Protein 9PDQ (pdb70)

Foldseek 3Di:
DDDPCVLLVLLDQDFPQLVVLLALLLLLQLLLLQLVQLLLQQLDAFQKAADDDVVLVADPQVVVAQFAFDCPVDDTGGDHWKGFDSVVRSVCRVVPHGEPVGDDPVPTHMDTRPVAMDGDPPQFPDHVCRVPVCDDVNVVVSLVLQLLLLLLLLQLLQPLLQVCLVVFLPVQLVVLLCQLLVLLLVLLVDDDPVSNSVSSSSNSSSSNSNLLSSLLLSLLQGHPVCNLVSLQVGNQVSSLVSQLCNLVLCRVDRYSSVSSVVSSVVSVVSVVCPVRRDTRLLSCVQLLVNVRSVVVSVVSCVNRVHDDDPDSDDVVSNVVCPVSNPDADGLCVCVPDDQSVVLLVLLLLLLQLLLLLLLLLQSCQVVAPDDSSVSSNLLSVLLSVLSVLLSVCLVPHWLLVSLLVLLLQLLVLLQCLVVDDDVPSVSNSVSSSSSNSSSSNNNSSSLVVLQQQDASSSSSNSSSSSNSSNSVSVSCSVVVVVVCVVPVSVVSNVSSVSSNVSSVSSNQNDTCRPHDRHHDPVPGDGGPDD

Nearest PDB structures (foldseek):
  8wjq-assembly1_A  TM=8.878E-01  e=8.237E-29  Homo sapiens
  9b1o-assembly1_A  TM=8.458E-01  e=6.359E-29  Homo sapiens
  8sdz-assembly1_A  TM=8.631E-01  e=4.825E-28  Rattus norvegicus
  8sdy-assembly1_A  TM=8.436E-01  e=1.123E-26  Rattus norvegicus
  8bvs-assembly1_A  TM=8.341E-01  e=1.278E-26  Rattus norvegicus

Structure (mmCIF, N/CA/C/O backbone):
data_9PDQ
#
_entry.id   9PDQ
#
_cell.length_a   1.00
_cell.length_b   1.00
_cell.length_c   1.00
_cell.angle_alpha   90.00
_cell.angle_beta   90.00
_cell.angle_gamma   90.00
#
_symmetry.space_group_name_H-M   'P 1'
#
loop_
_entity.id
_entity.type
_entity.pdbx_description
1 polymer 'Organic cation/carnitine transporter 2'
2 non-polymer 'SODIUM ION'
3 non-polymer CARNITINE
4 non-polymer 2-acetamido-2-deoxy-beta-D-glucopyranose
5 water water
#
loop_
_atom_site.group_PDB
_atom_site.id
_atom_site.type_symbol
_atom_site.label_atom_id
_atom_site.label_alt_id
_atom_site.label_comp_id
_atom_site.label_asym_id
_atom_site.label_entity_id
_atom_site.label_seq_id
_atom_site.pdbx_PDB_ins_code
_atom_site.Cartn_x
_atom_site.Cartn_y
_atom_site.Cartn_z
_atom_site.occupancy
_atom_site.B_iso_or_equiv
_atom_site.auth_seq_id
_atom_site.auth_comp_id
_atom_site.auth_asym_id
_atom_site.auth_atom_id
_atom_site.pdbx_PDB_model_num
ATOM 1 N N . MET A 1 1 ? 171.88259 139.50180 132.40307 1.000 162.86927 1 MET A N 1
ATOM 2 C CA . MET A 1 1 ? 170.63503 139.66517 131.60361 1.000 162.11676 1 MET A CA 1
ATOM 3 C C . MET A 1 1 ? 169.63768 140.55564 132.33417 1.000 156.88060 1 MET A C 1
ATOM 4 O O . MET A 1 1 ? 169.04022 140.14941 133.33022 1.000 151.93706 1 MET A O 1
ATOM 20 N N . ARG A 1 2 ? 169.45888 141.77192 131.82920 1.000 152.95950 2 ARG A N 1
ATOM 21 C CA . ARG A 1 2 ? 168.51427 142.69819 132.43172 1.000 146.09798 2 ARG A CA 1
ATOM 22 C C . ARG A 1 2 ? 167.08927 142.18461 132.26838 1.000 144.30025 2 ARG A C 1
ATOM 23 O O . ARG A 1 2 ? 166.77137 141.45083 131.32915 1.000 141.67010 2 ARG A O 1
ATOM 44 N N . ASP A 1 3 ? 166.22672 142.57540 133.20138 1.000 143.15342 3 ASP A N 1
ATOM 45 C CA . ASP A 1 3 ? 164.82546 142.19608 133.11083 1.000 135.23868 3 ASP A CA 1
ATOM 46 C C . ASP A 1 3 ? 164.19956 142.79910 131.85930 1.000 127.20295 3 ASP A C 1
ATOM 47 O O . ASP A 1 3 ? 164.56151 143.89396 131.42132 1.000 130.74219 3 ASP A O 1
ATOM 56 N N . TYR A 1 4 ? 163.25209 142.06174 131.27647 1.000 117.79304 4 TYR A N 1
ATOM 57 C CA . TYR A 1 4 ? 162.61118 142.51074 130.04499 1.000 114.00858 4 TYR A CA 1
ATOM 58 C C . TYR A 1 4 ? 162.04665 143.91790 130.18920 1.000 116.41001 4 TYR A C 1
ATOM 59 O O . TYR A 1 4 ? 162.08172 144.70953 129.24046 1.000 117.50341 4 TYR A O 1
ATOM 77 N N . ASP A 1 5 ? 161.51928 144.24816 131.36871 1.000 116.16389 5 ASP A N 1
ATOM 78 C CA . ASP A 1 5 ? 160.95235 145.57611 131.57748 1.000 119.21437 5 ASP A CA 1
ATOM 79 C C . ASP A 1 5 ? 161.99680 146.66003 131.34478 1.000 119.62707 5 ASP A C 1
ATOM 80 O O . ASP A 1 5 ? 161.72135 147.67721 130.69868 1.000 116.92912 5 ASP A O 1
ATOM 89 N N . GLU A 1 6 ? 163.20474 146.46294 131.87414 1.000 124.42353 6 GLU A N 1
ATOM 90 C CA . GLU A 1 6 ? 164.25479 147.46043 131.70460 1.000 120.70164 6 GLU A CA 1
ATOM 91 C C . GLU A 1 6 ? 164.73448 147.53431 130.26191 1.000 116.73582 6 GLU A C 1
ATOM 92 O O . GLU A 1 6 ? 165.07245 148.62011 129.77803 1.000 121.02511 6 GLU A O 1
ATOM 104 N N . VAL A 1 7 ? 164.77381 146.39968 129.56229 1.000 117.99358 7 VAL A N 1
ATOM 105 C CA . VAL A 1 7 ? 165.26673 146.39386 128.18829 1.000 115.97775 7 VAL A CA 1
ATOM 106 C C . VAL A 1 7 ? 164.38593 147.26235 127.30190 1.000 116.03172 7 VAL A C 1
ATOM 107 O O . VAL A 1 7 ? 164.88288 148.04977 126.48806 1.000 117.48975 7 VAL A O 1
ATOM 120 N N . THR A 1 8 ? 163.06739 147.13225 127.44211 1.000 110.70865 8 THR A N 1
ATOM 121 C CA . THR A 1 8 ? 162.10696 147.86227 126.62775 1.000 105.77058 8 THR A CA 1
ATOM 122 C C . THR A 1 8 ? 161.54936 149.08711 127.34073 1.000 106.92616 8 THR A C 1
ATOM 123 O O . THR A 1 8 ? 160.46261 149.55755 126.99133 1.000 107.64965 8 THR A O 1
ATOM 134 N N . ALA A 1 9 ? 162.26333 149.60707 128.33921 1.000 113.11401 9 ALA A N 1
ATOM 135 C CA . ALA A 1 9 ? 161.77044 150.77142 129.06468 1.000 116.77285 9 ALA A CA 1
ATOM 136 C C . ALA A 1 9 ? 161.63092 151.98425 128.15619 1.000 111.73799 9 ALA A C 1
ATOM 137 O O . ALA A 1 9 ? 160.79299 152.85503 128.41386 1.000 106.21261 9 ALA A O 1
ATOM 144 N N . PHE A 1 10 ? 162.43467 152.05908 127.09391 1.000 109.93689 10 PHE A N 1
ATOM 145 C CA . PHE A 1 10 ? 162.42694 153.23139 126.22704 1.000 103.35133 10 PHE A CA 1
ATOM 146 C C . PHE A 1 10 ? 161.14916 153.35532 125.40861 1.000 99.30131 10 PHE A C 1
ATOM 147 O O . PHE A 1 10 ? 160.88067 154.43343 124.87103 1.000 103.87122 10 PHE A O 1
ATOM 164 N N . LEU A 1 11 ? 160.35713 152.28778 125.29791 1.000 99.12055 11 LEU A N 1
ATOM 165 C CA . LEU A 1 11 ? 159.12750 152.36645 124.51572 1.000 94.89729 11 LEU A CA 1
ATOM 166 C C . LEU A 1 11 ? 158.07143 153.22219 125.20147 1.000 97.07519 11 LEU A C 1
ATOM 167 O O . LEU A 1 11 ? 157.23559 153.83051 124.52483 1.000 97.83343 11 LEU A O 1
ATOM 183 N N . GLY A 1 12 ? 158.08697 153.28072 126.52462 1.000 98.37445 12 GLY A N 1
ATOM 184 C CA . GLY A 1 12 ? 157.07769 154.00172 127.26646 1.000 95.34773 12 GLY A CA 1
ATOM 185 C C . GLY A 1 12 ? 155.87984 153.13282 127.60665 1.000 94.48887 12 GLY A C 1
ATOM 186 O O . GLY A 1 12 ? 155.59829 152.12145 126.96819 1.000 102.69538 12 GLY A O 1
ATOM 190 N N . GLU A 1 13 ? 155.16069 153.55083 128.64891 1.000 95.25573 13 GLU A N 1
ATOM 191 C CA . GLU A 1 13 ? 154.04334 152.75264 129.14028 1.000 99.89317 13 GLU A CA 1
ATOM 192 C C . GLU A 1 13 ? 152.83838 152.85545 128.21425 1.000 94.39345 13 GLU A C 1
ATOM 193 O O . GLU A 1 13 ? 152.19130 151.84605 127.91281 1.000 94.83537 13 GLU A O 1
ATOM 205 N N . TRP A 1 14 ? 152.52978 154.06185 127.74899 1.000 90.78651 14 TRP A N 1
ATOM 206 C CA . TRP A 1 14 ? 151.37817 154.32521 126.89719 1.000 81.60426 14 TRP A CA 1
ATOM 207 C C . TRP A 1 14 ? 151.82490 154.96551 125.59367 1.000 86.10233 14 TRP A C 1
ATOM 208 O O . TRP A 1 14 ? 152.65644 155.87897 125.59218 1.000 95.63449 14 TRP A O 1
ATOM 229 N N . GLY A 1 15 ? 151.26281 154.47988 124.49301 1.000 79.71696 15 GLY A N 1
ATOM 230 C CA . GLY A 1 15 ? 151.55940 154.97631 123.17377 1.000 81.51482 15 GLY A CA 1
ATOM 231 C C . GLY A 1 15 ? 150.70788 154.24463 122.15999 1.000 87.33573 15 GLY A C 1
ATOM 232 O O . GLY A 1 15 ? 149.89209 153.38840 122.51574 1.000 91.26460 15 GLY A O 1
ATOM 236 N N . PRO A 1 16 ? 150.86530 154.57011 120.87647 1.000 82.57512 16 PRO A N 1
ATOM 237 C CA . PRO A 1 16 ? 150.03336 153.90281 119.86004 1.000 77.36589 16 PRO A CA 1
ATOM 238 C C . PRO A 1 16 ? 150.12984 152.38637 119.89747 1.000 77.12745 16 PRO A C 1
ATOM 239 O O . PRO A 1 16 ? 149.10784 151.70017 119.78310 1.000 83.93236 16 PRO A O 1
ATOM 250 N N . PHE A 1 17 ? 151.33342 151.84207 120.07160 1.000 76.19609 17 PHE A N 1
ATOM 251 C CA . PHE A 1 17 ? 151.50694 150.39302 120.07459 1.000 75.58551 17 PHE A CA 1
ATOM 252 C C . PHE A 1 17 ? 150.78878 149.75316 121.25767 1.000 76.60563 17 PHE A C 1
ATOM 253 O O . PHE A 1 17 ? 149.98539 148.82445 121.09270 1.000 80.93617 17 PHE A O 1
ATOM 270 N N . GLN A 1 18 ? 151.06980 150.24138 122.46704 1.000 81.23291 18 GLN A N 1
ATOM 271 C CA . GLN A 1 18 ? 150.43567 149.68166 123.65509 1.000 78.70112 18 GLN A CA 1
ATOM 272 C C . GLN A 1 18 ? 148.92869 149.88205 123.61672 1.000 72.51058 18 GLN A C 1
ATOM 273 O O . GLN A 1 18 ? 148.16739 148.99038 123.99592 1.000 74.61078 18 GLN A O 1
ATOM 287 N N . ARG A 1 19 ? 148.47801 151.05889 123.18467 1.000 73.24052 19 ARG A N 1
ATOM 288 C CA . ARG A 1 19 ? 147.04390 151.31335 123.10147 1.000 76.63605 19 ARG A CA 1
ATOM 289 C C . ARG A 1 19 ? 146.36628 150.34089 122.13952 1.000 75.52027 19 ARG A C 1
ATOM 290 O O . ARG A 1 19 ? 145.31033 149.76820 122.44936 1.000 77.08286 19 ARG A O 1
ATOM 311 N N . LEU A 1 20 ? 146.96378 150.13977 120.96328 1.000 72.32529 20 LEU A N 1
ATOM 312 C CA . LEU A 1 20 ? 146.38592 149.22976 119.98195 1.000 71.72438 20 LEU A CA 1
ATOM 313 C C . LEU A 1 20 ? 146.32146 147.80808 120.52367 1.000 74.85043 20 LEU A C 1
ATOM 314 O O . LEU A 1 20 ? 145.29550 147.13064 120.39561 1.000 80.59245 20 LEU A O 1
ATOM 330 N N . ILE A 1 21 ? 147.41115 147.33259 121.13220 1.000 77.71818 21 ILE A N 1
ATOM 331 C CA . ILE A 1 21 ? 147.39479 145.98411 121.69657 1.000 77.02570 21 ILE A CA 1
ATOM 332 C C . ILE A 1 21 ? 146.34456 145.88666 122.79288 1.000 75.29090 21 ILE A C 1
ATOM 333 O O . ILE A 1 21 ? 145.56727 144.92546 122.85007 1.000 76.04484 21 ILE A O 1
ATOM 349 N N . PHE A 1 22 ? 146.29634 146.88711 123.67123 1.000 73.70637 22 PHE A N 1
ATOM 350 C CA . PHE A 1 22 ? 145.34482 146.88046 124.77091 1.000 71.94267 22 PHE A CA 1
ATOM 351 C C . PHE A 1 22 ? 143.93087 146.69127 124.25049 1.000 76.23802 22 PHE A C 1
ATOM 352 O O . PHE A 1 22 ? 143.21504 145.77440 124.67127 1.000 77.65819 22 PHE A O 1
ATOM 369 N N . PHE A 1 23 ? 143.52482 147.52518 123.29494 1.000 75.78657 23 PHE A N 1
ATOM 370 C CA . PHE A 1 23 ? 142.12765 147.50527 122.88785 1.000 70.29889 23 PHE A CA 1
ATOM 371 C C . PHE A 1 23 ? 141.80627 146.37831 121.91415 1.000 72.99782 23 PHE A C 1
ATOM 372 O O . PHE A 1 23 ? 140.64569 145.96352 121.83781 1.000 78.58854 23 PHE A O 1
ATOM 389 N N . LEU A 1 24 ? 142.78301 145.86179 121.16209 1.000 76.05042 24 LEU A N 1
ATOM 390 C CA . LEU A 1 24 ? 142.48263 144.70788 120.31913 1.000 72.17764 24 LEU A CA 1
ATOM 391 C C . LEU A 1 24 ? 142.40775 143.42066 121.13208 1.000 70.51538 24 LEU A C 1
ATOM 392 O O . LEU A 1 24 ? 141.55496 142.56811 120.86232 1.000 76.60502 24 LEU A O 1
ATOM 408 N N . LEU A 1 25 ? 143.28301 143.24745 122.12706 1.000 70.90002 25 LEU A N 1
ATOM 409 C CA . LEU A 1 25 ? 143.16132 142.07447 122.98536 1.000 72.33289 25 LEU A CA 1
ATOM 410 C C . LEU A 1 25 ? 141.93081 142.16948 123.87703 1.000 74.62663 25 LEU A C 1
ATOM 411 O O . LEU A 1 25 ? 141.30712 141.14939 124.18709 1.000 75.97777 25 LEU A O 1
ATOM 427 N N . SER A 1 26 ? 141.56276 143.38005 124.30335 1.000 82.06370 26 SER A N 1
ATOM 428 C CA . SER A 1 26 ? 140.32434 143.53651 125.05846 1.000 79.27987 26 SER A CA 1
ATOM 429 C C . SER A 1 26 ? 139.11077 143.19238 124.20442 1.000 82.17567 26 SER A C 1
ATOM 430 O O . SER A 1 26 ? 138.17752 142.53458 124.67745 1.000 84.55585 26 SER A O 1
ATOM 438 N N . ALA A 1 27 ? 139.10138 143.63677 122.94648 1.000 82.06504 27 ALA A N 1
ATOM 439 C CA . ALA A 1 27 ? 137.96878 143.36476 122.06891 1.000 76.35306 27 ALA A CA 1
ATOM 440 C C . ALA A 1 27 ? 137.78463 141.87232 121.82850 1.000 77.74822 27 ALA A C 1
ATOM 441 O O . ALA A 1 27 ? 136.65958 141.41642 121.59770 1.000 82.17223 27 ALA A O 1
ATOM 448 N N . SER A 1 28 ? 138.87180 141.09842 121.86592 1.000 76.00270 28 SER A N 1
ATOM 449 C CA . SER A 1 28 ? 138.78021 139.66115 121.63965 1.000 66.54903 28 SER A CA 1
ATOM 450 C C . SER A 1 28 ? 137.92697 138.95354 122.68124 1.000 72.38101 28 SER A C 1
ATOM 451 O O . SER A 1 28 ? 137.50014 137.81984 122.44295 1.000 83.72617 28 SER A O 1
ATOM 459 N N . ILE A 1 29 ? 137.68246 139.58072 123.83200 1.000 75.75675 29 ILE A N 1
ATOM 460 C CA . ILE A 1 29 ? 137.01960 138.89864 124.93759 1.000 75.29252 29 ILE A CA 1
ATOM 461 C C . ILE A 1 29 ? 135.50073 139.02834 124.89821 1.000 77.74662 29 ILE A C 1
ATOM 462 O O . ILE A 1 29 ? 134.80558 138.27269 125.59170 1.000 81.28640 29 ILE A O 1
ATOM 478 N N . ILE A 1 30 ? 134.96485 139.95516 124.10542 1.000 74.83152 30 ILE A N 1
ATOM 479 C CA . ILE A 1 30 ? 133.51386 140.10372 124.02318 1.000 77.07324 30 ILE A CA 1
ATOM 480 C C . ILE A 1 30 ? 132.85095 138.79926 123.59415 1.000 79.29087 30 ILE A C 1
ATOM 481 O O . ILE A 1 30 ? 131.85526 138.40037 124.22094 1.000 82.10859 30 ILE A O 1
ATOM 497 N N . PRO A 1 31 ? 133.33788 138.09306 122.57240 1.000 79.18984 31 PRO A N 1
ATOM 498 C CA . PRO A 1 31 ? 132.72853 136.80219 122.22713 1.000 79.79018 31 PRO A CA 1
ATOM 499 C C . PRO A 1 31 ? 132.73201 135.81616 123.37600 1.000 79.94066 31 PRO A C 1
ATOM 500 O O . PRO A 1 31 ? 131.81828 134.98956 123.47823 1.000 86.95179 31 PRO A O 1
ATOM 511 N N . ASN A 1 32 ? 133.73631 135.87646 124.25081 1.000 78.43218 32 ASN A N 1
ATOM 512 C CA . ASN A 1 32 ? 133.74750 135.00166 125.41624 1.000 75.01683 32 ASN A CA 1
ATOM 513 C C . ASN A 1 32 ? 132.61620 135.35765 126.36768 1.000 75.29623 32 ASN A C 1
ATOM 514 O O . ASN A 1 32 ? 131.98650 134.47044 126.95520 1.000 79.27170 32 ASN A O 1
ATOM 525 N N . GLY A 1 33 ? 132.33981 136.65177 126.52708 1.000 76.17728 33 GLY A N 1
ATOM 526 C CA . GLY A 1 33 ? 131.19681 137.05413 127.32346 1.000 78.55180 33 GLY A CA 1
ATOM 527 C C . GLY A 1 33 ? 129.89312 136.56149 126.72987 1.000 82.81012 33 GLY A C 1
ATOM 528 O O . GLY A 1 33 ? 128.98977 136.13789 127.45421 1.000 82.83120 33 GLY A O 1
ATOM 532 N N . PHE A 1 34 ? 129.77839 136.60475 125.40056 1.000 85.73634 34 PHE A N 1
ATOM 533 C CA . PHE A 1 34 ? 128.60210 136.03162 124.75019 1.000 78.48504 34 PHE A CA 1
ATOM 534 C C . PHE A 1 34 ? 128.47835 134.53916 125.03944 1.000 76.86269 34 PHE A C 1
ATOM 535 O O . PHE A 1 34 ? 127.41483 134.05840 125.44460 1.000 78.69931 34 PHE A O 1
ATOM 552 N N . THR A 1 35 ? 129.56143 133.78904 124.83468 1.000 81.73658 35 THR A N 1
ATOM 553 C CA . THR A 1 35 ? 129.46382 132.33241 124.81035 1.000 82.82757 35 THR A CA 1
ATOM 554 C C . THR A 1 35 ? 129.34511 131.74050 126.21054 1.000 83.41547 35 THR A C 1
ATOM 555 O O . THR A 1 35 ? 128.61177 130.76620 126.41379 1.000 89.47980 35 THR A O 1
ATOM 566 N N . GLY A 1 36 ? 130.04925 132.31379 127.18796 1.000 89.79989 36 GLY A N 1
ATOM 567 C CA . GLY A 1 36 ? 130.28925 131.59769 128.43157 1.000 93.47860 36 GLY A CA 1
ATOM 568 C C . GLY A 1 36 ? 129.02305 131.11890 129.11676 1.000 93.80715 36 GLY A C 1
ATOM 569 O O . GLY A 1 36 ? 128.95580 129.98067 129.58638 1.000 89.18293 36 GLY A O 1
ATOM 573 N N . LEU A 1 37 ? 128.00306 131.97407 129.18406 1.000 90.21038 37 LEU A N 1
ATOM 574 C CA . LEU A 1 37 ? 126.76570 131.65731 129.88997 1.000 87.56008 37 LEU A CA 1
ATOM 575 C C . LEU A 1 37 ? 125.56146 131.60131 128.95652 1.000 85.46470 37 LEU A C 1
ATOM 576 O O . LEU A 1 37 ? 124.42337 131.76796 129.40643 1.000 88.45746 37 LEU A O 1
ATOM 592 N N . SER A 1 38 ? 125.78890 131.37101 127.66143 1.000 81.89247 38 SER A N 1
ATOM 593 C CA . SER A 1 38 ? 124.67907 131.30204 126.71873 1.000 81.93437 38 SER A CA 1
ATOM 594 C C . SER A 1 38 ? 123.72749 130.15916 127.04610 1.000 84.15903 38 SER A C 1
ATOM 595 O O . SER A 1 38 ? 122.55948 130.19354 126.64379 1.000 84.17404 38 SER A O 1
ATOM 603 N N . SER A 1 39 ? 124.20023 129.14296 127.77256 1.000 85.34247 39 SER A N 1
ATOM 604 C CA . SER A 1 39 ? 123.36868 127.97868 128.05335 1.000 83.97182 39 SER A CA 1
ATOM 605 C C . SER A 1 39 ? 122.11617 128.33829 128.83989 1.000 82.00089 39 SER A C 1
ATOM 606 O O . SER A 1 39 ? 121.16972 127.54568 128.87032 1.000 84.82183 39 SER A O 1
ATOM 614 N N . VAL A 1 40 ? 122.09209 129.50683 129.48131 1.000 84.45844 40 VAL A N 1
ATOM 615 C CA . VAL A 1 40 ? 120.92485 129.91139 130.26107 1.000 89.91202 40 VAL A CA 1
ATOM 616 C C . VAL A 1 40 ? 119.68683 129.98196 129.37460 1.000 89.87830 40 VAL A C 1
ATOM 617 O O . VAL A 1 40 ? 118.59363 129.56349 129.77221 1.000 93.26802 40 VAL A O 1
ATOM 630 N N . PHE A 1 41 ? 119.83394 130.52910 128.16811 1.000 84.97413 41 PHE A N 1
ATOM 631 C CA . PHE A 1 41 ? 118.71740 130.63751 127.23524 1.000 85.80459 41 PHE A CA 1
ATOM 632 C C . PHE A 1 41 ? 118.66850 129.50373 126.21953 1.000 81.14149 41 PHE A C 1
ATOM 633 O O . PHE A 1 41 ? 117.57879 129.11529 125.78983 1.000 85.51395 41 PHE A O 1
ATOM 650 N N . LEU A 1 42 ? 119.81610 128.96464 125.80907 1.000 76.00867 42 LEU A N 1
ATOM 651 C CA . LEU A 1 42 ? 119.78449 127.88933 124.82470 1.000 76.77522 42 LEU A CA 1
ATOM 652 C C . LEU A 1 42 ? 119.22403 126.59929 125.40868 1.000 77.69431 42 LEU A C 1
ATOM 653 O O . LEU A 1 42 ? 118.64776 125.79281 124.67165 1.000 81.01360 42 LEU A O 1
ATOM 669 N N . ILE A 1 43 ? 119.37406 126.38359 126.71362 1.000 77.23544 43 ILE A N 1
ATOM 670 C CA . ILE A 1 43 ? 118.92280 125.14477 127.33831 1.000 76.76707 43 ILE A CA 1
ATOM 671 C C . ILE A 1 43 ? 117.86517 125.43876 128.39452 1.000 79.38283 43 ILE A C 1
ATOM 672 O O . ILE A 1 43 ? 117.80380 124.76983 129.43136 1.000 87.19579 43 ILE A O 1
ATOM 688 N N . ALA A 1 44 ? 117.03385 126.44559 128.14411 1.000 78.95575 44 ALA A N 1
ATOM 689 C CA . ALA A 1 44 ? 115.91911 126.73752 129.03167 1.000 78.99579 44 ALA A CA 1
ATOM 690 C C . ALA A 1 44 ? 114.83372 125.67576 128.89241 1.000 80.51507 44 ALA A C 1
ATOM 691 O O . ALA A 1 44 ? 114.72828 124.99290 127.87026 1.000 80.84920 44 ALA A O 1
ATOM 698 N N . THR A 1 45 ? 114.02394 125.53390 129.94456 1.000 79.89538 45 THR A N 1
ATOM 699 C CA . THR A 1 45 ? 112.94164 124.55379 129.99103 1.000 78.59939 45 THR A CA 1
ATOM 700 C C . THR A 1 45 ? 111.60325 125.26844 130.12204 1.000 77.39020 45 THR A C 1
ATOM 701 O O . THR A 1 45 ? 111.19530 125.63430 131.23338 1.000 81.22103 45 THR A O 1
ATOM 712 N N . PRO A 1 46 ? 110.88483 125.50154 129.02757 1.000 73.61888 46 PRO A N 1
ATOM 713 C CA . PRO A 1 46 ? 109.55250 126.10188 129.14358 1.000 75.82981 46 PRO A CA 1
ATOM 714 C C . PRO A 1 46 ? 108.55108 125.14257 129.76646 1.000 78.58972 46 PRO A C 1
ATOM 715 O O . PRO A 1 46 ? 108.70512 123.92078 129.71244 1.000 83.55404 46 PRO A O 1
ATOM 726 N N . GLU A 1 47 ? 107.51282 125.71648 130.36834 1.000 80.65129 47 GLU A N 1
ATOM 727 C CA . GLU A 1 47 ? 106.45895 124.90871 130.96567 1.000 84.15643 47 GLU A CA 1
ATOM 728 C C . GLU A 1 47 ? 105.81356 124.02209 129.90851 1.000 81.64575 47 GLU A C 1
ATOM 729 O O . GLU A 1 47 ? 105.57950 124.45115 128.77620 1.000 83.12702 47 GLU A O 1
ATOM 741 N N . HIS A 1 48 ? 105.52562 122.77486 130.28042 1.000 81.85535 48 HIS A N 1
ATOM 742 C CA . HIS A 1 48 ? 105.07317 121.77866 129.32132 1.000 73.15277 48 HIS A CA 1
ATOM 743 C C . HIS A 1 48 ? 104.08091 120.82276 129.96740 1.000 77.14389 48 HIS A C 1
ATOM 744 O O . HIS A 1 48 ? 104.00811 120.69527 131.19149 1.000 88.28246 48 HIS A O 1
ATOM 758 N N . ARG A 1 49 ? 103.30561 120.16074 129.10975 1.000 77.36966 49 ARG A N 1
ATOM 759 C CA . ARG A 1 49 ? 102.37180 119.11704 129.50475 1.000 82.84354 49 ARG A CA 1
ATOM 760 C C . ARG A 1 49 ? 102.14623 118.20246 128.30607 1.000 84.49379 49 ARG A C 1
ATOM 761 O O . ARG A 1 49 ? 102.49619 118.54268 127.17350 1.000 89.02639 49 ARG A O 1
ATOM 782 N N . C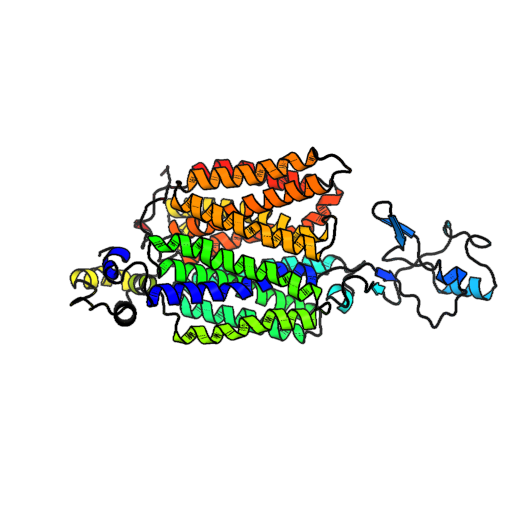YS A 1 50 ? 101.56174 117.03102 128.55935 1.000 84.27901 50 CYS A N 1
ATOM 783 C CA . CYS A 1 50 ? 101.30750 116.09190 127.47205 1.000 81.07911 50 CYS A CA 1
ATOM 784 C C . CYS A 1 50 ? 100.40559 116.71454 126.41409 1.000 82.40184 50 CYS A C 1
ATOM 785 O O . CYS A 1 50 ? 99.44105 117.41658 126.72718 1.000 85.83035 50 CYS A O 1
ATOM 792 N N . ARG A 1 51 ? 100.72144 116.43675 125.15161 1.000 91.92494 51 ARG A N 1
ATOM 793 C CA . ARG A 1 51 ? 99.87300 116.83567 124.03733 1.000 94.61140 51 ARG A CA 1
ATOM 794 C C . ARG A 1 51 ? 98.76050 115.81408 123.84602 1.000 103.59723 51 ARG A C 1
ATOM 795 O O . ARG A 1 51 ? 99.01119 114.60546 123.83844 1.000 109.55101 51 ARG A O 1
ATOM 816 N N . VAL A 1 52 ? 97.53402 116.30076 123.69626 1.000 102.46139 52 VAL A N 1
ATOM 817 C CA . VAL A 1 52 ? 96.38058 115.48147 123.34855 1.000 103.55037 52 VAL A CA 1
ATOM 818 C C . VAL A 1 52 ? 95.98978 115.83901 121.91511 1.000 116.68710 52 VAL A C 1
ATOM 819 O O . VAL A 1 52 ? 95.50128 116.95257 121.67222 1.000 123.05591 52 VAL A O 1
ATOM 832 N N . PRO A 1 53 ? 96.19130 114.95355 120.93978 1.000 120.27462 53 PRO A N 1
ATOM 833 C CA . PRO A 1 53 ? 95.95398 115.33507 119.54305 1.000 127.05907 53 PRO A CA 1
ATOM 834 C C . PRO A 1 53 ? 94.52144 115.79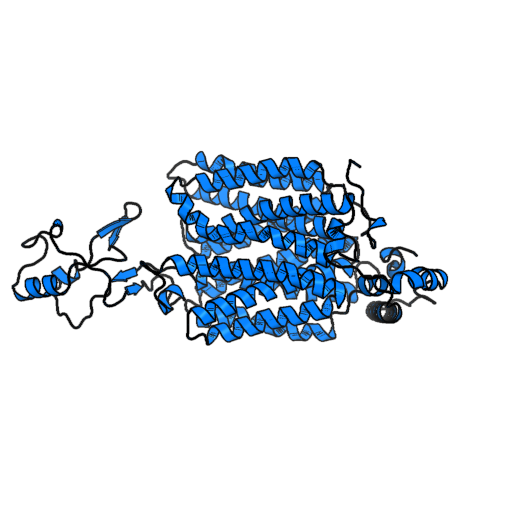372 119.31263 1.000 140.58668 53 PRO A C 1
ATOM 835 O O . PRO A 1 53 ? 93.57869 115.29832 119.93413 1.000 141.51797 53 PRO A O 1
ATOM 846 N N . ASP A 1 54 ? 94.36662 116.75957 118.40365 1.000 148.08652 54 ASP A N 1
ATOM 847 C CA . ASP A 1 54 ? 93.04248 117.27992 118.08131 1.000 151.15290 54 ASP A CA 1
ATOM 848 C C . ASP A 1 54 ? 92.14031 116.22092 117.46374 1.000 156.36594 54 ASP A C 1
ATOM 849 O O . ASP A 1 54 ? 90.91423 116.37182 117.50077 1.000 156.38626 54 ASP A O 1
ATOM 858 N N . ALA A 1 55 ? 92.71593 115.15382 116.90348 1.000 159.84703 55 ALA A N 1
ATOM 859 C CA . ALA A 1 55 ? 91.90392 114.10852 116.28948 1.000 160.59357 55 ALA A CA 1
ATOM 860 C C . ALA A 1 55 ? 90.83460 113.60749 117.24927 1.000 164.48113 55 ALA A C 1
ATOM 861 O O . ALA A 1 55 ? 89.70483 113.31603 116.83939 1.000 164.12463 55 ALA A O 1
ATOM 868 N N . ALA A 1 56 ? 91.17225 113.50358 118.53129 1.000 164.03824 56 ALA A N 1
ATOM 869 C CA . ALA A 1 56 ? 90.22751 113.07702 119.56045 1.000 160.62162 56 ALA A CA 1
ATOM 870 C C . ALA A 1 56 ? 89.30310 114.24821 119.87005 1.000 163.11877 56 ALA A C 1
ATOM 871 O O . ALA A 1 56 ? 89.61821 115.12744 120.67388 1.000 158.17438 56 ALA A O 1
ATOM 878 N N . ASN A 1 57 ? 88.14280 114.25854 119.21539 1.000 168.94407 57 ASN A N 1
ATOM 879 C CA . ASN A 1 57 ? 87.16381 115.32429 119.39989 1.000 168.76511 57 ASN A CA 1
ATOM 880 C C . ASN A 1 57 ? 86.44116 115.18241 120.73328 1.000 164.41739 57 ASN A C 1
ATOM 881 O O . ASN A 1 57 ? 85.24605 114.87523 120.78398 1.000 162.80036 57 ASN A O 1
ATOM 891 N N . LEU A 1 58 ? 87.17867 115.41764 121.81583 1.000 159.86043 58 LEU A N 1
ATOM 892 C CA . LEU A 1 58 ? 86.63443 115.37363 123.16174 1.000 157.93014 58 LEU A CA 1
ATOM 893 C C . LEU A 1 58 ? 85.70496 116.55825 123.41096 1.000 153.65493 58 LEU A C 1
ATOM 894 O O . LEU A 1 58 ? 85.79221 117.60327 122.76242 1.000 144.77841 58 LEU A O 1
ATOM 910 N N . SER A 1 59 ? 84.80246 116.37897 124.37177 1.000 153.41170 59 SER A N 1
ATOM 911 C CA . SER A 1 59 ? 83.94552 117.47308 124.80347 1.000 146.55982 59 SER A CA 1
ATOM 912 C C . SER A 1 59 ? 84.78355 118.59486 125.40381 1.000 146.85762 59 SER A C 1
ATOM 913 O O . SER A 1 59 ? 85.89396 118.37718 125.89431 1.000 150.21800 59 SER A O 1
ATOM 921 N N . SER A 1 60 ? 84.23992 119.81258 125.35507 1.000 145.82405 60 SER A N 1
ATOM 922 C CA . SER A 1 60 ? 84.94470 120.96110 125.91453 1.000 146.41117 60 SER A CA 1
ATOM 923 C C . SER A 1 60 ? 85.31665 120.71834 127.37221 1.000 150.64172 60 SER A C 1
ATOM 924 O O . SER A 1 60 ? 86.43176 121.03302 127.80351 1.000 150.77165 60 SER A O 1
ATOM 932 N N . ALA A 1 61 ? 84.38684 120.16021 128.15018 1.000 152.73676 61 ALA A N 1
ATOM 933 C CA . ALA A 1 61 ? 84.65704 119.91039 129.56271 1.000 150.70395 61 ALA A CA 1
ATOM 934 C C . ALA A 1 61 ? 85.85569 118.98478 129.73537 1.000 148.98326 61 ALA A C 1
ATOM 935 O O . ALA A 1 61 ? 86.74304 119.24428 130.55631 1.000 144.22015 61 ALA A O 1
ATOM 942 N N . TRP A 1 62 ? 85.90222 117.89628 128.96397 1.000 147.04475 62 TRP A N 1
ATOM 943 C CA . TRP A 1 62 ? 87.04017 116.98804 129.05283 1.000 139.85493 62 TRP A CA 1
ATOM 944 C C . TRP A 1 62 ? 88.33383 117.67450 128.63541 1.000 139.12268 62 TRP A C 1
ATOM 945 O O . TRP A 1 62 ? 89.37344 117.48743 129.27866 1.000 139.63310 62 TRP A O 1
ATOM 966 N N . ARG A 1 63 ? 88.29348 118.49413 127.58297 1.000 142.45220 63 ARG A N 1
ATOM 967 C CA . ARG A 1 63 ? 89.50120 119.20594 127.18689 1.000 142.50932 63 ARG A CA 1
ATOM 968 C C . ARG A 1 63 ? 89.92905 120.24295 128.21405 1.000 140.76711 63 ARG A C 1
ATOM 969 O O . ARG A 1 63 ? 91.03883 120.77590 128.10464 1.000 136.01898 63 ARG A O 1
ATOM 990 N N . ASN A 1 64 ? 89.08120 120.54798 129.19621 1.000 141.47464 64 ASN A N 1
ATOM 991 C CA . ASN A 1 64 ? 89.54490 121.25957 130.37698 1.000 141.62131 64 ASN A CA 1
ATOM 992 C C . ASN A 1 64 ? 90.30796 120.35175 131.33162 1.000 136.17132 64 ASN A C 1
ATOM 993 O O . ASN A 1 64 ? 91.08747 120.85359 132.14853 1.000 134.06294 64 ASN A O 1
ATOM 1003 N N . HIS A 1 65 ? 90.10570 119.03675 131.24790 1.000 133.96617 65 HIS A N 1
ATOM 1004 C CA . HIS A 1 65 ? 90.58562 118.10619 132.26635 1.000 129.94192 65 HIS A CA 1
ATOM 1005 C C . HIS A 1 65 ? 91.22221 116.87604 131.62797 1.000 120.35635 65 HIS A C 1
ATOM 1006 O O . HIS A 1 65 ? 90.88234 115.73617 131.94701 1.000 123.14173 65 HIS A O 1
ATOM 1020 N N . THR A 1 66 ? 92.14432 117.09632 130.69029 1.000 109.02183 66 THR A N 1
ATOM 1021 C CA . THR A 1 66 ? 92.90346 115.99101 130.12176 1.000 105.04874 66 THR A CA 1
ATOM 1022 C C . THR A 1 66 ? 94.13125 115.62488 130.94585 1.000 100.93148 66 THR A C 1
ATOM 1023 O O . THR A 1 66 ? 94.69060 114.54277 130.73954 1.000 102.95161 66 THR A O 1
ATOM 1034 N N . VAL A 1 67 ? 94.56219 116.48500 131.86564 1.000 93.75751 67 VAL A N 1
ATOM 1035 C CA . VAL A 1 67 ? 95.82420 116.27888 132.57274 1.000 91.35915 67 VAL A CA 1
ATOM 1036 C C . VAL A 1 67 ? 95.62846 116.46476 134.07559 1.000 97.30929 67 VAL A C 1
ATOM 1037 O O . VAL A 1 67 ? 94.89988 117.37523 134.49544 1.000 105.03927 67 VAL A O 1
ATOM 1050 N N . PRO A 1 68 ? 96.23628 115.62761 134.91896 1.000 91.86053 68 PRO A N 1
ATOM 1051 C CA . PRO A 1 68 ? 96.15496 115.85344 136.36803 1.000 93.51880 68 PRO A CA 1
ATOM 1052 C C . PRO A 1 68 ? 96.84343 117.14664 136.78155 1.000 107.35599 68 PRO A C 1
ATOM 1053 O O . PRO A 1 68 ? 97.85890 117.54241 136.20683 1.000 112.30445 68 PRO A O 1
ATOM 1064 N N . LEU A 1 69 ? 96.28453 117.80020 137.79700 1.000 112.59662 69 LEU A N 1
ATOM 1065 C CA . LEU A 1 69 ? 96.89356 118.97858 138.39865 1.000 115.96214 69 LEU A CA 1
ATOM 1066 C C . LEU A 1 69 ? 97.72073 118.56744 139.61223 1.000 119.82835 69 LEU A C 1
ATOM 1067 O O . LEU A 1 69 ? 97.43581 117.55701 140.25991 1.000 121.74958 69 LEU A O 1
ATOM 1083 N N . ARG A 1 70 ? 98.75727 119.35204 139.91596 1.000 123.41237 70 ARG A N 1
ATOM 1084 C CA . ARG A 1 70 ? 99.63493 119.03638 141.03553 1.000 131.83510 70 ARG A CA 1
ATOM 1085 C C . ARG A 1 70 ? 100.18551 120.30890 141.66757 1.000 142.70698 70 ARG A C 1
ATOM 1086 O O . ARG A 1 70 ? 100.18995 121.38605 141.06599 1.000 143.31576 70 ARG A O 1
ATOM 1107 N N . LEU A 1 71 ? 100.65078 120.15296 142.90924 1.000 151.98091 71 LEU A N 1
ATOM 1108 C CA . LEU A 1 71 ? 101.11931 121.25717 143.74813 1.000 159.41784 71 LEU A CA 1
ATOM 1109 C C . LEU A 1 71 ? 102.57964 121.60505 143.45234 1.000 158.40967 71 LEU A C 1
ATOM 1110 O O . LEU A 1 71 ? 103.48514 121.36197 144.24975 1.000 153.44705 71 LEU A O 1
ATOM 1126 N N . ARG A 1 72 ? 102.80318 122.17390 142.27105 1.000 161.73499 72 ARG A N 1
ATOM 1127 C CA . ARG A 1 72 ? 104.12476 122.68786 141.92950 1.000 166.31595 72 ARG A CA 1
ATOM 1128 C C . ARG A 1 72 ? 104.28039 124.07442 142.54965 1.000 172.26053 72 ARG A C 1
ATOM 1129 O O . ARG A 1 72 ? 103.72634 125.05762 142.04671 1.000 172.44071 72 ARG A O 1
ATOM 1150 N N . ASP A 1 73 ? 105.04561 124.15019 143.64146 1.000 175.37055 73 ASP A N 1
ATOM 1151 C CA . ASP A 1 73 ? 105.21326 125.37441 144.42861 1.000 179.39222 73 ASP A CA 1
ATOM 1152 C C . ASP A 1 73 ? 103.88188 125.90730 144.95093 1.000 177.71463 73 ASP A C 1
ATOM 1153 O O . ASP A 1 73 ? 103.68155 127.12088 145.04714 1.000 172.24929 73 ASP A O 1
ATOM 1162 N N . GLY A 1 74 ? 102.96200 125.00971 145.29550 1.000 176.05492 74 GLY A N 1
ATOM 1163 C CA . GLY A 1 74 ? 101.65990 125.42150 145.77585 1.000 170.35976 74 GLY A CA 1
ATOM 1164 C C . GLY A 1 74 ? 100.79201 126.09175 144.73792 1.000 171.41030 74 GLY A C 1
ATOM 1165 O O . GLY A 1 74 ? 99.70190 126.56533 145.07229 1.000 165.49165 74 GLY A O 1
ATOM 1169 N N . ARG A 1 75 ? 101.24318 126.14734 143.48847 1.000 175.96364 75 ARG A N 1
ATOM 1170 C CA . ARG A 1 75 ? 100.44442 126.65987 142.38523 1.000 172.73861 75 ARG A CA 1
ATOM 1171 C C . ARG A 1 75 ? 99.73531 125.46807 141.75345 1.000 165.06607 75 ARG A C 1
ATOM 1172 O O . ARG A 1 75 ? 100.38110 124.47376 141.40675 1.000 162.34847 75 ARG A O 1
ATOM 1193 N N . GLU A 1 76 ? 98.41595 125.55113 141.62950 1.000 160.64990 76 GLU A N 1
ATOM 1194 C CA . GLU A 1 76 ? 97.62255 124.45611 141.07392 1.000 156.85824 76 GLU A CA 1
ATOM 1195 C C . GLU A 1 76 ? 97.76736 124.46920 139.55522 1.000 152.39936 76 GLU A C 1
ATOM 1196 O O . GLU A 1 76 ? 97.06557 125.20924 138.86250 1.000 148.61964 76 GLU A O 1
ATOM 1208 N N . VAL A 1 77 ? 98.67779 123.65182 139.02686 1.000 144.96263 77 VAL A N 1
ATOM 1209 C CA . VAL A 1 77 ? 99.00001 123.68305 137.60033 1.000 137.64421 77 VAL A CA 1
ATOM 1210 C C . VAL A 1 77 ? 99.05334 122.25824 137.06110 1.000 128.08432 77 VAL A C 1
ATOM 1211 O O . VAL A 1 77 ? 99.23924 121.29272 137.81884 1.000 128.57894 77 VAL A O 1
ATOM 1224 N N . PRO A 1 78 ? 98.89059 122.09507 135.74345 1.000 118.38848 78 PRO A N 1
ATOM 1225 C CA . PRO A 1 78 ? 98.85317 120.74817 135.15340 1.000 110.16325 78 PRO A CA 1
ATOM 1226 C C . PRO A 1 78 ? 100.13737 119.95447 135.36441 1.000 106.75632 78 PRO A C 1
ATOM 1227 O O . PRO A 1 78 ? 101.23015 120.51329 135.47505 1.000 106.85147 78 PRO A O 1
ATOM 1238 N N . HIS A 1 79 ? 99.98431 118.63052 135.41052 1.000 99.15403 79 HIS A N 1
ATOM 1239 C CA . HIS A 1 79 ? 101.11493 117.71860 135.53938 1.000 94.81110 79 HIS A CA 1
ATOM 1240 C C . HIS A 1 79 ? 101.92066 117.70209 134.24111 1.000 101.09430 79 HIS A C 1
ATOM 1241 O O . HIS A 1 79 ? 101.35039 117.61096 133.14984 1.000 102.18472 79 HIS A O 1
ATOM 1255 N N . SER A 1 80 ? 103.25049 117.79053 134.35563 1.000 99.80869 80 SER A N 1
ATOM 1256 C CA . SER A 1 80 ? 104.11373 117.96080 133.18975 1.000 90.73079 80 SER A CA 1
ATOM 1257 C C . SER A 1 80 ? 104.46824 116.66102 132.47612 1.000 92.91806 80 SER A C 1
ATOM 1258 O O . SER A 1 80 ? 105.01093 116.72350 131.36904 1.000 96.06163 80 SER A O 1
ATOM 1266 N N . CYS A 1 81 ? 104.19238 115.49597 133.06501 1.000 96.48031 81 CYS A N 1
ATOM 1267 C CA . CYS A 1 81 ? 104.59150 114.22910 132.46390 1.000 90.88914 81 CYS A CA 1
ATOM 1268 C C . CYS A 1 81 ? 103.51742 113.15079 132.48139 1.000 94.63643 81 CYS A C 1
ATOM 1269 O O . CYS A 1 81 ? 103.81052 112.01882 132.08561 1.000 95.86523 81 CYS A O 1
ATOM 1276 N N . ARG A 1 82 ? 102.29599 113.45226 132.91548 1.000 94.10712 82 ARG A N 1
ATOM 1277 C CA . ARG A 1 82 ? 101.22189 112.47136 132.95912 1.000 93.06118 82 ARG A CA 1
ATOM 1278 C C . ARG A 1 82 ? 99.95339 113.05350 132.35959 1.000 84.57785 82 ARG A C 1
ATOM 1279 O O . ARG A 1 82 ? 99.75574 114.27007 132.33377 1.000 90.65141 82 ARG A O 1
ATOM 1300 N N . ARG A 1 83 ? 99.10158 112.15837 131.86823 1.000 77.27584 83 ARG A N 1
ATOM 1301 C CA . ARG A 1 83 ? 97.77961 112.50560 131.38046 1.000 80.89254 83 ARG A CA 1
ATOM 1302 C C . ARG A 1 83 ? 96.82945 111.37745 131.75050 1.000 88.87980 83 ARG A C 1
ATOM 1303 O O . ARG A 1 83 ? 97.25019 110.24701 132.00376 1.000 101.44981 83 ARG A O 1
ATOM 1324 N N . TYR A 1 84 ? 95.53893 111.68651 131.78347 1.000 94.99645 84 TYR A N 1
ATOM 1325 C CA . TYR A 1 84 ? 94.55417 110.62720 131.92991 1.000 97.87881 84 TYR A CA 1
ATOM 1326 C C . TYR A 1 84 ? 94.50524 109.78995 130.66043 1.000 100.46304 84 TYR A C 1
ATOM 1327 O O . TYR A 1 84 ? 94.72720 110.28714 129.55456 1.000 105.45406 84 TYR A O 1
ATOM 1345 N N . ARG A 1 85 ? 94.22631 108.49968 130.83233 1.000 103.94169 85 ARG A N 1
ATOM 1346 C CA . ARG A 1 85 ? 94.17618 107.57318 129.70937 1.000 108.80729 85 ARG A CA 1
ATOM 1347 C C . ARG A 1 85 ? 93.30157 108.13882 128.59923 1.000 116.40491 85 ARG A C 1
ATOM 1348 O O . ARG A 1 85 ? 92.09572 108.32589 128.78324 1.000 122.96649 85 ARG A O 1
ATOM 1369 N N . LEU A 1 86 ? 93.90028 108.40257 127.43692 1.000 114.76113 86 LEU A N 1
ATOM 1370 C CA . LEU A 1 86 ? 93.17571 109.08610 126.37060 1.000 114.85284 86 LEU A CA 1
ATOM 1371 C C . LEU A 1 86 ? 91.96963 108.27564 125.91590 1.000 124.03058 86 LEU A C 1
ATOM 1372 O O . LEU A 1 86 ? 90.88109 108.82380 125.71478 1.000 128.45671 86 LEU A O 1
ATOM 1388 N N . ALA A 1 87 ? 92.14519 106.96575 125.73556 1.000 127.17930 87 ALA A N 1
ATOM 1389 C CA . ALA A 1 87 ? 91.03672 106.13500 125.27732 1.000 127.81684 87 ALA A CA 1
ATOM 1390 C C . ALA A 1 87 ? 89.87487 106.18249 126.26248 1.000 132.70324 87 ALA A C 1
ATOM 1391 O O . ALA A 1 87 ? 88.71020 106.25840 125.86095 1.000 139.20893 87 ALA A O 1
ATOM 1398 N N . THR A 1 88 ? 90.17125 106.11907 127.56095 1.000 128.30921 88 THR A N 1
ATOM 1399 C CA . THR A 1 88 ? 89.11428 106.18001 128.56621 1.000 131.94208 88 THR A CA 1
ATOM 1400 C C . THR A 1 88 ? 88.37679 107.51401 128.50487 1.000 134.32402 88 THR A C 1
ATOM 1401 O O . THR A 1 88 ? 87.14173 107.56458 128.58536 1.000 140.25277 88 THR A O 1
ATOM 1412 N N . ILE A 1 89 ? 89.12455 108.61059 128.37097 1.000 130.19437 89 ILE A N 1
ATOM 1413 C CA . ILE A 1 89 ? 88.50710 109.93008 128.29449 1.000 131.61815 89 ILE A CA 1
ATOM 1414 C C . ILE A 1 89 ? 87.61207 110.01858 127.06518 1.000 140.90318 89 ILE A C 1
ATOM 1415 O O . ILE A 1 89 ? 86.49168 110.53783 127.12792 1.000 145.34865 89 ILE A O 1
ATOM 1431 N N . ALA A 1 90 ? 88.09468 109.51632 125.92704 1.000 140.18035 90 ALA A N 1
ATOM 1432 C CA . ALA A 1 90 ? 87.29726 109.52667 124.70541 1.000 140.27918 90 ALA A CA 1
ATOM 1433 C C . ALA A 1 90 ? 86.03521 108.69153 124.87145 1.000 146.58128 90 ALA A C 1
ATOM 1434 O O . ALA A 1 90 ? 84.95504 109.07747 124.41216 1.000 147.78421 90 ALA A O 1
ATOM 1441 N N . ASN A 1 91 ? 86.15990 107.52381 125.50338 1.000 148.20906 91 ASN A N 1
ATOM 1442 C CA . ASN A 1 91 ? 84.99894 106.66745 125.71586 1.000 147.08062 91 ASN A CA 1
ATOM 1443 C C . ASN A 1 91 ? 83.94967 107.37375 126.56275 1.000 149.13517 91 ASN A C 1
ATOM 1444 O O . ASN A 1 91 ? 82.75724 107.34912 126.24028 1.000 154.84521 91 ASN A O 1
ATOM 1454 N N . PHE A 1 92 ? 84.37303 108.00182 127.66155 1.000 146.34088 92 PHE A N 1
ATOM 1455 C CA . PHE A 1 92 ? 83.42250 108.73941 128.49070 1.000 150.11888 92 PHE A CA 1
ATOM 1456 C C . PHE A 1 92 ? 82.80194 109.89850 127.71920 1.000 153.07045 92 PHE A C 1
ATOM 1457 O O . PHE A 1 92 ? 81.59290 110.14033 127.80690 1.000 154.62949 92 PHE A O 1
ATOM 1474 N N . SER A 1 93 ? 83.61631 110.63495 126.96203 1.000 153.39679 93 SER A N 1
ATOM 1475 C CA . SER A 1 93 ? 83.09210 111.75256 126.18381 1.000 155.62882 93 SER A CA 1
ATOM 1476 C C . SER A 1 93 ? 82.01312 111.28305 125.21677 1.000 159.72949 93 SER A C 1
ATOM 1477 O O . SER A 1 93 ? 80.93005 111.87535 125.13743 1.000 159.50969 93 SER A O 1
ATOM 1485 N N . ALA A 1 94 ? 82.29386 110.21362 124.46999 1.000 161.98018 94 ALA A N 1
ATOM 1486 C CA . ALA A 1 94 ? 81.30363 109.67399 123.54429 1.000 161.91455 94 ALA A CA 1
ATOM 1487 C C . ALA A 1 94 ? 80.05704 109.21739 124.28962 1.000 159.57068 94 ALA A C 1
ATOM 1488 O O . ALA A 1 94 ? 78.92842 109.50717 123.87704 1.000 153.10230 94 ALA A O 1
ATOM 1495 N N . LEU A 1 95 ? 80.24606 108.50422 125.40058 1.000 160.74721 95 LEU A N 1
ATOM 1496 C CA . LEU A 1 95 ? 79.11860 108.02133 126.18580 1.000 159.40461 95 LEU A CA 1
ATOM 1497 C C . LEU A 1 95 ? 78.31821 109.16686 126.79109 1.000 161.17753 95 LEU A C 1
ATOM 1498 O O . LEU A 1 95 ? 77.17017 108.95897 127.19852 1.000 161.21063 95 LEU A O 1
ATOM 1514 N N . GLY A 1 96 ? 78.89304 110.36728 126.85439 1.000 160.49326 96 GLY A N 1
ATOM 1515 C CA . GLY A 1 96 ? 78.19933 111.54660 127.32634 1.000 158.64767 96 GLY A CA 1
ATOM 1516 C C . GLY A 1 96 ? 78.55512 111.98091 128.73155 1.000 157.76883 96 GLY A C 1
ATOM 1517 O O . GLY A 1 96 ? 78.17845 113.08941 129.12976 1.000 158.37828 96 GLY A O 1
ATOM 1521 N N . LEU A 1 97 ? 79.26295 111.15105 129.49079 1.000 157.99537 97 LEU A N 1
ATOM 1522 C CA . LEU A 1 97 ? 79.67941 111.53809 130.83032 1.000 159.12260 97 LEU A CA 1
ATOM 1523 C C . LEU A 1 97 ? 80.73306 112.63962 130.77123 1.000 161.97795 97 LEU A C 1
ATOM 1524 O O . LEU A 1 97 ? 81.49736 112.75156 129.80873 1.000 160.34705 97 LEU A O 1
ATOM 1540 N N . GLU A 1 98 ? 80.75859 113.46239 131.81604 1.000 163.45460 98 GLU A N 1
ATOM 1541 C CA . GLU A 1 98 ? 81.66473 114.59276 131.93030 1.000 161.14132 98 GLU A CA 1
ATOM 1542 C C . GLU A 1 98 ? 82.41442 114.52844 133.25214 1.000 157.97563 98 GLU A C 1
ATOM 1543 O O . GLU A 1 98 ? 81.94886 113.89341 134.20367 1.000 157.14113 98 GLU A O 1
ATOM 1555 N N . PRO A 1 99 ? 83.58360 115.16515 133.33741 1.000 157.78140 99 PRO A N 1
ATOM 1556 C CA . PRO A 1 99 ? 84.37936 115.06919 134.56584 1.000 156.89675 99 PRO A CA 1
ATOM 1557 C C . PRO A 1 99 ? 83.66177 115.67804 135.76026 1.000 158.84652 99 PRO A C 1
ATOM 1558 O O . PRO A 1 99 ? 82.88915 116.63052 135.63421 1.000 160.50163 99 PRO A O 1
ATOM 1569 N N . GLY A 1 100 ? 83.92755 115.10630 136.93205 1.000 157.22743 100 GLY A N 1
ATOM 1570 C CA . GLY A 1 100 ? 83.38509 115.61688 138.17466 1.000 157.50213 100 GLY A CA 1
ATOM 1571 C C . GLY A 1 100 ? 81.91749 115.29655 138.36347 1.000 164.18919 100 GLY A C 1
ATOM 1572 O O . GLY A 1 100 ? 81.53380 114.65513 139.34643 1.000 164.80565 100 GLY A O 1
ATOM 1576 N N . ARG A 1 101 ? 81.08484 115.73902 137.41908 1.000 166.29445 101 ARG A N 1
ATOM 1577 C CA . ARG A 1 101 ? 79.64598 115.52005 137.54523 1.000 164.29542 101 ARG A CA 1
ATOM 1578 C C . ARG A 1 101 ? 79.30304 114.03882 137.43487 1.000 162.13847 101 ARG A C 1
ATOM 1579 O O . ARG A 1 101 ? 78.36697 113.56089 138.08682 1.000 160.39649 101 ARG A O 1
ATOM 1600 N N . ASP A 1 102 ? 80.04610 113.29807 136.61985 1.000 161.86038 102 ASP A N 1
ATOM 1601 C CA . ASP A 1 102 ? 79.82646 111.86763 136.43609 1.000 162.33972 102 ASP A CA 1
ATOM 1602 C C . ASP A 1 102 ? 81.02707 111.00975 136.80136 1.000 159.53156 102 ASP A C 1
ATOM 1603 O O . ASP A 1 102 ? 80.85579 109.96357 137.43363 1.000 159.31892 102 ASP A O 1
ATOM 1612 N N . VAL A 1 103 ? 82.23768 111.41646 136.42804 1.000 160.25014 103 VAL A N 1
ATOM 1613 C CA . VAL A 1 103 ? 83.43964 110.61048 136.62008 1.000 158.67810 103 VAL A CA 1
ATOM 1614 C C . VAL A 1 103 ? 84.34235 111.32054 137.61820 1.000 152.81155 103 VAL A C 1
ATOM 1615 O O . VAL A 1 103 ? 84.62918 112.51535 137.46931 1.000 150.32521 103 VAL A O 1
ATOM 1628 N N . ASP A 1 104 ? 84.78260 110.58762 138.63805 1.000 144.90055 104 ASP A N 1
ATOM 1629 C CA . ASP A 1 104 ? 85.70526 111.12831 139.62872 1.000 149.89231 104 ASP A CA 1
ATOM 1630 C C . ASP A 1 104 ? 87.13030 111.04503 139.09488 1.000 142.31063 104 ASP A C 1
ATOM 1631 O O . ASP A 1 104 ? 87.62091 109.95450 138.78431 1.000 133.11953 104 ASP A O 1
ATOM 1640 N N . LEU A 1 105 ? 87.79479 112.19828 138.99524 1.000 140.16827 105 LEU A N 1
ATOM 1641 C CA . LEU A 1 105 ? 89.13885 112.24171 138.43240 1.000 130.11322 105 LEU A CA 1
ATOM 1642 C C . LEU A 1 105 ? 90.15642 111.50924 139.29393 1.000 131.20468 105 LEU A C 1
ATOM 1643 O O . LEU A 1 105 ? 91.22710 111.14927 138.79426 1.000 134.54390 105 LEU A O 1
ATOM 1659 N N . GLY A 1 106 ? 89.85563 111.27780 140.57130 1.000 132.16954 106 GLY A N 1
ATOM 1660 C CA . GLY A 1 106 ? 90.80081 110.57379 141.41861 1.000 134.51457 106 GLY A CA 1
ATOM 1661 C C . GLY A 1 106 ? 91.00634 109.12895 141.01109 1.000 134.03705 106 GLY A C 1
ATOM 1662 O O . GLY A 1 106 ? 92.07478 108.55968 141.25250 1.000 119.71978 106 GLY A O 1
ATOM 1666 N N . GLN A 1 107 ? 90.00123 108.52007 140.38300 1.000 137.29443 107 GLN A N 1
ATOM 1667 C CA . GLN A 1 107 ? 90.05611 107.11264 140.01303 1.000 130.59014 107 GLN A CA 1
ATOM 1668 C C . GLN A 1 107 ? 90.49764 106.88499 138.57251 1.000 125.66823 107 GLN A C 1
ATOM 1669 O O . GLN A 1 107 ? 90.67715 105.72903 138.17566 1.000 126.50181 107 GLN A O 1
ATOM 1683 N N . LEU A 1 108 ? 90.67041 107.94350 137.78410 1.000 123.18107 108 LEU A N 1
ATOM 1684 C CA . LEU A 1 108 ? 91.02247 107.78415 136.37873 1.000 117.74910 108 LEU A CA 1
ATOM 1685 C C . LEU A 1 108 ? 92.41747 107.19176 136.21915 1.000 119.07284 108 LEU A C 1
ATOM 1686 O O . LEU A 1 108 ? 93.33892 107.50629 136.97766 1.000 115.56146 108 LEU A O 1
ATOM 1702 N N . GLU A 1 109 ? 92.56219 106.32190 135.22347 1.000 111.18406 109 GLU A N 1
ATOM 1703 C CA . GLU A 1 109 ? 93.86698 105.78297 134.87034 1.000 110.92434 109 GLU A CA 1
ATOM 1704 C C . GLU A 1 109 ? 94.74316 106.87018 134.25907 1.000 107.07620 109 GLU A C 1
ATOM 1705 O O . GLU A 1 109 ? 94.26945 107.71274 133.49242 1.000 105.81801 109 GLU A O 1
ATOM 1717 N N . GLN A 1 110 ? 96.03007 106.84689 134.59937 1.000 104.03110 110 GLN A N 1
ATOM 1718 C CA . GLN A 1 110 ? 96.99430 107.81089 134.09228 1.000 100.46688 110 GLN A CA 1
ATOM 1719 C C . GLN A 1 110 ? 98.05382 107.10098 133.26077 1.000 105.06723 110 GLN A C 1
ATOM 1720 O O . GLN A 1 110 ? 98.33005 105.91416 133.45720 1.000 112.06064 110 GLN A O 1
ATOM 1734 N N . GLU A 1 111 ? 98.63367 107.84107 132.31739 1.000 104.43735 111 GLU A N 1
ATOM 1735 C CA . GLU A 1 111 ? 99.62915 107.30051 131.40432 1.000 97.34913 111 GLU A CA 1
ATOM 1736 C C . GLU A 1 111 ? 100.59080 108.41104 131.00895 1.000 102.03105 111 GLU A C 1
ATOM 1737 O O . GLU A 1 111 ? 100.29206 109.59822 131.15520 1.000 111.81303 111 GLU A O 1
ATOM 1749 N N . SER A 1 112 ? 101.75512 108.01203 130.50523 1.000 97.26186 112 SER A N 1
ATOM 1750 C CA . SER A 1 112 ? 102.78030 108.97598 130.13881 1.000 97.85240 112 SER A CA 1
ATOM 1751 C C . SER A 1 112 ? 102.36751 109.76214 128.89494 1.000 101.74073 112 SER A C 1
ATOM 1752 O O . SER A 1 112 ? 101.34458 109.49344 128.26009 1.000 105.52661 112 SER A O 1
ATOM 1760 N N . CYS A 1 113 ? 103.18357 110.76310 128.56011 1.000 97.83711 113 CYS A N 1
ATOM 1761 C CA . CYS A 1 113 ? 102.93842 111.63441 127.41174 1.000 91.70637 113 CYS A CA 1
ATOM 1762 C C . CYS A 1 113 ? 103.31313 110.86453 126.14566 1.000 97.45251 113 CYS A C 1
ATOM 1763 O O . CYS A 1 113 ? 104.41925 110.97806 125.61253 1.000 95.11073 113 CYS A O 1
ATOM 1770 N N . LEU A 1 114 ? 102.37042 110.05570 125.65259 1.000 100.88299 114 LEU A N 1
ATOM 1771 C CA . LEU A 1 114 ? 102.65854 109.22287 124.48517 1.000 98.28363 114 LEU A CA 1
ATOM 1772 C C . LEU A 1 114 ? 102.73326 110.03160 123.19373 1.000 100.32236 114 LEU A C 1
ATOM 1773 O O . LEU A 1 114 ? 103.49851 109.67618 122.29039 1.000 99.45620 114 LEU A O 1
ATOM 1789 N N . ASP A 1 115 ? 101.94906 111.10038 123.07347 1.000 97.57761 115 ASP A N 1
ATOM 1790 C CA . ASP A 1 115 ? 101.93513 111.92447 121.87171 1.000 94.62840 115 ASP A CA 1
ATOM 1791 C C . ASP A 1 115 ? 102.84341 113.14204 121.97771 1.000 95.22857 115 ASP A C 1
ATOM 1792 O O . ASP A 1 115 ? 102.70722 114.07298 121.17826 1.000 103.58516 115 ASP A O 1
ATOM 1801 N N . GLY A 1 116 ? 103.76026 113.15769 122.93628 1.000 88.58580 116 GLY A N 1
ATOM 1802 C CA . GLY A 1 116 ? 104.68914 114.25995 123.07863 1.000 82.75291 116 GLY A CA 1
ATOM 1803 C C . GLY A 1 116 ? 104.21248 115.29964 124.07340 1.000 83.20427 116 GLY A C 1
ATOM 1804 O O . GLY A 1 116 ? 103.31299 115.07319 124.88671 1.000 94.41504 116 GLY A O 1
ATOM 1808 N N . TRP A 1 117 ? 104.83772 116.47292 123.99267 1.000 79.79867 117 TRP A N 1
ATOM 1809 C CA . TRP A 1 117 ? 104.57358 117.57936 124.90181 1.000 80.80965 117 TRP A CA 1
ATOM 1810 C C . TRP A 1 117 ? 104.27465 118.85765 124.13408 1.000 79.47419 117 TRP A C 1
ATOM 1811 O O . TRP A 1 117 ? 104.74314 119.05769 123.01101 1.000 87.36207 117 TRP A O 1
ATOM 1832 N N . GLU A 1 118 ? 103.47505 119.71571 124.76315 1.000 83.36566 118 GLU A N 1
ATOM 1833 C CA . GLU A 1 118 ? 103.17079 121.05548 124.27463 1.000 83.53788 118 GLU A CA 1
ATOM 1834 C C . GLU A 1 118 ? 103.89054 122.05478 125.17032 1.000 78.10295 118 GLU A C 1
ATOM 1835 O O . GLU A 1 118 ? 103.53270 122.21307 126.34136 1.000 80.94622 118 GLU A O 1
ATOM 1847 N N . PHE A 1 119 ? 104.89777 122.72717 124.62437 1.000 68.36816 119 PHE A N 1
ATOM 1848 C CA . PHE A 1 119 ? 105.67577 123.69816 125.38056 1.000 68.91790 119 PHE A CA 1
ATOM 1849 C C . PHE A 1 119 ? 105.05959 125.08551 125.26314 1.000 84.75437 119 PHE A C 1
ATOM 1850 O O . PHE A 1 119 ? 104.63095 125.49596 124.18093 1.000 91.83999 119 PHE A O 1
ATOM 1867 N N . SER A 1 120 ? 105.00524 125.79415 126.38650 1.000 92.43777 120 SER A N 1
ATOM 1868 C CA . SER A 1 120 ? 104.47159 127.14826 126.40323 1.000 94.02627 120 SER A CA 1
ATOM 1869 C C . SER A 1 120 ? 105.34784 128.08113 125.57782 1.000 99.28962 120 SER A C 1
ATOM 1870 O O . SER A 1 120 ? 106.57743 127.99443 125.61645 1.000 95.34518 120 SER A O 1
ATOM 1878 N N . GLN A 1 121 ? 104.70718 128.97480 124.82820 1.000 101.27743 121 GLN A N 1
ATOM 1879 C CA . GLN A 1 121 ? 105.39850 129.96791 124.01608 1.000 102.68139 121 GLN A CA 1
ATOM 1880 C C . GLN A 1 121 ? 105.51350 131.32419 124.69710 1.000 102.92039 121 GLN A C 1
ATOM 1881 O O . GLN A 1 121 ? 105.93168 132.28913 124.05086 1.000 108.48447 121 GLN A O 1
ATOM 1895 N N . ASP A 1 122 ? 105.14482 131.42766 125.97373 1.000 95.28004 122 ASP A N 1
ATOM 1896 C CA . ASP A 1 122 ? 105.11787 132.73084 126.62734 1.000 96.19673 122 ASP A CA 1
ATOM 1897 C C . ASP A 1 122 ? 106.51104 133.32483 126.79237 1.000 97.19844 122 ASP A C 1
ATOM 1898 O O . ASP A 1 122 ? 106.65135 134.55213 126.84179 1.000 100.75162 122 ASP A O 1
ATOM 1907 N N . VAL A 1 123 ? 107.54632 132.49169 126.88339 1.000 93.34215 123 VAL A N 1
ATOM 1908 C CA . VAL A 1 123 ? 108.89410 132.99620 127.12349 1.000 88.21494 123 VAL A CA 1
ATOM 1909 C C . VAL A 1 123 ? 109.81385 132.63693 125.96380 1.000 94.20027 123 VAL A C 1
ATOM 1910 O O . VAL A 1 123 ? 110.35481 133.52492 125.29688 1.000 98.05601 123 VAL A O 1
ATOM 1923 N N . TYR A 1 124 ? 109.99704 131.34407 125.70948 1.000 93.00519 124 TYR A N 1
ATOM 1924 C CA . TYR A 1 124 ? 110.87146 130.86703 124.64523 1.000 85.68849 124 TYR A CA 1
ATOM 1925 C C . TYR A 1 124 ? 110.05453 130.23243 123.53148 1.000 92.02234 124 TYR A C 1
ATOM 1926 O O . TYR A 1 124 ? 109.15436 129.42897 123.79220 1.000 101.67956 124 TYR A O 1
ATOM 1944 N N . LEU A 1 125 ? 110.37583 130.59905 122.29245 1.000 93.25463 125 LEU A N 1
ATOM 1945 C CA . LEU A 1 125 ? 109.73293 129.98981 121.13671 1.000 91.99091 125 LEU A CA 1
ATOM 1946 C C . LEU A 1 125 ? 110.27828 128.59305 120.86875 1.000 88.91609 125 LEU A C 1
ATOM 1947 O O . LEU A 1 125 ? 109.53183 127.70319 120.44735 1.000 97.95520 125 LEU A O 1
ATOM 1963 N N . SER A 1 126 ? 111.57076 128.38030 121.10162 1.000 80.75545 126 SER A N 1
ATOM 1964 C CA . SER A 1 126 ? 112.17169 127.07644 120.86582 1.000 77.54212 126 SER A CA 1
ATOM 1965 C C . SER A 1 126 ? 113.55089 127.04139 121.49988 1.000 76.99011 126 SER A C 1
ATOM 1966 O O . SER A 1 126 ? 114.31539 128.00016 121.38350 1.000 82.58394 126 SER A O 1
ATOM 1974 N N . THR A 1 127 ? 113.85304 125.93552 122.17359 1.000 76.31931 127 THR A N 1
ATOM 1975 C CA . THR A 1 127 ? 115.18033 125.67180 122.70389 1.000 75.11922 127 THR A CA 1
ATOM 1976 C C . THR A 1 127 ? 115.50893 124.21040 122.44594 1.000 74.84904 127 THR A C 1
ATOM 1977 O O . THR A 1 127 ? 114.66793 123.43612 121.98637 1.000 82.34697 127 THR A O 1
ATOM 1988 N N . ILE A 1 128 ? 116.75313 123.83204 122.73709 1.000 73.61564 128 ILE A N 1
ATOM 1989 C CA . ILE A 1 128 ? 117.16243 122.45186 122.50207 1.000 77.51958 128 ILE A CA 1
ATOM 1990 C C . ILE A 1 128 ? 116.29795 121.49915 123.31230 1.000 73.83876 128 ILE A C 1
ATOM 1991 O O . ILE A 1 128 ? 115.98864 120.38744 122.86089 1.000 80.31510 128 ILE A O 1
ATOM 2007 N N . VAL A 1 129 ? 115.88121 121.91917 124.50770 1.000 71.89611 129 VAL A N 1
ATOM 2008 C CA . VAL A 1 129 ? 114.96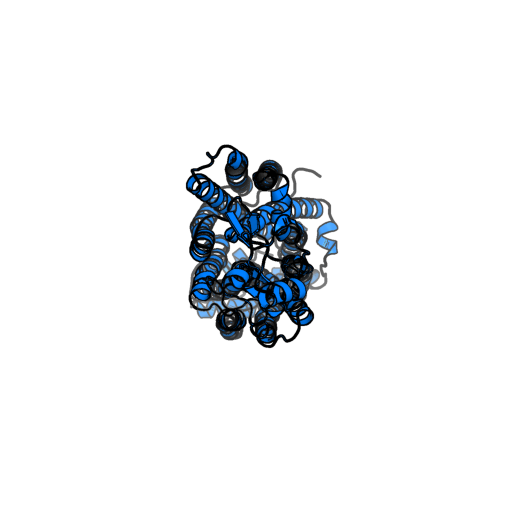698 121.11046 125.30746 1.000 74.13629 129 VAL A CA 1
ATOM 2009 C C . VAL A 1 129 ? 113.70090 120.81199 124.51785 1.000 71.70937 129 VAL A C 1
ATOM 2010 O O . VAL A 1 129 ? 113.24258 119.66623 124.45163 1.000 74.43258 129 VAL A O 1
ATOM 2023 N N . THR A 1 130 ? 113.11483 121.84144 123.90924 1.000 69.18677 130 THR A N 1
ATOM 2024 C CA . THR A 1 130 ? 111.91812 121.63359 123.10334 1.000 68.07426 130 THR A CA 1
ATOM 2025 C C . THR A 1 130 ? 112.25478 120.92832 121.79730 1.000 71.97382 130 THR A C 1
ATOM 2026 O O . THR A 1 130 ? 111.45377 120.13780 121.28724 1.000 76.92334 130 THR A O 1
ATOM 2037 N N . GLU A 1 131 ? 113.43565 121.20390 121.24109 1.000 71.47205 131 GLU A N 1
ATOM 2038 C CA . GLU A 1 131 ? 113.81046 120.60735 119.96477 1.000 68.36423 131 GLU A CA 1
ATOM 2039 C C . GLU A 1 131 ? 113.86166 119.08817 120.05908 1.000 73.63927 131 GLU A C 1
ATOM 2040 O O . GLU A 1 131 ? 113.36393 118.38786 119.16977 1.000 75.28365 131 GLU A O 1
ATOM 2052 N N . TRP A 1 132 ? 114.45936 118.55759 121.12687 1.000 71.01656 132 TRP A N 1
ATOM 2053 C CA . TRP A 1 132 ? 114.57312 117.11420 121.31188 1.000 71.57093 132 TRP A CA 1
ATOM 2054 C C . TRP A 1 132 ? 113.89953 116.61396 122.58326 1.000 76.94112 132 TRP A C 1
ATOM 2055 O O . TRP A 1 132 ? 114.23060 115.52067 123.05515 1.000 86.82027 132 TRP A O 1
ATOM 2076 N N . ASN A 1 133 ? 112.96851 117.38165 123.14922 1.000 73.89971 133 ASN A N 1
ATOM 2077 C CA . ASN A 1 133 ? 112.12264 116.92685 124.25222 1.000 66.96320 133 ASN A CA 1
ATOM 2078 C C . ASN A 1 133 ? 112.96478 116.35827 125.39392 1.000 73.81644 133 ASN A C 1
ATOM 2079 O O . ASN A 1 133 ? 112.79033 115.21846 125.82754 1.000 82.65405 133 ASN A O 1
ATOM 2090 N N . LEU A 1 134 ? 113.88882 117.17991 125.88016 1.000 71.46603 134 LEU A N 1
ATOM 2091 C CA . LEU A 1 134 ? 114.70588 116.79316 127.02035 1.000 70.47345 134 LEU A CA 1
ATOM 2092 C C . LEU A 1 134 ? 113.93659 117.04140 128.30736 1.000 74.37538 134 LEU A C 1
ATOM 2093 O O . LEU A 1 134 ? 114.40252 117.77200 129.18703 1.000 77.99550 134 LEU A O 1
ATOM 2109 N N . VAL A 1 135 ? 112.75360 116.43389 128.42031 1.000 78.39181 135 VAL A N 1
ATOM 2110 C CA . VAL A 1 135 ? 111.87151 116.62856 129.56011 1.000 74.13771 135 VAL A CA 1
ATOM 2111 C C . VAL A 1 135 ? 111.41129 115.27065 130.06946 1.000 76.96411 135 VAL A C 1
ATOM 2112 O O . VAL A 1 135 ? 111.40538 114.27550 129.34412 1.000 86.16944 135 VAL A O 1
ATOM 2125 N N . CYS A 1 136 ? 111.02061 115.24612 131.34144 1.000 83.30224 136 CYS A N 1
ATOM 2126 C CA . CYS A 1 136 ? 110.50775 114.04080 131.98175 1.000 93.87400 136 CYS A CA 1
ATOM 2127 C C . CYS A 1 136 ? 111.56999 112.94678 132.03521 1.000 96.64560 136 CYS A C 1
ATOM 2128 O O . CYS A 1 136 ? 112.55021 113.07283 132.77455 1.000 101.39487 136 CYS A O 1
ATOM 2135 N N . GLU A 1 137 ? 111.39237 111.86756 131.26945 1.000 93.36534 137 GLU A N 1
ATOM 2136 C CA . GLU A 1 137 ? 112.33214 110.75380 131.34807 1.000 97.06168 137 GLU A CA 1
ATOM 2137 C C . GLU A 1 137 ? 113.74245 111.17398 130.96213 1.000 97.77316 137 GLU A C 1
ATOM 2138 O O . GLU A 1 137 ? 114.71608 110.56809 131.42257 1.000 100.48326 137 GLU A O 1
ATOM 2150 N N . ASP A 1 138 ? 113.87552 112.19951 130.12163 1.000 90.20752 138 ASP A N 1
ATOM 2151 C CA . ASP A 1 138 ? 115.17277 112.64115 129.62578 1.000 83.87691 138 ASP A CA 1
ATOM 2152 C C . ASP A 1 138 ? 115.54641 114.02250 130.14828 1.000 84.74110 138 ASP A C 1
ATOM 2153 O O . ASP A 1 138 ? 116.39440 114.69555 129.55675 1.000 93.83966 138 ASP A O 1
ATOM 2162 N N . ASP A 1 139 ? 114.93355 114.45898 131.24894 1.000 74.67920 139 ASP A N 1
ATOM 2163 C CA . ASP A 1 139 ? 115.22927 115.78520 131.77723 1.000 78.13201 139 ASP A CA 1
ATOM 2164 C C . ASP A 1 139 ? 116.68991 115.92116 132.18171 1.000 81.57649 139 ASP A C 1
ATOM 2165 O O . ASP A 1 139 ? 117.21166 117.03902 132.24672 1.000 93.65772 139 ASP A O 1
ATOM 2174 N N . TRP A 1 140 ? 117.36514 114.80554 132.45718 1.000 83.16319 140 TRP A N 1
ATOM 2175 C CA . TRP A 1 140 ? 118.74406 114.85616 132.92762 1.000 82.94357 140 TRP A CA 1
ATOM 2176 C C . TRP A 1 140 ? 119.73697 115.24604 131.84163 1.000 79.88166 140 TRP A C 1
ATOM 2177 O O . TRP A 1 140 ? 120.90628 115.48407 132.16094 1.000 83.83820 140 TRP A O 1
ATOM 2198 N N . LYS A 1 141 ? 119.31549 115.31270 130.57726 1.000 75.67599 141 LYS A N 1
ATOM 2199 C CA . LYS A 1 141 ? 120.26606 115.58732 129.50489 1.000 76.11605 141 LYS A CA 1
ATOM 2200 C C . LYS A 1 141 ? 120.68158 117.05479 129.46319 1.000 81.66392 141 LYS A C 1
ATOM 2201 O O . LYS A 1 141 ? 121.80535 117.36280 129.05194 1.000 87.21357 141 LYS A O 1
ATOM 2220 N N . ALA A 1 142 ? 119.79672 117.97550 129.86961 1.000 73.23353 142 ALA A N 1
ATOM 2221 C CA . ALA A 1 142 ? 120.16978 119.39085 129.87717 1.000 77.79016 142 ALA A CA 1
ATOM 2222 C C . ALA A 1 142 ? 121.31329 119.66460 130.84769 1.000 84.72395 142 ALA A C 1
ATOM 2223 O O . ALA A 1 142 ? 122.38081 120.14287 130.41335 1.000 88.98807 142 ALA A O 1
ATOM 2230 N N . PRO A 1 143 ? 121.17406 119.40411 132.14988 1.000 78.69508 143 PRO A N 1
ATOM 2231 C CA . PRO A 1 143 ? 122.32801 119.57971 133.04160 1.000 85.63500 143 PRO A CA 1
ATOM 2232 C C . PRO A 1 143 ? 123.52394 118.76453 132.59834 1.000 85.05201 143 PRO A C 1
ATOM 2233 O O . PRO A 1 143 ? 124.66546 119.19285 132.79327 1.000 88.56993 143 PRO A O 1
ATOM 2244 N N . LEU A 1 144 ? 123.29354 117.59421 132.00163 1.000 78.30544 144 LEU A N 1
ATOM 2245 C CA . LEU A 1 144 ? 124.39605 116.84550 131.41049 1.000 74.57760 144 LEU A CA 1
ATOM 2246 C C . LEU A 1 144 ? 125.06679 117.65010 130.30649 1.000 80.80802 144 LEU A C 1
ATOM 2247 O O . LEU A 1 144 ? 126.29271 117.62550 130.16844 1.000 85.78292 144 LEU A O 1
ATOM 2263 N N . THR A 1 145 ? 124.27709 118.35531 129.49668 1.000 78.58960 145 THR A N 1
ATOM 2264 C CA . THR A 1 145 ? 124.85031 119.18120 128.43962 1.000 78.45090 145 THR A CA 1
ATOM 2265 C C . THR A 1 145 ? 125.75654 120.25707 129.02247 1.000 82.30014 145 THR A C 1
ATOM 2266 O O . THR A 1 145 ? 126.87627 120.47804 128.54240 1.000 88.18727 145 THR A O 1
ATOM 2277 N N . ILE A 1 146 ? 125.28576 120.94296 130.06332 1.000 80.84825 146 ILE A N 1
ATOM 2278 C CA . ILE A 1 146 ? 126.10201 121.99257 130.67675 1.000 81.97313 146 ILE A CA 1
ATOM 2279 C C . ILE A 1 146 ? 127.35902 121.39371 131.30601 1.000 81.65983 146 ILE A C 1
ATOM 2280 O O . ILE A 1 146 ? 128.45914 121.96003 131.21671 1.000 85.85089 146 ILE A O 1
ATOM 2296 N N . SER A 1 147 ? 127.21116 120.24491 131.96612 1.000 81.68876 147 SER A N 1
ATOM 2297 C CA . SER A 1 147 ? 128.36006 119.57102 132.55793 1.000 80.37192 147 SER A CA 1
ATOM 2298 C C . SER A 1 147 ? 129.39260 119.22411 131.49537 1.000 81.99091 147 SER A C 1
ATOM 2299 O O . SER A 1 147 ? 130.59691 119.38006 131.71186 1.000 84.36127 147 SER A O 1
ATOM 2307 N N . LEU A 1 148 ? 128.93869 118.72965 130.34341 1.000 81.04182 148 LEU A N 1
ATOM 2308 C CA . LEU A 1 148 ? 129.86235 118.42085 129.25809 1.000 77.20390 148 LEU A CA 1
ATOM 2309 C C . LEU A 1 148 ? 130.53906 119.67872 128.73141 1.000 77.46853 148 LEU A C 1
ATOM 2310 O O . LEU A 1 148 ? 131.71849 119.64911 128.36524 1.000 81.35637 148 LEU A O 1
ATOM 2326 N N . PHE A 1 149 ? 129.80530 120.78812 128.65440 1.000 73.67319 149 PHE A N 1
ATOM 2327 C CA . PHE A 1 149 ? 130.42885 122.04087 128.23669 1.000 75.23850 149 PHE A CA 1
ATOM 2328 C C . PHE A 1 149 ? 131.57000 122.41678 129.17777 1.000 80.89434 149 PHE A C 1
ATOM 2329 O O . PHE A 1 149 ? 132.66536 122.79230 128.73890 1.000 81.43400 149 PHE A O 1
ATOM 2346 N N . PHE A 1 150 ? 131.33760 122.30490 130.48482 1.000 82.56093 150 PHE A N 1
ATOM 2347 C CA . PHE A 1 150 ? 132.40153 122.62688 131.43305 1.000 80.73965 150 PHE A CA 1
ATOM 2348 C C . PHE A 1 150 ? 133.52188 121.58983 131.40395 1.000 80.22387 150 PHE A C 1
ATOM 2349 O O . PHE A 1 150 ? 134.67681 121.91153 131.69642 1.000 85.51057 150 PHE A O 1
ATOM 2366 N N . VAL A 1 151 ? 133.20806 120.33989 131.06636 1.000 76.03011 151 VAL A N 1
ATOM 2367 C CA . VAL A 1 151 ? 134.26396 119.35149 130.85210 1.000 76.44693 151 VAL A CA 1
ATOM 2368 C C . VAL A 1 151 ? 135.14532 119.77008 129.68285 1.000 80.39829 151 VAL A C 1
ATOM 2369 O O . VAL A 1 151 ? 136.37507 119.62532 129.72080 1.000 87.63175 151 VAL A O 1
ATOM 2382 N N . GLY A 1 152 ? 134.52525 120.26191 128.61249 1.000 76.26491 152 GLY A N 1
ATOM 2383 C CA . GLY A 1 152 ? 135.29330 120.81541 127.51235 1.000 75.48543 152 GLY A CA 1
ATOM 2384 C C . GLY A 1 152 ? 136.16217 121.97653 127.95048 1.000 78.92782 152 GLY A C 1
ATOM 2385 O O . GLY A 1 152 ? 137.30733 122.10752 127.51523 1.000 79.87470 152 GLY A O 1
ATOM 2389 N N . VAL A 1 153 ? 135.62370 122.84196 128.81119 1.000 82.50391 153 VAL A N 1
ATOM 2390 C CA . VAL A 1 153 ? 136.43028 123.92684 129.36789 1.000 80.73053 153 VAL A CA 1
ATOM 2391 C C . VAL A 1 153 ? 137.62136 123.36897 130.13595 1.000 83.14724 153 VAL A C 1
ATOM 2392 O O . VAL A 1 153 ? 138.73998 123.88479 130.02950 1.000 86.72137 153 VAL A O 1
ATOM 2405 N N . LEU A 1 154 ? 137.40045 122.31707 130.92362 1.000 82.99024 154 LEU A N 1
ATOM 2406 C CA . LEU A 1 154 ? 138.48488 121.67938 131.66441 1.000 80.38539 154 LEU A CA 1
ATOM 2407 C C . LEU A 1 154 ? 139.58113 121.19735 130.72188 1.000 81.59318 154 LEU A C 1
ATOM 2408 O O . LEU A 1 154 ? 140.77086 121.48302 130.92260 1.000 83.01226 154 LEU A O 1
ATOM 2424 N N . LEU A 1 155 ? 139.19129 120.46752 129.67806 1.000 82.35998 155 LEU A N 1
ATOM 2425 C CA . LEU A 1 155 ? 140.17057 119.92536 128.74176 1.000 82.07707 155 LEU A CA 1
ATOM 2426 C C . LEU A 1 155 ? 140.91360 121.04046 128.01579 1.000 82.52385 155 LEU A C 1
ATOM 2427 O O . LEU A 1 155 ? 142.12942 120.95412 127.79668 1.000 84.70975 155 LEU A O 1
ATOM 2443 N N . GLY A 1 156 ? 140.19545 122.09016 127.61749 1.000 80.20056 156 GLY A N 1
ATOM 2444 C CA . GLY A 1 156 ? 140.85106 123.20974 126.96664 1.000 77.91818 156 GLY A CA 1
ATOM 2445 C C . GLY A 1 156 ? 141.86982 123.87435 127.86955 1.000 83.67222 156 GLY A C 1
ATOM 2446 O O . GLY A 1 156 ? 143.00235 124.13875 127.46297 1.000 79.21795 156 GLY A O 1
ATOM 2450 N N . SER A 1 157 ? 141.48429 124.13885 129.11945 1.000 92.88376 157 SER A N 1
ATOM 2451 C CA . SER A 1 157 ? 142.42526 124.71582 130.07104 1.000 85.96023 157 SER A CA 1
ATOM 2452 C C . SER A 1 157 ? 143.66466 123.84456 130.20116 1.000 85.44427 157 SER A C 1
ATOM 2453 O O . SER A 1 157 ? 144.78932 124.35438 130.25583 1.000 83.26955 157 SER A O 1
ATOM 2461 N N . PHE A 1 158 ? 143.48177 122.52469 130.25321 1.000 86.66516 158 PHE A N 1
ATOM 2462 C CA . PHE A 1 158 ? 144.63021 121.64274 130.43743 1.000 79.67452 158 PHE A CA 1
ATOM 2463 C C . PHE A 1 158 ? 145.55942 121.67027 129.22877 1.000 77.49137 158 PHE A C 1
ATOM 2464 O O . PHE A 1 158 ? 146.78288 121.76670 129.37850 1.000 84.99107 158 PHE A O 1
ATOM 2481 N N . ILE A 1 159 ? 145.00083 121.58329 128.02142 1.000 80.94043 159 ILE A N 1
ATOM 2482 C CA . ILE A 1 159 ? 145.83102 121.35953 126.83806 1.000 82.95889 159 ILE A CA 1
ATOM 2483 C C . ILE A 1 159 ? 146.40214 122.66982 126.30325 1.000 82.40150 159 ILE A C 1
ATOM 2484 O O . ILE A 1 159 ? 147.60020 122.75958 125.99346 1.000 82.87434 159 ILE A O 1
ATOM 2500 N N . SER A 1 160 ? 145.55734 123.69720 126.17704 1.000 78.35227 160 SER A N 1
ATOM 2501 C CA . SER A 1 160 ? 145.99210 124.94828 125.57279 1.000 70.53834 160 SER A CA 1
ATOM 2502 C C . SER A 1 160 ? 147.19563 125.53738 126.29146 1.000 81.61668 160 SER A C 1
ATOM 2503 O O . SER A 1 160 ? 148.03901 126.17059 125.65529 1.000 86.20198 160 SER A O 1
ATOM 2506 N N . GLY A 1 161 ? 147.29932 125.34997 127.60728 1.000 88.01541 161 GLY A N 1
ATOM 2507 C CA . GLY A 1 161 ? 148.43063 125.91586 128.32438 1.000 82.43356 161 GLY A CA 1
ATOM 2508 C C . GLY A 1 161 ? 149.75787 125.35422 127.85178 1.000 78.55475 161 GLY A C 1
ATOM 2509 O O . GLY A 1 161 ? 150.69402 126.10024 127.54875 1.000 80.63412 161 GLY A O 1
ATOM 2513 N N . GLN A 1 162 ? 149.85716 124.02643 127.78141 1.000 79.29789 162 GLN A N 1
ATOM 2514 C CA . GLN A 1 162 ? 151.08886 123.40521 127.30806 1.000 83.36107 162 GLN A CA 1
ATOM 2515 C C . GLN A 1 162 ? 151.33896 123.74844 125.84739 1.000 82.22957 162 GLN A C 1
ATOM 2516 O O . GLN A 1 162 ? 152.47329 124.04948 125.45152 1.000 84.33417 162 GLN A O 1
ATOM 2530 N N . LEU A 1 163 ? 150.28670 123.70966 125.02563 1.000 86.93402 163 LEU A N 1
ATOM 2531 C CA . LEU A 1 163 ? 150.45672 124.05706 123.61918 1.000 82.99882 163 LEU A CA 1
ATOM 2532 C C . LEU A 1 163 ? 151.02258 125.46441 123.47365 1.000 82.96539 163 LEU A C 1
ATOM 2533 O O . LEU A 1 163 ? 151.91600 125.70852 122.65625 1.000 81.92579 163 LEU A O 1
ATOM 2549 N N . SER A 1 164 ? 150.51151 126.40592 124.26838 1.000 84.92355 164 SER A N 1
ATOM 2550 C CA . SER A 1 164 ? 150.94637 127.79195 124.16224 1.000 77.86781 164 SER A CA 1
ATOM 2551 C C . SER A 1 164 ? 152.37038 127.96635 124.66205 1.000 77.21903 164 SER A C 1
ATOM 2552 O O . SER A 1 164 ? 153.17198 128.66626 124.03393 1.000 80.17161 164 SER A O 1
ATOM 2560 N N . ASP A 1 165 ? 152.70561 127.35178 125.79614 1.000 83.29406 165 ASP A N 1
ATOM 2561 C CA . ASP A 1 165 ? 154.06052 127.49304 126.31087 1.000 80.79088 165 ASP A CA 1
ATOM 2562 C C . ASP A 1 165 ? 155.08325 126.76861 125.44844 1.000 79.17579 165 ASP A C 1
ATOM 2563 O O . ASP A 1 165 ? 156.27799 127.05579 125.56125 1.000 82.82839 165 ASP A O 1
ATOM 2572 N N . ARG A 1 166 ? 154.65105 125.83987 124.59568 1.000 83.81271 166 ARG A N 1
ATOM 2573 C CA . ARG A 1 166 ? 155.57005 125.19933 123.65920 1.000 83.62472 166 ARG A CA 1
ATOM 2574 C C . ARG A 1 166 ? 155.70927 125.99376 122.36104 1.000 83.87546 166 ARG A C 1
ATOM 2575 O O . ARG A 1 166 ? 156.81879 126.38366 121.98470 1.000 85.97393 166 ARG A O 1
ATOM 2596 N N . PHE A 1 167 ? 154.59436 126.24199 121.66951 1.000 84.82666 167 PHE A N 1
ATOM 2597 C CA . PHE A 1 167 ? 154.61123 126.82546 120.33260 1.000 81.81644 167 PHE A CA 1
ATOM 2598 C C . PHE A 1 167 ? 154.13357 128.27380 120.30640 1.000 85.90452 167 PHE A C 1
ATOM 2599 O O . PHE A 1 167 ? 153.57177 128.71711 119.30032 1.000 92.75196 167 PHE A O 1
ATOM 2616 N N . GLY A 1 168 ? 154.33693 129.01827 121.38668 1.000 86.78909 168 GLY A N 1
ATOM 2617 C CA . GLY A 1 168 ? 154.01063 130.42720 121.41051 1.000 80.74734 168 GLY A CA 1
ATOM 2618 C C . GLY A 1 168 ? 152.55423 130.67924 121.74395 1.000 79.43026 168 GLY A C 1
ATOM 2619 O O . GLY A 1 168 ? 151.73039 129.76980 121.83965 1.000 88.51559 168 GLY A O 1
ATOM 2623 N N . ARG A 1 169 ? 152.23236 131.96017 121.91210 1.000 77.99271 169 ARG A N 1
ATOM 2624 C CA . ARG A 1 169 ? 150.92472 132.37299 122.40205 1.000 76.83518 169 ARG A CA 1
ATOM 2625 C C . ARG A 1 169 ? 150.00267 132.88510 121.30514 1.000 80.10760 169 ARG A C 1
ATOM 2626 O O . ARG A 1 169 ? 148.78809 132.69069 121.39026 1.000 80.07528 169 ARG A O 1
ATOM 2647 N N . LYS A 1 170 ? 150.54048 133.55106 120.28199 1.000 84.68669 170 LYS A N 1
ATOM 2648 C CA . LYS A 1 170 ? 149.69267 134.06361 119.21035 1.000 78.55851 170 LYS A CA 1
ATOM 2649 C C . LYS A 1 170 ? 149.01573 132.92362 118.45940 1.000 79.51118 170 LYS A C 1
ATOM 2650 O O . LYS A 1 170 ? 147.80363 132.95831 118.20640 1.000 85.68271 170 LYS A O 1
ATOM 2669 N N . ASN A 1 171 ? 149.78982 131.89940 118.09428 1.000 75.56351 171 ASN A N 1
ATOM 2670 C CA . ASN A 1 171 ? 149.24445 130.79586 117.31197 1.000 75.63425 171 ASN A CA 1
ATOM 2671 C C . ASN A 1 171 ? 148.09489 130.11979 118.04357 1.000 71.82203 171 ASN A C 1
ATOM 2672 O O . ASN A 1 171 ? 147.03799 129.86710 117.45820 1.000 74.51600 171 ASN A O 1
ATOM 2683 N N . VAL A 1 172 ? 148.28450 129.81269 119.32697 1.000 72.53710 172 VAL A N 1
ATOM 2684 C CA . VAL A 1 172 ? 147.22847 129.15668 120.08902 1.000 73.13329 172 VAL A CA 1
ATOM 2685 C C . VAL A 1 172 ? 146.02617 130.07663 120.22494 1.000 74.26770 172 VAL A C 1
ATOM 2686 O O . VAL A 1 172 ? 144.87421 129.64462 120.08902 1.000 79.24152 172 VAL A O 1
ATOM 2699 N N . LEU A 1 173 ? 146.27449 131.35811 120.49398 1.000 73.70073 173 LEU A N 1
ATOM 2700 C CA . LEU A 1 173 ? 145.18870 132.32144 120.60583 1.000 74.73926 173 LEU A CA 1
ATOM 2701 C C . LEU A 1 173 ? 144.29814 132.26665 119.37465 1.000 73.25829 173 LEU A C 1
ATOM 2702 O O . LEU A 1 173 ? 143.08147 132.06670 119.47564 1.000 77.21531 173 LEU A O 1
ATOM 2718 N N . PHE A 1 174 ? 144.90356 132.38098 118.19284 1.000 74.74818 174 PHE A N 1
ATOM 2719 C CA . PHE A 1 174 ? 144.10994 132.43929 116.97120 1.000 72.52974 174 PHE A CA 1
ATOM 2720 C C . PHE A 1 174 ? 143.48779 131.08948 116.63736 1.000 75.38562 174 PHE A C 1
ATOM 2721 O O . PHE A 1 174 ? 142.33308 131.02806 116.20106 1.000 80.43382 174 PHE A O 1
ATOM 2738 N N . VAL A 1 175 ? 144.22514 129.99639 116.83421 1.000 71.74153 175 VAL A N 1
ATOM 2739 C CA . VAL A 1 175 ? 143.68470 128.67885 116.51774 1.000 67.21635 175 VAL A CA 1
ATOM 2740 C C . VAL A 1 175 ? 142.43778 128.40595 117.34701 1.000 68.32200 175 VAL A C 1
ATOM 2741 O O . VAL A 1 175 ? 141.40311 127.98318 116.82004 1.000 75.25969 175 VAL A O 1
ATOM 2754 N N . THR A 1 176 ? 142.50695 128.64906 118.65852 1.000 71.07114 176 THR A N 1
ATOM 2755 C CA . THR A 1 176 ? 141.36087 128.34154 119.50319 1.000 71.74200 176 THR A CA 1
ATOM 2756 C C . THR A 1 176 ? 140.24607 129.36716 119.37223 1.000 72.16812 176 THR A C 1
ATOM 2757 O O . THR A 1 176 ? 139.07712 129.01905 119.56784 1.000 78.77172 176 THR A O 1
ATOM 2768 N N . MET A 1 177 ? 140.56779 130.60783 119.00774 1.000 77.54226 177 MET A N 1
ATOM 2769 C CA . MET A 1 177 ? 139.52325 131.56905 118.68079 1.000 79.07283 177 MET A CA 1
ATOM 2770 C C . MET A 1 177 ? 138.74343 131.11865 117.44851 1.000 76.94101 177 MET A C 1
ATOM 2771 O O . MET A 1 177 ? 137.50018 131.14238 117.43167 1.000 77.44223 177 MET A O 1
ATOM 2785 N N . GLY A 1 178 ? 139.46218 130.66274 116.42324 1.000 73.76076 178 GLY A N 1
ATOM 2786 C CA . GLY A 1 178 ? 138.80247 130.10084 115.26120 1.000 69.78851 178 GLY A CA 1
ATOM 2787 C C . GLY A 1 178 ? 138.00484 128.85861 115.59918 1.000 71.10439 178 GLY A C 1
ATOM 2788 O O . GLY A 1 178 ? 136.93303 128.63268 115.04285 1.000 78.59684 178 GLY A O 1
ATOM 2792 N N . MET A 1 179 ? 138.52600 128.02600 116.50235 1.000 76.65471 179 MET A N 1
ATOM 2793 C CA . MET A 1 179 ? 137.77062 126.86076 116.95027 1.000 69.30067 179 MET A CA 1
ATOM 2794 C C . MET A 1 179 ? 136.44395 127.28130 117.56068 1.000 72.03755 179 MET A C 1
ATOM 2795 O O . MET A 1 179 ? 135.38682 126.73915 117.21883 1.000 80.93687 179 MET A O 1
ATOM 2809 N N . GLN A 1 180 ? 136.48460 128.23290 118.49559 1.000 75.51453 180 GLN A N 1
ATOM 2810 C CA . GLN A 1 180 ? 135.25187 128.68197 119.12683 1.000 77.83951 180 GLN A CA 1
ATOM 2811 C C . GLN A 1 180 ? 134.25128 129.12043 118.07211 1.000 79.71713 180 GLN A C 1
ATOM 2812 O O . GLN A 1 180 ? 133.11613 128.62731 118.03454 1.000 83.04770 180 GLN A O 1
ATOM 2826 N N . THR A 1 181 ? 134.67526 129.99973 117.16200 1.000 76.82319 181 THR A N 1
ATOM 2827 C CA . THR A 1 181 ? 133.72866 130.51703 116.17731 1.000 74.61707 181 THR A CA 1
ATOM 2828 C C . THR A 1 181 ? 133.22102 129.40726 115.26002 1.000 76.19615 181 THR A C 1
ATOM 2829 O O . THR A 1 181 ? 132.01480 129.30263 115.00074 1.000 78.66792 181 THR A O 1
ATOM 2833 N N . GLY A 1 182 ? 134.12556 128.56071 114.76696 1.000 71.75788 182 GLY A N 1
ATOM 2834 C CA . GLY A 1 182 ? 133.73202 127.54398 113.80819 1.000 72.71611 182 GLY A CA 1
ATOM 2835 C C . GLY A 1 182 ? 132.77444 126.52574 114.39055 1.000 73.31432 182 GLY A C 1
ATOM 2836 O O . GLY A 1 182 ? 131.75697 126.19387 113.77969 1.000 83.61975 182 GLY A O 1
ATOM 2840 N N . PHE A 1 183 ? 133.08575 126.00970 115.58042 1.000 74.43722 183 PHE A N 1
ATOM 2841 C CA . PHE A 1 183 ? 132.20314 125.01941 116.18322 1.000 75.39595 183 PHE A CA 1
ATOM 2842 C C . PHE A 1 183 ? 130.91694 125.64973 116.69631 1.000 74.39451 183 PHE A C 1
ATOM 2843 O O . PHE A 1 183 ? 129.90782 124.95105 116.83800 1.000 75.39122 183 PHE A O 1
ATOM 2860 N N . SER A 1 184 ? 130.91417 126.95706 116.97171 1.000 76.86246 184 SER A N 1
ATOM 2861 C CA . SER A 1 184 ? 129.63637 127.61195 117.21679 1.000 74.90346 184 SER A CA 1
ATOM 2862 C C . SER A 1 184 ? 128.80108 127.67482 115.94750 1.000 76.41241 184 SER A C 1
ATOM 2863 O O . SER A 1 184 ? 127.57436 127.54615 116.00791 1.000 78.52215 184 SER A O 1
ATOM 2866 N N . PHE A 1 185 ? 129.44325 127.86778 114.79392 1.000 79.14952 185 PHE A N 1
ATOM 2867 C CA . PHE A 1 185 ? 128.69994 127.94249 113.53922 1.000 74.55072 185 PHE A CA 1
ATOM 2868 C C . PHE A 1 185 ? 128.01500 126.61876 113.21530 1.000 75.52772 185 PHE A C 1
ATOM 2869 O O . PHE A 1 185 ? 126.84465 126.59314 112.81817 1.000 80.00614 185 PHE A O 1
ATOM 2886 N N . LEU A 1 186 ? 128.73109 125.50441 113.37512 1.000 77.50549 186 LEU A N 1
ATOM 2887 C CA . LEU A 1 186 ? 128.16233 124.20645 113.02451 1.000 74.07933 186 LEU A CA 1
ATOM 2888 C C . LEU A 1 186 ? 126.94799 123.87653 113.88252 1.000 78.68193 186 LEU A C 1
ATOM 2889 O O . LEU A 1 186 ? 126.00663 123.22925 113.41121 1.000 81.76709 186 LEU A O 1
ATOM 2905 N N . GLN A 1 187 ? 126.94836 124.30758 115.14605 1.000 75.11297 187 GLN A N 1
ATOM 2906 C CA . GLN A 1 187 ? 125.83800 123.97791 116.03415 1.000 72.38952 187 GLN A CA 1
ATOM 2907 C C . GLN A 1 187 ? 124.49972 124.42403 115.46220 1.000 76.82773 187 GLN A C 1
ATOM 2908 O O . GLN A 1 187 ? 123.46971 123.79705 115.73273 1.000 81.23130 187 GLN A O 1
ATOM 2922 N N . ILE A 1 188 ? 124.48860 125.50017 114.67542 1.000 77.44509 188 ILE A N 1
ATOM 2923 C CA . ILE A 1 188 ? 123.23748 125.97856 114.09243 1.000 73.04880 188 ILE A CA 1
ATOM 2924 C C . ILE A 1 188 ? 122.60115 124.89057 113.23661 1.000 76.26339 188 ILE A C 1
ATOM 2925 O O . ILE A 1 188 ? 121.39080 124.64936 113.30777 1.000 84.17600 188 ILE A O 1
ATOM 2941 N N . PHE A 1 189 ? 123.40444 124.21748 112.41461 1.000 75.03591 189 PHE A N 1
ATOM 2942 C CA . PHE A 1 189 ? 122.91912 123.14458 111.55929 1.000 73.19049 189 PHE A CA 1
ATOM 2943 C C . PHE A 1 189 ? 122.95962 121.78233 112.24174 1.000 79.03021 189 PHE A C 1
ATOM 2944 O O . PHE A 1 189 ? 123.03550 120.75817 111.55453 1.000 84.43553 189 PHE A O 1
ATOM 2961 N N . SER A 1 190 ? 122.92286 121.74565 113.57176 1.000 82.24002 190 SER A N 1
ATOM 2962 C CA . SER A 1 190 ? 122.85318 120.47316 114.27661 1.000 81.35414 190 SER A CA 1
ATOM 2963 C C . SER A 1 190 ? 121.56773 119.74413 113.91515 1.000 83.83054 190 SER A C 1
ATOM 2964 O O . SER A 1 190 ? 120.51271 120.35979 113.74648 1.000 85.87028 190 SER A O 1
ATOM 2972 N N . LYS A 1 191 ? 121.66056 118.42075 113.79088 1.000 85.40444 191 LYS A N 1
ATOM 2973 C CA . LYS A 1 191 ? 120.49635 117.58945 113.52942 1.000 89.69092 191 LYS A CA 1
ATOM 2974 C C . LYS A 1 191 ? 120.21440 116.56822 114.61900 1.000 93.19569 191 LYS A C 1
ATOM 2975 O O . LYS A 1 191 ? 119.10548 116.02589 114.65195 1.000 96.80584 191 LYS A O 1
ATOM 2994 N N . ASN A 1 192 ? 121.16815 116.29325 115.50473 1.000 90.11360 192 ASN A N 1
ATOM 2995 C CA . ASN A 1 192 ? 120.97941 115.35098 116.59523 1.000 84.71191 192 ASN A CA 1
ATOM 2996 C C . ASN A 1 192 ? 121.47379 115.97143 117.89129 1.000 82.11216 192 ASN A C 1
ATOM 2997 O O . ASN A 1 192 ? 122.32073 116.86756 117.88746 1.000 88.21257 192 ASN A O 1
ATOM 3008 N N . PHE A 1 193 ? 120.92618 115.48781 119.00503 1.000 72.60812 193 PHE A N 1
ATOM 3009 C CA . PHE A 1 193 ? 121.37237 115.95725 120.31084 1.000 69.98751 193 PHE A CA 1
ATOM 3010 C C . PHE A 1 193 ? 122.83639 115.60996 120.55023 1.000 79.12562 193 PHE A C 1
ATOM 3011 O O . PHE A 1 193 ? 123.59546 116.41565 121.10037 1.000 79.31601 193 PHE A O 1
ATOM 3028 N N . GLU A 1 194 ? 123.24923 114.40211 120.16240 1.000 81.45530 194 GLU A N 1
ATOM 3029 C CA . GLU A 1 194 ? 124.62941 113.98968 120.40140 1.000 80.39736 194 GLU A CA 1
ATOM 3030 C C . GLU A 1 194 ? 125.61811 114.88708 119.66509 1.000 80.31902 194 GLU A C 1
ATOM 3031 O O . GLU A 1 194 ? 126.65294 115.28094 120.22407 1.000 82.61077 194 GLU A O 1
ATOM 3043 N N . MET A 1 195 ? 125.32011 115.23053 118.41218 1.000 77.31040 195 MET A N 1
ATOM 3044 C CA . MET A 1 195 ? 126.21674 116.11872 117.68468 1.000 81.76595 195 MET A CA 1
ATOM 3045 C C . MET A 1 195 ? 126.24270 117.49676 118.32987 1.000 79.55616 195 MET A C 1
ATOM 3046 O O . MET A 1 195 ? 127.29827 118.13883 118.40025 1.000 81.26699 195 MET A O 1
ATOM 3060 N N . PHE A 1 196 ? 125.09195 117.96662 118.81063 1.000 78.61422 196 PHE A N 1
ATOM 3061 C CA . PHE A 1 196 ? 125.05630 119.25067 119.49748 1.000 76.45368 196 PHE A CA 1
ATOM 3062 C C . PHE A 1 196 ? 125.94558 119.23861 120.73406 1.000 79.68290 196 PHE A C 1
ATOM 3063 O O . PHE A 1 196 ? 126.69929 120.18574 120.97162 1.000 82.91212 196 PHE A O 1
ATOM 3080 N N . VAL A 1 197 ? 125.85749 118.18646 121.55148 1.000 75.80347 197 VAL A N 1
ATOM 3081 C CA . VAL A 1 197 ? 126.66160 118.14526 122.77301 1.000 71.97858 197 VAL A CA 1
ATOM 3082 C C . VAL A 1 197 ? 128.14699 118.08840 122.43004 1.000 71.12661 197 VAL A C 1
ATOM 3083 O O . VAL A 1 197 ? 128.97531 118.73564 123.08228 1.000 73.95344 197 VAL A O 1
ATOM 3096 N N . VAL A 1 198 ? 128.51334 117.30702 121.40983 1.000 69.62568 198 VAL A N 1
ATOM 3097 C CA . VAL A 1 198 ? 129.91879 117.25193 121.00426 1.000 69.21998 198 VAL A CA 1
ATOM 3098 C C . VAL A 1 198 ? 130.40899 118.63794 120.59465 1.000 71.09840 198 VAL A C 1
ATOM 3099 O O . VAL A 1 198 ? 131.46886 119.10669 121.04094 1.000 78.58195 198 VAL A O 1
ATOM 3112 N N . LEU A 1 199 ? 129.64703 119.31301 119.73207 1.000 70.03394 199 LEU A N 1
ATOM 3113 C CA . LEU A 1 199 ? 130.04603 120.64280 119.28798 1.000 64.97063 199 LEU A CA 1
ATOM 3114 C C . LEU A 1 199 ? 130.11660 121.61854 120.45533 1.000 69.39064 199 LEU A C 1
ATOM 3115 O O . LEU A 1 199 ? 130.99189 122.48615 120.49226 1.000 75.74102 199 LEU A O 1
ATOM 3131 N N . PHE A 1 200 ? 129.19568 121.50245 121.41161 1.000 73.85444 200 PHE A N 1
ATOM 3132 C CA . PHE A 1 200 ? 129.20228 122.38731 122.57289 1.000 71.76510 200 PHE A CA 1
ATOM 3133 C C . PHE A 1 200 ? 130.45853 122.17806 123.41236 1.000 67.24626 200 PHE A C 1
ATOM 3134 O O . PHE A 1 200 ? 131.06938 123.14392 123.89727 1.000 75.14978 200 PHE A O 1
ATOM 3151 N N . VAL A 1 201 ? 130.85768 120.91819 123.58861 1.000 65.41463 201 VAL A N 1
ATOM 3152 C CA . VAL A 1 201 ? 132.10925 120.61146 124.27504 1.000 71.76206 201 VAL A CA 1
ATOM 3153 C C . VAL A 1 201 ? 133.26895 121.30414 123.57374 1.000 75.06365 201 VAL A C 1
ATOM 3154 O O . VAL A 1 201 ? 134.08922 121.98631 124.20269 1.000 81.93512 201 VAL A O 1
ATOM 3167 N N . LEU A 1 202 ? 133.34758 121.13866 122.25134 1.000 73.97820 202 LEU A N 1
ATOM 3168 C CA . LEU A 1 202 ? 134.43903 121.75708 121.50397 1.000 74.34892 202 LEU A CA 1
ATOM 3169 C C . LEU A 1 202 ? 134.40565 123.27888 121.61500 1.000 73.53971 202 LEU A C 1
ATOM 3170 O O . LEU A 1 202 ? 135.46133 123.92574 121.67842 1.000 77.77730 202 LEU A O 1
ATOM 3186 N N . VAL A 1 203 ? 133.20736 123.86515 121.64931 1.000 73.81234 203 VAL A N 1
ATOM 3187 C CA . VAL A 1 203 ? 133.08294 125.31625 121.74761 1.000 72.94349 203 VAL A CA 1
ATOM 3188 C C . VAL A 1 203 ? 133.65384 125.80862 123.06616 1.000 75.91246 203 VAL A C 1
ATOM 3189 O O . VAL A 1 203 ? 134.42395 126.77144 123.10198 1.000 84.76498 203 VAL A O 1
ATOM 3202 N N . GLY A 1 204 ? 133.26666 125.17471 124.17315 1.000 75.00083 204 GLY A N 1
ATOM 3203 C CA . GLY A 1 204 ? 133.84239 125.56049 125.45392 1.000 75.58678 204 GLY A CA 1
ATOM 3204 C C . GLY A 1 204 ? 135.34773 125.37174 125.47959 1.000 76.51801 204 GLY A C 1
ATOM 3205 O O . GLY A 1 204 ? 136.08879 126.19334 126.04296 1.000 81.24754 204 GLY A O 1
ATOM 3209 N N . MET A 1 205 ? 135.81927 124.28927 124.85501 1.000 75.15839 205 MET A N 1
ATOM 3210 C CA . MET A 1 205 ? 137.24255 123.97885 124.85239 1.000 75.07344 205 MET A CA 1
ATOM 3211 C C . MET A 1 205 ? 138.04418 125.06083 124.14322 1.000 77.88146 205 MET A C 1
ATOM 3212 O O . MET A 1 205 ? 139.13495 125.42849 124.59271 1.000 84.49924 205 MET A O 1
ATOM 3226 N N . GLY A 1 206 ? 137.53295 125.57103 123.02308 1.000 76.90005 206 GLY A N 1
ATOM 3227 C CA . GLY A 1 206 ? 138.19478 126.69544 122.37716 1.000 74.31358 206 GLY A CA 1
ATOM 3228 C C . GLY A 1 206 ? 137.99828 128.00202 123.12763 1.000 73.87237 206 GLY A C 1
ATOM 3229 O O . GLY A 1 206 ? 138.89658 128.85132 123.17134 1.000 80.82116 206 GLY A O 1
ATOM 3233 N N . GLN A 1 207 ? 136.81758 128.18342 123.72026 1.000 69.42319 207 GLN A N 1
ATOM 3234 C CA . GLN A 1 207 ? 136.48994 129.42754 124.40483 1.000 72.82658 207 GLN A CA 1
ATOM 3235 C C . GLN A 1 207 ? 137.47921 129.72365 125.52264 1.000 74.38628 207 GLN A C 1
ATOM 3236 O O . GLN A 1 207 ? 138.10569 130.79473 125.55086 1.000 77.54353 207 GLN A O 1
ATOM 3250 N N . ILE A 1 208 ? 137.66845 128.77016 126.43455 1.000 78.48996 208 ILE A N 1
ATOM 3251 C CA . ILE A 1 208 ? 138.55322 129.04842 127.56138 1.000 75.38232 208 ILE A CA 1
ATOM 3252 C C . ILE A 1 208 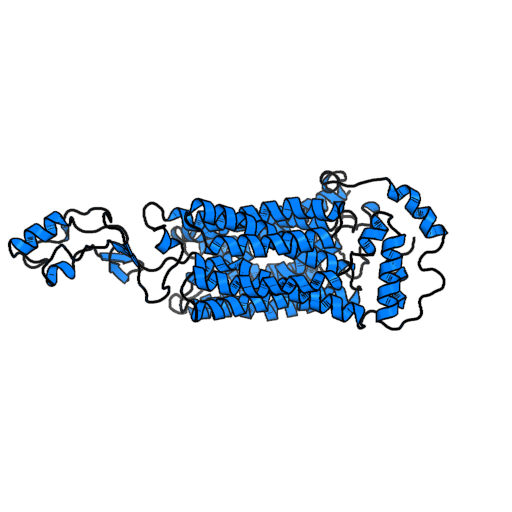? 139.98866 129.18055 127.07847 1.000 74.38387 208 ILE A C 1
ATOM 3253 O O . ILE A 1 208 ? 140.76255 130.00491 127.58758 1.000 78.11378 208 ILE A O 1
ATOM 3269 N N . SER A 1 209 ? 140.36404 128.37570 126.08506 1.000 73.83361 209 SER A N 1
ATOM 3270 C CA . SER A 1 209 ? 141.72482 128.41855 125.57383 1.000 69.87158 209 SER A CA 1
ATOM 3271 C C . SER A 1 209 ? 142.06625 129.80868 125.06306 1.000 70.75353 209 SER A C 1
ATOM 3272 O O . SER A 1 209 ? 143.10290 130.37690 125.42555 1.000 73.06313 209 SER A O 1
ATOM 3280 N N . ASN A 1 210 ? 141.19277 130.39298 124.24003 1.000 76.97483 210 ASN A N 1
ATOM 3281 C CA . ASN A 1 210 ? 141.53041 131.69999 123.69311 1.000 71.35236 210 ASN A CA 1
ATOM 3282 C C . ASN A 1 210 ? 141.37665 132.80858 124.72193 1.000 70.04754 210 ASN A C 1
ATOM 3283 O O . ASN A 1 210 ? 142.14407 133.77753 124.67804 1.000 70.58421 210 ASN A O 1
ATOM 3294 N N . TYR A 1 211 ? 140.45860 132.66984 125.68346 1.000 73.74701 211 TYR A N 1
ATOM 3295 C CA . TYR A 1 211 ? 140.42535 133.63833 126.77554 1.000 69.70656 211 TYR A CA 1
ATOM 3296 C C . TYR A 1 211 ? 141.76642 133.69909 127.49513 1.000 74.32352 211 TYR A C 1
ATOM 3297 O O . TYR A 1 211 ? 142.35654 134.77824 127.64947 1.000 80.69115 211 TYR A O 1
ATOM 3306 N N . VAL A 1 212 ? 142.26941 132.54579 127.93439 1.000 74.07210 212 VAL A N 1
ATOM 3307 C CA . VAL A 1 212 ? 143.51598 132.53421 128.69150 1.000 71.87350 212 VAL A CA 1
ATOM 3308 C C . VAL A 1 212 ? 144.67829 132.98416 127.81608 1.000 74.50357 212 VAL A C 1
ATOM 3309 O O . VAL A 1 212 ? 145.58453 133.68667 128.28059 1.000 75.99511 212 VAL A O 1
ATOM 3322 N N . ALA A 1 213 ? 144.68811 132.57923 126.54385 1.000 74.48822 213 ALA A N 1
ATOM 3323 C CA . ALA A 1 213 ? 145.78937 132.97194 125.67322 1.000 67.42336 213 ALA A CA 1
ATOM 3324 C C . ALA A 1 213 ? 145.84939 134.48412 125.50907 1.000 74.73451 213 ALA A C 1
ATOM 3325 O O . ALA A 1 213 ? 146.92447 135.08494 125.62555 1.000 78.50272 213 ALA A O 1
ATOM 3327 N N . ALA A 1 214 ? 144.70241 135.12320 125.26094 1.000 76.98084 214 ALA A N 1
ATOM 3328 C CA . ALA A 1 214 ? 144.69322 136.57655 125.14372 1.000 71.61307 214 ALA A CA 1
ATOM 3329 C C . ALA A 1 214 ? 145.11452 137.22764 126.45065 1.000 72.63413 214 ALA A C 1
ATOM 3330 O O . ALA A 1 214 ? 145.90297 138.18184 126.44901 1.000 76.02084 214 ALA A O 1
ATOM 3337 N N . PHE A 1 215 ? 144.61156 136.72077 127.57919 1.000 73.86165 215 PHE A N 1
ATOM 3338 C CA . PHE A 1 215 ? 144.95108 137.32925 128.85984 1.000 71.36577 215 PHE A CA 1
ATOM 3339 C C . PHE A 1 215 ? 146.45563 137.29482 129.09180 1.000 70.84293 215 PHE A C 1
ATOM 3340 O O . PHE A 1 215 ? 147.06684 138.31211 129.43647 1.000 75.02161 215 PHE A O 1
ATOM 3348 N N . VAL A 1 216 ? 147.07488 136.13152 128.88042 1.000 73.05444 216 VAL A N 1
ATOM 3349 C CA . VAL A 1 216 ? 148.50434 135.99064 129.14199 1.000 71.27101 216 VAL A CA 1
ATOM 3350 C C . VAL A 1 216 ? 149.31809 136.82211 128.15763 1.000 71.05899 216 VAL A C 1
ATOM 3351 O O . VAL A 1 216 ? 150.30684 137.46381 128.53663 1.000 73.94320 216 VAL A O 1
ATOM 3364 N N . LEU A 1 217 ? 148.93760 136.81110 126.87743 1.000 76.67053 217 LEU A N 1
ATOM 3365 C CA . LEU A 1 217 ? 149.69442 137.56391 125.88461 1.000 77.51196 217 LEU A CA 1
ATOM 3366 C C . LEU A 1 217 ? 149.67535 139.05167 126.20865 1.000 79.44572 217 LEU A C 1
ATOM 3367 O O . LEU A 1 217 ? 150.71453 139.72370 126.17389 1.000 83.20379 217 LEU A O 1
ATOM 3383 N N . GLY A 1 218 ? 148.50118 139.58049 126.55615 1.000 81.88663 218 GLY A N 1
ATOM 3384 C CA . GLY A 1 218 ? 148.42323 140.97789 126.94229 1.000 80.19401 218 GLY A CA 1
ATOM 3385 C C . GLY A 1 218 ? 149.17120 141.27191 128.22902 1.000 79.52771 218 GLY A C 1
ATOM 3386 O O . GLY A 1 218 ? 149.78438 142.33272 128.37090 1.000 76.10271 218 GLY A O 1
ATOM 3390 N N . THR A 1 219 ? 149.13240 140.34165 129.18591 1.000 86.26753 219 THR A N 1
ATOM 3391 C CA . THR A 1 219 ? 149.86227 140.54081 130.43209 1.000 82.60230 219 THR A CA 1
ATOM 3392 C C . THR A 1 219 ? 151.35797 140.65005 130.17449 1.000 78.75950 219 THR A C 1
ATOM 3393 O O . THR A 1 219 ? 152.05318 141.44200 130.82085 1.000 83.68066 219 THR A O 1
ATOM 3404 N N . GLU A 1 220 ? 151.87409 139.85204 129.24198 1.000 77.36412 220 GLU A N 1
ATOM 3405 C CA . GLU A 1 220 ? 153.30948 139.86470 128.98240 1.000 82.76640 220 GLU A CA 1
ATOM 3406 C C . GLU A 1 220 ? 153.71529 141.07602 128.14908 1.000 80.75008 220 GLU A C 1
ATOM 3407 O O . GLU A 1 220 ? 154.75000 141.69916 128.40940 1.000 87.87190 220 GLU A O 1
ATOM 3419 N N . ILE A 1 221 ? 152.91636 141.42678 127.13975 1.000 82.57915 221 ILE A N 1
ATOM 3420 C CA . ILE A 1 221 ? 153.29058 142.52714 126.25499 1.000 80.46368 221 ILE A CA 1
ATOM 3421 C C . ILE A 1 221 ? 153.33524 143.84196 127.02547 1.000 77.51369 221 ILE A C 1
ATOM 3422 O O . ILE A 1 221 ? 154.31494 144.59216 126.95268 1.000 76.81607 221 ILE A O 1
ATOM 3438 N N . LEU A 1 222 ? 152.27997 144.13747 127.77619 1.000 82.25356 222 LEU A N 1
ATOM 3439 C CA . LEU A 1 222 ? 152.10173 145.46056 128.34852 1.000 81.46423 222 LEU A CA 1
ATOM 3440 C C . LEU A 1 222 ? 152.96920 145.65301 129.58930 1.000 88.02850 222 LEU A C 1
ATOM 3441 O O . LEU A 1 222 ? 153.37854 144.69899 130.25545 1.000 94.55877 222 LEU A O 1
ATOM 3457 N N . GLY A 1 223 ? 153.24906 146.91911 129.88852 1.000 87.56880 223 GLY A N 1
ATOM 3458 C CA . GLY A 1 223 ? 154.12537 147.25839 130.98879 1.000 96.23598 223 GLY A CA 1
ATOM 3459 C C . GLY A 1 223 ? 153.45765 147.10260 132.34178 1.000 100.26740 223 GLY A C 1
ATOM 3460 O O . GLY A 1 223 ? 152.26313 146.83202 132.46832 1.000 101.26689 223 GLY A O 1
ATOM 3464 N N . LYS A 1 224 ? 154.26940 147.29014 133.38374 1.000 102.49884 224 LYS A N 1
ATOM 3465 C CA . LYS A 1 224 ? 153.79818 147.07113 134.74757 1.000 105.06265 224 LYS A CA 1
ATOM 3466 C C . LYS A 1 224 ? 152.63829 147.99708 135.09038 1.000 105.81276 224 LYS A C 1
ATOM 3467 O O . LYS A 1 224 ? 151.64404 147.56951 135.68713 1.000 101.86313 224 LYS A O 1
ATOM 3486 N N . SER A 1 225 ? 152.75390 149.27737 134.73595 1.000 102.09122 225 SER A N 1
ATOM 3487 C CA . SER A 1 225 ? 151.71119 150.23629 135.08816 1.000 100.62604 225 SER A CA 1
ATOM 3488 C C . SER A 1 225 ? 150.37039 149.83763 134.48542 1.000 100.16867 225 SER A C 1
ATOM 3489 O O . SER A 1 225 ? 149.34061 149.84568 135.16928 1.000 96.17344 225 SER A O 1
ATOM 3497 N N . VAL A 1 226 ? 150.36436 149.48236 133.19753 1.000 96.45992 226 VAL A N 1
ATOM 3498 C CA . VAL A 1 226 ? 149.11943 149.16824 132.50047 1.000 88.51028 226 VAL A CA 1
ATOM 3499 C C . VAL A 1 226 ? 148.74062 147.69725 132.57493 1.000 84.32240 226 VAL A C 1
ATOM 3500 O O . VAL A 1 226 ? 147.66982 147.32273 132.07554 1.000 85.89326 226 VAL A O 1
ATOM 3513 N N . ARG A 1 227 ? 149.58022 146.84959 133.16917 1.000 85.79665 227 ARG A N 1
ATOM 3514 C CA . ARG A 1 227 ? 149.24096 145.43698 133.30968 1.000 79.80177 227 ARG A CA 1
ATOM 3515 C C . ARG A 1 227 ? 147.94334 145.25321 134.09021 1.000 83.65141 227 ARG A C 1
ATOM 3516 O O . ARG A 1 227 ? 147.03152 144.54248 133.65160 1.000 85.98530 227 ARG A O 1
ATOM 3537 N N . ILE A 1 228 ? 147.84891 145.87969 135.26349 1.000 84.61176 228 ILE A N 1
ATOM 3538 C CA . ILE A 1 228 ? 146.65384 145.73564 136.09073 1.000 82.19572 228 ILE A CA 1
ATOM 3539 C C . ILE A 1 228 ? 145.43865 146.32346 135.38596 1.000 82.64971 228 ILE A C 1
ATOM 3540 O O . ILE A 1 228 ? 144.33804 145.75873 135.43962 1.000 85.28626 228 ILE A O 1
ATOM 3556 N N . ILE A 1 229 ? 145.60519 147.47773 134.73922 1.000 81.95661 229 ILE A N 1
ATOM 3557 C CA . ILE A 1 229 ? 144.48280 148.08883 134.03246 1.000 76.96042 229 ILE A CA 1
ATOM 3558 C C . ILE A 1 229 ? 143.97654 147.15486 132.94023 1.000 77.01718 229 ILE A C 1
ATOM 3559 O O . ILE A 1 229 ? 142.76950 146.93404 132.80204 1.000 79.29404 229 ILE A O 1
ATOM 3575 N N . PHE A 1 230 ? 144.88944 146.57684 132.15781 1.000 80.42440 230 PHE A N 1
ATOM 3576 C CA . PHE A 1 230 ? 144.47413 145.62458 131.13493 1.000 76.00323 230 PHE A CA 1
ATOM 3577 C C . PHE A 1 230 ? 143.76052 144.43168 131.75450 1.000 77.80110 230 PHE A C 1
ATOM 3578 O O . PHE A 1 230 ? 142.72457 143.98618 131.24866 1.000 82.95627 230 PHE A O 1
ATOM 3595 N N . SER A 1 231 ? 144.29559 143.90359 132.85537 1.000 79.95259 231 SER A N 1
ATOM 3596 C CA . SER A 1 231 ? 143.71490 142.70483 133.44840 1.000 77.91588 231 SER A CA 1
ATOM 3597 C C . SER A 1 231 ? 142.30244 142.95909 133.95582 1.000 82.31455 231 SER A C 1
ATOM 3598 O O . SER A 1 231 ? 141.42002 142.10817 133.79805 1.000 90.86193 231 SER A O 1
ATOM 3606 N N . THR A 1 232 ? 142.06526 144.11748 134.57311 1.000 81.57160 232 THR A N 1
ATOM 3607 C CA . THR A 1 232 ? 140.79741 144.36785 135.25391 1.000 77.86156 232 THR A CA 1
ATOM 3608 C C . THR A 1 232 ? 139.82520 145.18845 134.41219 1.000 80.57585 232 THR A C 1
ATOM 3609 O O . THR A 1 232 ? 138.72059 144.72725 134.11406 1.000 78.36075 232 THR A O 1
ATOM 3620 N N . LEU A 1 233 ? 140.21548 146.40002 134.01646 1.000 84.90400 233 LEU A N 1
ATOM 3621 C CA . LEU A 1 233 ? 139.33942 147.24664 133.21671 1.000 84.84964 233 LEU A CA 1
ATOM 3622 C C . LEU A 1 233 ? 139.35855 146.88953 131.73818 1.000 86.59650 233 LEU A C 1
ATOM 3623 O O . LEU A 1 233 ? 138.64288 147.52316 130.95611 1.000 86.04137 233 LEU A O 1
ATOM 3639 N N . GLY A 1 234 ? 140.15407 145.90306 131.34149 1.000 85.80792 234 GLY A N 1
ATOM 3640 C CA . GLY A 1 234 ? 140.28613 145.45980 129.97019 1.000 78.05615 234 GLY A CA 1
ATOM 3641 C C . GLY A 1 234 ? 139.47788 144.20290 129.75063 1.000 83.54025 234 GLY A C 1
ATOM 3642 O O . GLY A 1 234 ? 138.25780 144.24068 129.48513 1.000 85.40021 234 GLY A O 1
ATOM 3646 N N . VAL A 1 235 ? 140.14369 143.04853 129.83574 1.000 77.28220 235 VAL A N 1
ATOM 3647 C CA . VAL A 1 235 ? 139.50893 141.77908 129.50176 1.000 78.99068 235 VAL A CA 1
ATOM 3648 C C . VAL A 1 235 ? 138.23018 141.58307 130.30489 1.000 79.34714 235 VAL A C 1
ATOM 3649 O O . VAL A 1 235 ? 137.20008 141.17174 129.75998 1.000 82.11999 235 VAL A O 1
ATOM 3653 N N . CYS A 1 236 ? 138.26753 141.87182 131.60700 1.000 79.87806 236 CYS A N 1
ATOM 3654 C CA . CYS A 1 236 ? 137.12390 141.54821 132.45367 1.000 79.04914 236 CYS A CA 1
ATOM 3655 C C . CYS A 1 236 ? 135.93211 142.44941 132.15382 1.000 79.30028 236 CYS A C 1
ATOM 3656 O O . CYS A 1 236 ? 134.78995 141.98033 132.11090 1.000 83.68831 236 CYS A O 1
ATOM 3664 N N . ILE A 1 237 ? 136.17026 143.74240 131.93185 1.000 75.43852 237 ILE A N 1
ATOM 3665 C CA . ILE A 1 237 ? 135.06246 144.64241 131.62585 1.000 75.42676 237 ILE A CA 1
ATOM 3666 C C . ILE A 1 237 ? 134.47547 144.32410 130.25763 1.000 79.93019 237 ILE A C 1
ATOM 3667 O O . ILE A 1 237 ? 133.26205 144.43322 130.04959 1.000 83.79527 237 ILE A O 1
ATOM 3683 N N . PHE A 1 238 ? 135.31531 143.94152 129.29504 1.000 81.12206 238 PHE A N 1
ATOM 3684 C CA . PHE A 1 238 ? 134.76927 143.59406 127.98737 1.000 78.84429 238 PHE A CA 1
ATOM 3685 C C . PHE A 1 238 ? 133.98579 142.28596 128.04736 1.000 78.02637 238 PHE A C 1
ATOM 3686 O O . PHE A 1 238 ? 132.94713 142.14562 127.38355 1.000 81.12222 238 PHE A O 1
ATOM 3703 N N . TYR A 1 239 ? 134.44706 141.33571 128.86168 1.000 74.78558 239 TYR A N 1
ATOM 3704 C CA . TYR A 1 239 ? 133.64656 140.15700 129.16627 1.000 74.10964 239 TYR A CA 1
ATOM 3705 C C . TYR A 1 239 ? 132.30035 140.55245 129.75159 1.000 78.46023 239 TYR A C 1
ATOM 3706 O O . TYR A 1 239 ? 131.25896 139.99460 129.38730 1.000 82.39269 239 TYR A O 1
ATOM 3724 N N . ALA A 1 240 ? 132.31099 141.49519 130.69223 1.000 80.21048 240 ALA A N 1
ATOM 3725 C CA . ALA A 1 240 ? 131.06764 141.95021 131.29728 1.000 76.50361 240 ALA A CA 1
ATOM 3726 C C . ALA A 1 240 ? 130.14141 142.55227 130.25232 1.000 78.95796 240 ALA A C 1
ATOM 3727 O O . ALA A 1 240 ? 128.92699 142.34649 130.30025 1.000 85.08231 240 ALA A O 1
ATOM 3734 N N . PHE A 1 241 ? 130.69396 143.31838 129.31255 1.000 80.85567 241 PHE A N 1
ATOM 3735 C CA . PHE A 1 241 ? 129.88019 143.87365 128.23426 1.000 84.48540 241 PHE A CA 1
ATOM 3736 C C . PHE A 1 241 ? 129.22341 142.76869 127.41737 1.000 85.07708 241 PHE A C 1
ATOM 3737 O O . PHE A 1 241 ? 128.01634 142.81181 127.14274 1.000 86.83907 241 PHE A O 1
ATOM 3754 N N . GLY A 1 242 ? 130.00540 141.76857 127.01349 1.000 81.32518 242 GLY A N 1
ATOM 3755 C CA . GLY A 1 242 ? 129.42399 140.66337 126.26819 1.000 77.05155 242 GLY A CA 1
ATOM 3756 C C . GLY A 1 242 ? 128.32421 139.96122 127.04510 1.000 78.71064 242 GLY A C 1
ATOM 3757 O O . GLY A 1 242 ? 127.25972 139.64336 126.49867 1.000 85.41140 242 GLY A O 1
ATOM 3761 N N . TYR A 1 243 ? 128.55722 139.73049 128.33890 1.000 78.92930 243 TYR A N 1
ATOM 3762 C CA . TYR A 1 243 ? 127.57661 139.03180 129.16070 1.000 79.48951 243 TYR A CA 1
ATOM 3763 C C . TYR A 1 243 ? 126.31901 139.86594 129.36592 1.000 78.34328 243 TYR A C 1
ATOM 3764 O O . TYR A 1 243 ? 125.21665 139.31299 129.44377 1.000 82.26100 243 TYR A O 1
ATOM 3782 N N . MET A 1 244 ? 126.45951 141.18862 129.46280 1.000 79.02126 244 MET A N 1
ATOM 3783 C CA . MET A 1 244 ? 125.28625 142.04582 129.58179 1.000 81.32890 244 MET A CA 1
ATOM 3784 C C . MET A 1 244 ? 124.48207 142.05524 128.29048 1.000 81.58790 244 MET A C 1
ATOM 3785 O O . MET A 1 244 ? 123.24723 142.10045 128.32122 1.000 85.33697 244 MET A O 1
ATOM 3799 N N . VAL A 1 245 ? 125.16136 142.03135 127.14220 1.000 79.70884 245 VAL A N 1
ATOM 3800 C CA . VAL A 1 245 ? 124.43966 142.08706 125.87523 1.000 78.42355 245 VAL A CA 1
ATOM 3801 C C . VAL A 1 245 ? 123.77975 140.75727 125.52642 1.000 78.19872 245 VAL A C 1
ATOM 3802 O O . VAL A 1 245 ? 122.78277 140.74810 124.79536 1.000 84.46769 245 VAL A O 1
ATOM 3815 N N . LEU A 1 246 ? 124.30098 139.63489 126.02434 1.000 77.69884 246 LEU A N 1
ATOM 3816 C CA . LEU A 1 246 ? 123.64746 138.34315 125.80042 1.000 77.64431 246 LEU A CA 1
ATOM 3817 C C . LEU A 1 246 ? 122.14186 138.37020 126.04898 1.000 78.17565 246 LEU A C 1
ATOM 3818 O O . LEU A 1 246 ? 121.37875 138.00074 125.13854 1.000 79.05918 246 LEU A O 1
ATOM 3834 N N . PRO A 1 247 ? 121.64889 138.77072 127.22428 1.000 83.78264 247 PRO A N 1
ATOM 3835 C CA . PRO A 1 247 ? 120.19208 138.83596 127.41235 1.000 77.87065 247 PRO A CA 1
ATOM 3836 C C . PRO A 1 247 ? 119.50636 139.79443 126.46177 1.000 80.16504 247 PRO A C 1
ATOM 3837 O O . PRO A 1 247 ? 118.33022 139.59244 126.14070 1.000 83.24116 247 PRO A O 1
ATOM 3848 N N . LEU A 1 248 ? 120.19323 140.84398 126.00958 1.000 81.19159 248 LEU A N 1
ATOM 3849 C CA . LEU A 1 248 ? 119.59566 141.73489 125.02178 1.000 76.87485 248 LEU A CA 1
ATOM 3850 C C . LEU A 1 248 ? 119.24953 140.97962 123.74452 1.000 79.93405 248 LEU A C 1
ATOM 3851 O O . LEU A 1 248 ? 118.14508 141.11924 123.20925 1.000 85.52082 248 LEU A O 1
ATOM 3867 N N . PHE A 1 249 ? 120.18502 140.17471 123.23329 1.000 76.91167 249 PHE A N 1
ATOM 3868 C CA . PHE A 1 249 ? 119.86281 139.33142 122.08840 1.000 73.15221 249 PHE A CA 1
ATOM 3869 C C . PHE A 1 249 ? 118.74817 138.35534 122.42614 1.000 73.11672 249 PHE A C 1
ATOM 3870 O O . PHE A 1 249 ? 117.80098 138.19282 121.64946 1.000 77.90663 249 PHE A O 1
ATOM 3887 N N . ALA A 1 250 ? 118.83481 137.70160 123.58552 1.000 76.28435 250 ALA A N 1
ATOM 3888 C CA . ALA A 1 250 ? 117.82785 136.70124 123.92606 1.000 73.71807 250 ALA A CA 1
ATOM 3889 C C . ALA A 1 250 ? 116.42577 137.30059 123.92730 1.000 77.37360 250 ALA A C 1
ATOM 3890 O O . ALA A 1 250 ? 115.46080 136.64212 123.52403 1.000 86.21230 250 ALA A O 1
ATOM 3897 N N . TYR A 1 251 ? 116.29285 138.54562 124.38522 1.000 78.16586 251 TYR A N 1
ATOM 3898 C CA . TYR A 1 251 ? 114.97716 139.17088 124.48657 1.000 74.77431 251 TYR A CA 1
ATOM 3899 C C . TYR A 1 251 ? 114.30221 139.28190 123.12379 1.000 76.14661 251 TYR A C 1
ATOM 3900 O O . TYR A 1 251 ? 113.11403 138.97193 122.98173 1.000 84.26593 251 TYR A O 1
ATOM 3918 N N . PHE A 1 252 ? 115.04010 139.73145 122.10922 1.000 72.21628 252 PHE A N 1
ATOM 3919 C CA . PHE A 1 252 ? 114.47369 139.91523 120.77818 1.000 77.04709 252 PHE A CA 1
ATOM 3920 C C . PHE A 1 252 ? 114.53394 138.67008 119.90525 1.000 81.86233 252 PHE A C 1
ATOM 3921 O O . PHE A 1 252 ? 113.84808 138.62295 118.87815 1.000 85.60470 252 PHE A O 1
ATOM 3938 N N . ILE A 1 253 ? 115.33349 137.67423 120.27001 1.000 79.52866 253 ILE A N 1
ATOM 3939 C CA . ILE A 1 253 ? 115.46557 136.44533 119.49469 1.000 74.20206 253 ILE A CA 1
ATOM 3940 C C . ILE A 1 253 ? 115.15695 135.28351 120.42926 1.000 79.74440 253 ILE A C 1
ATOM 3941 O O . ILE A 1 253 ? 115.98590 134.90772 121.26614 1.000 83.82904 253 ILE A O 1
ATOM 3957 N N . ARG A 1 254 ? 113.96017 134.71316 120.29280 1.000 84.62713 254 ARG A N 1
ATOM 3958 C CA . ARG A 1 254 ? 113.52193 133.59390 121.11534 1.000 87.32128 254 ARG A CA 1
ATOM 3959 C C . ARG A 1 254 ? 113.82461 132.23115 120.50227 1.000 89.99896 254 ARG A C 1
ATOM 3960 O O . ARG A 1 254 ? 113.57400 131.21232 121.15371 1.000 91.59439 254 ARG A O 1
ATOM 3981 N N . ASP A 1 255 ? 114.35397 132.17956 119.28209 1.000 91.34935 255 ASP A N 1
ATOM 3982 C CA . ASP A 1 255 ? 114.70455 130.91804 118.64205 1.000 80.81963 255 ASP A CA 1
ATOM 3983 C C . ASP A 1 255 ? 116.17490 130.60857 118.89010 1.000 76.23939 255 ASP A C 1
ATOM 3984 O O . ASP A 1 255 ? 117.04077 131.45805 118.66064 1.000 81.03712 255 ASP A O 1
ATOM 3993 N N . TRP A 1 256 ? 116.45456 129.39183 119.36243 1.000 75.83475 256 TRP A N 1
ATOM 3994 C CA . TRP A 1 256 ? 117.82085 129.05494 119.75165 1.000 79.36940 256 TRP A CA 1
ATOM 3995 C C . TRP A 1 256 ? 118.77607 129.08673 118.56295 1.000 81.06226 256 TRP A C 1
ATOM 3996 O O . TRP A 1 256 ? 119.92688 129.51045 118.70451 1.000 87.28793 256 TRP A O 1
ATOM 4017 N N . ARG A 1 257 ? 118.33570 128.63654 117.38719 1.000 76.60926 257 ARG A N 1
ATOM 4018 C CA . ARG A 1 257 ? 119.20238 128.71979 116.21319 1.000 74.28892 257 ARG A CA 1
ATOM 4019 C C . ARG A 1 257 ? 119.51963 130.16863 115.85686 1.000 77.41744 257 ARG A C 1
ATOM 4020 O O . ARG A 1 257 ? 120.68081 130.52070 115.62074 1.000 81.43777 257 ARG A O 1
ATOM 4041 N N . MET A 1 258 ? 118.49691 131.02294 115.79532 1.000 78.48561 258 MET A N 1
ATOM 4042 C CA . MET A 1 258 ? 118.72888 132.43440 115.49962 1.000 71.57737 258 MET A CA 1
ATOM 4043 C C . MET A 1 258 ? 119.57754 133.09225 116.58148 1.000 74.49312 258 MET A C 1
ATOM 4044 O O . MET A 1 258 ? 120.45733 133.91006 116.28680 1.000 82.53942 258 MET A O 1
ATOM 4058 N N . LEU A 1 259 ? 119.31316 132.76535 117.84633 1.000 71.88020 259 LEU A N 1
ATOM 4059 C CA . LEU A 1 259 ? 120.12011 133.31439 118.92995 1.000 71.84669 259 LEU A CA 1
ATOM 4060 C C . LEU A 1 259 ? 121.58230 132.92172 118.77025 1.000 73.64907 259 LEU A C 1
ATOM 4061 O O . LEU A 1 259 ? 122.48555 133.74438 118.96024 1.000 81.41873 259 LEU A O 1
ATOM 4077 N N . LEU A 1 260 ? 121.83511 131.65537 118.44136 1.000 77.73320 260 LEU A N 1
ATOM 4078 C CA . LEU A 1 260 ? 123.20522 131.20585 118.23342 1.000 77.50109 260 LEU A CA 1
ATOM 4079 C C . LEU A 1 260 ? 123.84398 131.92535 117.05407 1.000 77.20607 260 LEU A C 1
ATOM 4080 O O . LEU A 1 260 ? 125.02314 132.29138 117.10394 1.000 84.67549 260 LEU A O 1
ATOM 4096 N N . VAL A 1 261 ? 123.08657 132.11940 115.97389 1.000 76.61672 261 VAL A N 1
ATOM 4097 C CA . VAL A 1 261 ? 123.60509 132.86471 114.82880 1.000 76.94534 261 VAL A CA 1
ATOM 4098 C C . VAL A 1 261 ? 124.03768 134.25578 115.26905 1.000 78.30436 261 VAL A C 1
ATOM 4099 O O . VAL A 1 261 ? 125.12668 134.72965 114.92714 1.000 81.64551 261 VAL A O 1
ATOM 4112 N N . ALA A 1 262 ? 123.18178 134.93072 116.03583 1.000 82.23232 262 ALA A N 1
ATOM 4113 C CA . ALA A 1 262 ? 123.50468 136.27293 116.51015 1.000 79.41787 262 ALA A CA 1
ATOM 4114 C C . ALA A 1 262 ? 124.75264 136.26295 117.38433 1.000 80.33460 262 ALA A C 1
ATOM 4115 O O . ALA A 1 262 ? 125.62403 137.12908 117.25350 1.000 90.69525 262 ALA A O 1
ATOM 4122 N N . LEU A 1 263 ? 124.85474 135.28763 118.28762 1.000 81.99551 263 LEU A N 1
ATOM 4123 C CA . LEU A 1 263 ? 125.98333 135.25191 119.21082 1.000 80.55507 263 LEU A CA 1
ATOM 4124 C C . LEU A 1 263 ? 127.29095 134.92862 118.49994 1.000 83.14713 263 LEU A C 1
ATOM 4125 O O . LEU A 1 263 ? 128.35146 135.40918 118.91250 1.000 87.64801 263 LEU A O 1
ATOM 4141 N N . THR A 1 264 ? 127.24171 134.11492 117.44441 1.000 84.27733 264 THR A N 1
ATOM 4142 C CA . THR A 1 264 ? 128.46281 133.68020 116.77226 1.000 85.47021 264 THR A CA 1
ATOM 4143 C C . THR A 1 264 ? 129.02168 134.75410 115.84566 1.000 87.66658 264 THR A C 1
ATOM 4144 O O . THR A 1 264 ? 130.24038 134.94889 115.78151 1.000 84.41010 264 THR A O 1
ATOM 4155 N N . MET A 1 265 ? 128.14865 135.45433 115.12473 1.000 90.49114 265 MET A N 1
ATOM 4156 C CA . MET A 1 265 ? 128.58125 136.40504 114.10121 1.000 88.25938 265 MET A CA 1
ATOM 4157 C C . MET A 1 265 ? 129.60197 137.42112 114.59321 1.000 92.16105 265 MET A C 1
ATOM 4158 O O . MET A 1 265 ? 130.62166 137.61124 113.91207 1.000 94.39138 265 MET A O 1
ATOM 4172 N N . PRO A 1 266 ? 129.40836 138.10465 115.72458 1.000 90.99359 266 PRO A N 1
ATOM 4173 C CA . PRO A 1 266 ? 130.39396 139.11581 116.13290 1.000 91.88957 266 PRO A CA 1
ATOM 4174 C C . PRO A 1 266 ? 131.77711 138.54933 116.39480 1.000 95.17219 266 PRO A C 1
ATOM 4175 O O . PRO A 1 266 ? 132.75674 139.29780 116.30250 1.000 100.09526 266 PRO A O 1
ATOM 4186 N N . GLY A 1 267 ? 131.89618 137.25770 116.70629 1.000 95.79175 267 GLY A N 1
ATOM 4187 C CA . GLY A 1 267 ? 133.20625 136.65608 116.87667 1.000 87.25953 267 GLY A CA 1
ATOM 4188 C C . GLY A 1 267 ? 133.98364 136.50543 115.58646 1.000 89.82657 267 GLY A C 1
ATOM 4189 O O . GLY A 1 267 ? 135.20652 136.34166 115.62841 1.000 93.43889 267 GLY A O 1
ATOM 4193 N N . VAL A 1 268 ? 133.30034 136.54736 114.44099 1.000 92.43535 268 VAL A N 1
ATOM 4194 C CA . VAL A 1 268 ? 133.97755 136.38504 113.15729 1.000 87.23231 268 VAL A CA 1
ATOM 4195 C C . VAL A 1 268 ? 134.91699 137.55381 112.89451 1.000 87.84984 268 VAL A C 1
ATOM 4196 O O . VAL A 1 268 ? 135.95770 137.39674 112.24681 1.000 92.89251 268 VAL A O 1
ATOM 4209 N N . LEU A 1 269 ? 134.56669 138.74381 113.38746 1.000 87.11366 269 LEU A N 1
ATOM 4210 C CA . LEU A 1 269 ? 135.36306 139.93370 113.10537 1.000 89.17727 269 LEU A CA 1
ATOM 4211 C C . LEU A 1 269 ? 136.77742 139.84276 113.66054 1.000 89.31876 269 LEU A C 1
ATOM 4212 O O . LEU A 1 269 ? 137.64221 140.61992 113.24379 1.000 95.51606 269 LEU A O 1
ATOM 4228 N N . CYS A 1 270 ? 137.04037 138.91231 114.57662 1.000 87.36031 270 CYS A N 1
ATOM 4229 C CA . CYS A 1 270 ? 138.35952 138.82086 115.18669 1.000 85.46769 270 CYS A CA 1
ATOM 4230 C C . CYS A 1 270 ? 139.44918 138.42202 114.19960 1.000 84.44802 270 CYS A C 1
ATOM 4231 O O . CYS A 1 270 ? 140.62940 138.49264 114.55603 1.000 88.62679 270 CYS A O 1
ATOM 4239 N N . VAL A 1 271 ? 139.09593 138.01361 112.97822 1.000 82.80050 271 VAL A N 1
ATOM 4240 C CA . VAL A 1 271 ? 140.11663 137.62353 112.00672 1.000 83.03795 271 VAL A CA 1
ATOM 4241 C C . VAL A 1 271 ? 141.07048 138.78024 111.74490 1.000 88.72275 271 VAL A C 1
ATOM 4242 O O . VAL A 1 271 ? 142.26035 138.57684 111.47632 1.000 94.55938 271 VAL A O 1
ATOM 4255 N N . ALA A 1 272 ? 140.56578 140.01218 111.81653 1.000 85.27186 272 ALA A N 1
ATOM 4256 C CA . ALA A 1 272 ? 141.38261 141.17582 111.49280 1.000 89.13343 272 ALA A CA 1
ATOM 4257 C C . ALA A 1 272 ? 142.56216 141.34175 112.43974 1.000 89.30088 272 ALA A C 1
ATOM 4258 O O . ALA A 1 272 ? 143.49080 142.09277 112.12595 1.000 93.90102 272 ALA A O 1
ATOM 4265 N N . LEU A 1 273 ? 142.54739 140.66701 113.58977 1.000 87.23902 273 LEU A N 1
ATOM 4266 C CA . LEU A 1 273 ? 143.60756 140.84577 114.57391 1.000 85.99229 273 LEU A CA 1
ATOM 4267 C C . LEU A 1 273 ? 144.91976 140.19769 114.15265 1.000 86.99258 273 LEU A C 1
ATOM 4268 O O . LEU A 1 273 ? 145.95730 140.49565 114.75174 1.000 87.07313 273 LEU A O 1
ATOM 4284 N N . TRP A 1 274 ? 144.90339 139.32406 113.14308 1.000 88.59681 274 TRP A N 1
ATOM 4285 C CA . TRP A 1 274 ? 146.11715 138.60410 112.76571 1.000 92.52493 274 TRP A CA 1
ATOM 4286 C C . TRP A 1 274 ? 147.24154 139.54861 112.35788 1.000 90.13879 274 TRP A C 1
ATOM 4287 O O . TRP A 1 274 ? 148.40225 139.33726 112.72580 1.000 89.55139 274 TRP A O 1
ATOM 4308 N N . TRP A 1 275 ? 146.92356 140.59074 111.59490 1.000 87.62250 275 TRP A N 1
ATOM 4309 C CA . TRP A 1 275 ? 147.94025 141.51674 111.11017 1.000 89.18938 275 TRP A CA 1
ATOM 4310 C C . TRP A 1 275 ? 148.37833 142.55022 112.13953 1.000 92.16183 275 TRP A C 1
ATOM 4311 O O . TRP A 1 275 ? 149.26088 143.35670 111.83134 1.000 96.95825 275 TRP A O 1
ATOM 4332 N N . PHE A 1 276 ? 147.80225 142.55669 113.33717 1.000 87.69768 276 PHE A N 1
ATOM 4333 C CA . PHE A 1 276 ? 148.17230 143.53665 114.35098 1.000 85.32928 276 PHE A CA 1
ATOM 4334 C C . PHE A 1 276 ? 148.72541 142.93700 115.63337 1.000 86.67208 276 PHE A C 1
ATOM 4335 O O . PHE A 1 276 ? 149.62156 143.53113 116.23496 1.000 88.25863 276 PHE A O 1
ATOM 4352 N N . ILE A 1 277 ? 148.22940 141.78896 116.08246 1.000 83.60028 277 ILE A N 1
ATOM 4353 C CA . ILE A 1 277 ? 148.70576 141.21329 117.33977 1.000 83.19832 277 ILE A CA 1
ATOM 4354 C C . ILE A 1 277 ? 150.03100 140.49800 117.09257 1.000 81.05687 277 ILE A C 1
ATOM 4355 O O . ILE A 1 277 ? 150.08263 139.56493 116.27983 1.000 88.20885 277 ILE A O 1
ATOM 4371 N N . PRO A 1 278 ? 151.12148 140.89840 117.74452 1.000 80.70496 278 PRO A N 1
ATOM 4372 C CA . PRO A 1 278 ? 152.39777 140.20521 117.56804 1.000 86.20155 278 PRO A CA 1
ATOM 4373 C C . PRO A 1 278 ? 152.64933 139.15816 118.64492 1.000 91.37467 278 PRO A C 1
ATOM 4374 O O . PRO A 1 278 ? 152.01283 139.13574 119.69920 1.000 96.33758 278 PRO A O 1
ATOM 4385 N N . GLU A 1 279 ? 153.61116 138.28754 118.35653 1.000 85.29441 279 GLU A N 1
ATOM 4386 C CA . GLU A 1 279 ? 154.05108 137.31127 119.34163 1.000 85.96440 279 GLU A CA 1
ATOM 4387 C C . GLU A 1 279 ? 154.69634 138.01327 120.53059 1.000 88.67140 279 GLU A C 1
ATOM 4388 O O . GLU A 1 279 ? 155.34828 139.04928 120.38237 1.000 90.62535 279 GLU A O 1
ATOM 4400 N N . SER A 1 280 ? 154.49957 137.44732 121.71863 1.000 86.83636 280 SER A N 1
ATOM 4401 C CA . SER A 1 280 ? 155.06541 137.97828 122.95352 1.000 80.82588 280 SER A CA 1
ATOM 4402 C C . SER A 1 280 ? 156.58705 138.04758 122.87290 1.000 84.35955 280 SER A C 1
ATOM 4403 O O . SER A 1 280 ? 157.24503 137.00177 122.84576 1.000 91.14242 280 SER A O 1
ATOM 4411 N N . PRO A 1 281 ? 157.18881 139.24219 122.82704 1.000 82.19867 281 PRO A N 1
ATOM 4412 C CA . PRO A 1 281 ? 158.66062 139.30115 122.85877 1.000 79.32702 281 PRO A CA 1
ATOM 4413 C C . PRO A 1 281 ? 159.25648 138.70414 124.11942 1.000 81.77118 281 PRO A C 1
ATOM 4414 O O . PRO A 1 281 ? 160.35391 138.13755 124.07072 1.000 84.52215 281 PRO A O 1
ATOM 4425 N N . ARG A 1 282 ? 158.57288 138.83112 125.25719 1.000 81.50363 282 ARG A N 1
ATOM 4426 C CA . ARG A 1 282 ? 159.06046 138.21285 126.48500 1.000 77.63007 282 ARG A CA 1
ATOM 4427 C C . ARG A 1 282 ? 159.22109 136.70977 126.31223 1.000 82.55038 282 ARG A C 1
ATOM 4428 O O . ARG A 1 282 ? 160.25959 136.13701 126.66094 1.000 90.44873 282 ARG A O 1
ATOM 4449 N N . TRP A 1 283 ? 158.19290 136.05147 125.77919 1.000 81.07368 283 TRP A N 1
ATOM 4450 C CA . TRP A 1 283 ? 158.26354 134.61169 125.56928 1.000 80.10113 283 TRP A CA 1
ATOM 4451 C C . TRP A 1 283 ? 159.39093 134.25025 124.61171 1.000 79.53880 283 TRP A C 1
ATOM 4452 O O . TRP A 1 283 ? 160.14981 133.30651 124.85846 1.000 88.15906 283 TRP A O 1
ATOM 4473 N N . LEU A 1 284 ? 159.51430 134.98611 123.50661 1.000 73.70952 284 LEU A N 1
ATOM 4474 C CA . LEU A 1 284 ? 160.57726 134.69868 122.54969 1.000 77.14209 284 LEU A CA 1
ATOM 4475 C C . LEU A 1 284 ? 161.94756 134.81878 123.20391 1.000 83.01826 284 LEU A C 1
ATOM 4476 O O . LEU A 1 284 ? 162.81919 133.96584 123.00623 1.000 92.41973 284 LEU A O 1
ATOM 4492 N N . ILE A 1 285 ? 162.15786 135.87382 123.99157 1.000 86.20937 285 ILE A N 1
ATOM 4493 C CA . ILE A 1 285 ? 163.42742 136.02176 124.69565 1.000 87.16452 285 ILE A CA 1
ATOM 4494 C C . ILE A 1 285 ? 163.64525 134.85008 125.64244 1.000 89.78660 285 ILE A C 1
ATOM 4495 O O . ILE A 1 285 ? 164.76962 134.35832 125.79673 1.000 99.55593 285 ILE A O 1
ATOM 4511 N N . SER A 1 286 ? 162.57907 134.39069 126.30042 1.000 84.56045 286 SER A N 1
ATOM 4512 C CA . SER A 1 286 ? 162.70419 133.23897 127.18912 1.000 87.30274 286 SER A CA 1
ATOM 4513 C C . SER A 1 286 ? 163.16040 132.00287 126.42212 1.000 89.43028 286 SER A C 1
ATOM 4514 O O . SER A 1 286 ? 164.03293 131.25772 126.88081 1.000 90.79250 286 SER A O 1
ATOM 4522 N N . GLN A 1 287 ? 162.57326 131.76618 125.24923 1.000 89.63978 287 GLN A N 1
ATOM 4523 C CA . GLN A 1 287 ? 162.94077 130.61463 124.43519 1.000 84.12760 287 GLN A CA 1
ATOM 4524 C C . GLN A 1 287 ? 164.29234 130.77813 123.75615 1.000 94.80919 287 GLN A C 1
ATOM 4525 O O . GLN A 1 287 ? 164.80163 129.80386 123.19300 1.000 108.33013 287 GLN A O 1
ATOM 4539 N N . GLY A 1 288 ? 164.88187 131.97052 123.79302 1.000 97.50805 288 GLY A N 1
ATOM 4540 C CA . GLY A 1 288 ? 166.15761 132.21693 123.15844 1.000 103.99959 288 GLY A CA 1
ATOM 4541 C C . GLY A 1 288 ? 166.07899 132.73512 121.74082 1.000 103.22824 288 GLY A C 1
ATOM 4542 O O . GLY A 1 288 ? 167.12709 132.96079 121.12406 1.000 107.94099 288 GLY A O 1
ATOM 4546 N N . ARG A 1 289 ? 164.87587 132.92574 121.20017 1.000 97.30824 289 ARG A N 1
ATOM 4547 C CA . ARG A 1 289 ? 164.69778 133.50351 119.86756 1.000 102.02198 289 ARG A CA 1
ATOM 4548 C C . ARG A 1 289 ? 164.81242 135.02598 119.95898 1.000 105.95095 289 ARG A C 1
ATOM 4549 O O . ARG A 1 289 ? 163.82973 135.76854 119.99681 1.000 105.48314 289 ARG A O 1
ATOM 4570 N N . PHE A 1 290 ? 166.06488 135.48475 119.99210 1.000 108.39088 290 PHE A N 1
ATOM 4571 C CA . PHE A 1 290 ? 166.33915 136.90341 120.18986 1.000 104.22489 290 PHE A CA 1
ATOM 4572 C C . PHE A 1 290 ? 165.99083 137.72583 118.95546 1.000 106.42094 290 PHE A C 1
ATOM 4573 O O . PHE A 1 290 ? 165.54771 138.87186 119.07713 1.000 107.53071 290 PHE A O 1
ATOM 4590 N N . GLU A 1 291 ? 166.20182 137.17267 117.76001 1.000 101.97081 291 GLU A N 1
ATOM 4591 C CA . GLU A 1 291 ? 166.00925 137.95492 116.54208 1.000 100.04185 291 GLU A CA 1
ATOM 4592 C C . GLU A 1 291 ? 164.55565 138.38547 116.38278 1.000 97.35952 291 GLU A C 1
ATOM 4593 O O . GLU A 1 291 ? 164.27063 139.54293 116.05437 1.000 100.14185 291 GLU A O 1
ATOM 4605 N N . GLU A 1 292 ? 163.61826 137.46299 116.60617 1.000 93.74130 292 GLU A N 1
ATOM 4606 C CA . GLU A 1 292 ? 162.20568 137.80015 116.46213 1.000 93.20819 292 GLU A CA 1
ATOM 4607 C C . GLU A 1 292 ? 161.77653 138.83038 117.49836 1.000 88.24484 292 GLU A C 1
ATOM 4608 O O . GLU A 1 292 ? 161.04127 139.77519 117.18327 1.000 90.59827 292 GLU A O 1
ATOM 4620 N N . ALA A 1 293 ? 162.21547 138.65739 118.74497 1.000 87.82113 293 ALA A N 1
ATOM 4621 C CA . ALA A 1 293 ? 161.88837 139.62352 119.78570 1.000 86.27877 293 ALA A CA 1
ATOM 4622 C C . ALA A 1 293 ? 162.43265 141.00021 119.43490 1.000 90.00400 293 ALA A C 1
ATOM 4623 O O . ALA A 1 293 ? 161.75192 142.01637 119.61207 1.000 93.69737 293 ALA A O 1
ATOM 4630 N N . GLU A 1 294 ? 163.66976 141.05165 118.94153 1.000 93.91406 294 GLU A N 1
ATOM 4631 C CA . GLU A 1 294 ? 164.26163 142.32648 118.55708 1.000 95.54964 294 GLU A CA 1
ATOM 4632 C C . GLU A 1 294 ? 163.48942 142.96533 117.41202 1.000 91.50829 294 GLU A C 1
ATOM 4633 O O . GLU A 1 294 ? 163.28617 144.18357 117.39456 1.000 94.55939 294 GLU A O 1
ATOM 4645 N N . VAL A 1 295 ? 163.05560 142.16109 116.44140 1.000 90.85819 295 VAL A N 1
ATOM 4646 C CA . VAL A 1 295 ? 162.28142 142.70262 115.32873 1.000 86.49411 295 VAL A CA 1
ATOM 4647 C C . VAL A 1 295 ? 160.97205 143.29292 115.83103 1.000 84.33783 295 VAL A C 1
ATOM 4648 O O . VAL A 1 295 ? 160.56259 144.38225 115.41120 1.000 91.07056 295 VAL A O 1
ATOM 4661 N N . ILE A 1 296 ? 160.28719 142.58221 116.72620 1.000 82.42550 296 ILE A N 1
ATOM 4662 C CA . ILE A 1 296 ? 159.02521 143.09239 117.25782 1.000 83.46143 296 ILE A CA 1
ATOM 4663 C C . ILE A 1 296 ? 159.25633 144.38246 118.03501 1.000 87.92431 296 ILE A C 1
ATOM 4664 O O . ILE A 1 296 ? 158.47789 145.33719 117.93092 1.000 91.64089 296 ILE A O 1
ATOM 4680 N N . ILE A 1 297 ? 160.31515 144.42466 118.84523 1.000 85.45426 297 ILE A N 1
ATOM 4681 C CA . ILE A 1 297 ? 160.60250 145.63099 119.62007 1.000 78.84422 297 ILE A CA 1
ATOM 4682 C C . ILE A 1 297 ? 160.90263 146.80464 118.69517 1.000 81.80655 297 ILE A C 1
ATOM 4683 O O . ILE A 1 297 ? 160.46410 147.93261 118.93954 1.000 89.91238 297 ILE A O 1
ATOM 4699 N N . ARG A 1 298 ? 161.67703 146.56823 117.63460 1.000 82.11220 298 ARG A N 1
ATOM 4700 C CA . ARG A 1 298 ? 161.96945 147.64450 116.69313 1.000 78.07243 298 ARG A CA 1
ATOM 4701 C C . ARG A 1 298 ? 160.70444 148.12419 115.99196 1.000 86.18085 298 ARG A C 1
ATOM 4702 O O . ARG A 1 298 ? 160.51589 149.33043 115.79640 1.000 92.20537 298 ARG A O 1
ATOM 4723 N N . LYS A 1 299 ? 159.82206 147.19978 115.60602 1.000 92.07832 299 LYS A N 1
ATOM 4724 C CA . LYS A 1 299 ? 158.55553 147.60673 115.00375 1.000 92.84713 299 LYS A CA 1
ATOM 4725 C C . LYS A 1 299 ? 157.74499 148.45846 115.97208 1.000 93.48003 299 LYS A C 1
ATOM 4726 O O . LYS A 1 299 ? 157.17320 149.48494 115.58939 1.000 97.20483 299 LYS A O 1
ATOM 4745 N N . ALA A 1 300 ? 157.67052 148.03301 117.23384 1.000 92.53144 300 ALA A N 1
ATOM 4746 C CA . ALA A 1 300 ? 156.91894 148.78492 118.23344 1.000 84.45707 300 ALA A CA 1
ATOM 4747 C C . ALA A 1 300 ? 157.50794 150.17493 118.43010 1.000 87.48958 300 ALA A C 1
ATOM 4748 O O . ALA A 1 300 ? 156.77614 151.16608 118.52334 1.000 94.61853 300 ALA A O 1
ATOM 4755 N N . ALA A 1 301 ? 158.83615 150.26513 118.50399 1.000 88.78490 301 ALA A N 1
ATOM 4756 C CA . ALA A 1 301 ? 159.48192 151.56302 118.65656 1.000 85.79688 301 ALA A CA 1
ATOM 4757 C C . ALA A 1 301 ? 159.18511 152.46080 117.46556 1.000 90.87077 301 ALA A C 1
ATOM 4758 O O . ALA A 1 301 ? 158.93528 153.66004 117.62880 1.000 95.54631 301 ALA A O 1
ATOM 4765 N N . LYS A 1 302 ? 159.20934 151.89900 116.25611 1.000 94.44160 302 LYS A N 1
ATOM 4766 C CA . LYS A 1 302 ? 158.86506 152.68397 115.07609 1.000 98.31556 302 LYS A CA 1
ATOM 4767 C C . LYS A 1 302 ? 157.42165 153.16644 115.14374 1.000 96.17730 302 LYS A C 1
ATOM 4768 O O . LYS A 1 302 ? 157.12177 154.30868 114.77793 1.000 90.92602 302 LYS A O 1
ATOM 4787 N N . ALA A 1 303 ? 156.51184 152.30727 115.60598 1.000 93.47913 303 ALA A N 1
ATOM 4788 C CA . ALA A 1 303 ? 155.11090 152.69857 115.71954 1.000 86.38829 303 ALA A CA 1
ATOM 4789 C C . ALA A 1 303 ? 154.95078 153.88844 116.65445 1.000 89.96424 303 ALA A C 1
ATOM 4790 O O . ALA A 1 303 ? 154.22231 154.83921 116.35073 1.000 99.23144 303 ALA A O 1
ATOM 4797 N N . ASN A 1 304 ? 155.62426 153.85098 117.80267 1.000 90.65499 304 ASN A N 1
ATOM 4798 C CA . ASN A 1 304 ? 155.53578 154.92821 118.77824 1.000 95.37244 304 ASN A CA 1
ATOM 4799 C C . ASN A 1 304 ? 156.35281 156.15104 118.38641 1.000 96.91682 304 ASN A C 1
ATOM 4800 O O . ASN A 1 304 ? 156.27068 157.17253 119.07559 1.000 98.63087 304 ASN A O 1
ATOM 4811 N N . GLY A 1 305 ? 157.12690 156.07835 117.30894 1.000 91.34028 305 GLY A N 1
ATOM 4812 C CA . GLY A 1 305 ? 157.97544 157.19045 116.92005 1.000 89.55645 305 GLY A CA 1
ATOM 4813 C C . GLY A 1 305 ? 159.10205 157.46160 117.89231 1.000 99.93073 305 GLY A C 1
ATOM 4814 O O . GLY A 1 305 ? 159.35945 158.62406 118.22916 1.000 101.23751 305 GLY A O 1
ATOM 4818 N N . ILE A 1 306 ? 159.78116 156.41406 118.35251 1.000 103.37448 306 ILE A N 1
ATOM 4819 C CA . ILE A 1 306 ? 160.88849 156.52439 119.29355 1.000 101.53495 306 ILE A CA 1
ATOM 4820 C C . ILE A 1 306 ? 162.13863 155.97986 118.62123 1.000 103.33763 306 ILE A C 1
ATOM 4821 O O . ILE A 1 306 ? 162.11379 154.88382 118.05077 1.000 110.18314 306 ILE A O 1
ATOM 4837 N N . VAL A 1 307 ? 163.22678 156.74376 118.68571 1.000 110.97846 307 VAL A N 1
ATOM 4838 C CA . VAL A 1 307 ? 164.47582 156.31935 118.06201 1.000 114.42493 307 VAL A CA 1
ATOM 4839 C C . VAL A 1 307 ? 165.02693 155.12297 118.82626 1.000 120.70254 307 VAL A C 1
ATOM 4840 O O . VAL A 1 307 ? 165.31078 155.20815 120.02649 1.000 121.43767 307 VAL A O 1
ATOM 4853 N N . VAL A 1 308 ? 165.17592 154.00234 118.13410 1.000 122.28123 308 VAL A N 1
ATOM 4854 C CA . VAL A 1 308 ? 165.68485 152.78559 118.77680 1.000 122.26748 308 VAL A CA 1
ATOM 4855 C C . VAL A 1 308 ? 167.14035 153.00042 119.17271 1.000 127.30850 308 VAL A C 1
ATOM 4856 O O . VAL A 1 308 ? 167.88756 153.65880 118.42723 1.000 126.52227 308 VAL A O 1
ATOM 4869 N N . PRO A 1 309 ? 167.59549 152.47916 120.31686 1.000 133.72445 309 PRO A N 1
ATOM 4870 C CA . PRO A 1 309 ? 169.01865 152.60503 120.65877 1.000 135.90641 309 PRO A CA 1
ATOM 4871 C C . PRO A 1 309 ? 169.90834 151.81346 119.71491 1.000 136.57835 309 PRO A C 1
ATOM 4872 O O . PRO A 1 309 ? 169.41788 151.14345 118.80106 1.000 133.38277 309 PRO A O 1
ATOM 4883 N N . SER A 1 310 ? 171.22266 151.88594 119.92920 1.000 137.84181 310 SER A N 1
ATOM 4884 C CA . SER A 1 310 ? 172.15708 151.21207 119.03408 1.000 142.79242 310 SER A CA 1
ATOM 4885 C C . SER A 1 310 ? 171.93101 149.70454 119.03274 1.000 147.68498 310 SER A C 1
ATOM 4886 O O . SER A 1 310 ? 171.90494 149.07069 117.97169 1.000 144.17343 310 SER A O 1
ATOM 4894 N N . THR A 1 311 ? 171.76772 149.11098 120.21408 1.000 150.54498 311 THR A N 1
ATOM 4895 C CA . THR A 1 311 ? 171.54459 147.67590 120.33811 1.000 146.87606 311 THR A CA 1
ATOM 4896 C C . THR A 1 311 ? 170.55759 147.41811 121.46413 1.000 138.59991 311 THR A C 1
ATOM 4897 O O . THR A 1 311 ? 170.67956 148.00177 122.54477 1.000 132.25431 311 THR A O 1
ATOM 4908 N N . ILE A 1 312 ? 169.58507 146.54130 121.20946 1.000 133.28252 312 ILE A N 1
ATOM 4909 C CA . ILE A 1 312 ? 168.60555 146.20756 122.23769 1.000 129.81562 312 ILE A CA 1
ATOM 4910 C C . ILE A 1 312 ? 169.25194 145.38520 123.34512 1.000 130.58154 312 ILE A C 1
ATOM 4911 O O . ILE A 1 312 ? 169.01654 145.62940 124.53416 1.000 129.19260 312 ILE A O 1
ATOM 4927 N N . PHE A 1 313 ? 170.07492 144.40472 122.97904 1.000 133.90704 313 PHE A N 1
ATOM 4928 C CA . PHE A 1 313 ? 170.68844 143.48728 123.93022 1.000 140.68114 313 PHE A CA 1
ATOM 4929 C C . PHE A 1 313 ? 172.20035 143.65685 123.91649 1.000 153.95591 313 PHE A C 1
ATOM 4930 O O . PHE A 1 313 ? 172.82191 143.64833 122.84905 1.000 154.84084 313 PHE A O 1
ATOM 4947 N N . ASP A 1 314 ? 172.78223 143.80329 125.09838 1.000 162.48676 314 ASP A N 1
ATOM 4948 C CA . ASP A 1 314 ? 174.23434 143.81812 125.22516 1.000 168.04620 314 ASP A CA 1
ATOM 4949 C C . ASP A 1 314 ? 174.78261 142.44893 124.82941 1.000 175.95643 314 ASP A C 1
ATOM 4950 O O . ASP A 1 314 ? 174.22707 141.42569 125.24601 1.000 176.05731 314 ASP A O 1
ATOM 4959 N N . PRO A 1 315 ? 175.85935 142.38095 124.01791 1.000 179.04955 315 PRO A N 1
ATOM 4960 C CA . PRO A 1 315 ? 176.39508 141.07363 123.60455 1.000 178.17557 315 PRO A CA 1
ATOM 4961 C C . PRO A 1 315 ? 176.52766 140.07726 124.74616 1.000 179.29522 315 PRO A C 1
ATOM 4962 O O . PRO A 1 315 ? 176.32611 138.87062 124.56025 1.000 176.23819 315 PRO A O 1
ATOM 4973 N N . SER A 1 316 ? 176.86535 140.57548 125.93655 1.000 181.34438 316 SER A N 1
ATOM 4974 C CA . SER A 1 316 ? 176.95914 139.69722 127.09600 1.000 179.09255 316 SER A CA 1
ATOM 4975 C C . SER A 1 316 ? 175.61714 139.03890 127.38449 1.000 178.05658 316 SER A C 1
ATOM 4976 O O . SER A 1 316 ? 175.55736 137.84848 127.71282 1.000 179.01079 316 SER A O 1
ATOM 4984 N N . GLU A 1 317 ? 174.52639 139.79736 127.26046 1.000 175.59262 317 GLU A N 1
ATOM 4985 C CA . GLU A 1 317 ? 173.20103 139.21395 127.43202 1.000 174.34537 317 GLU A CA 1
ATOM 4986 C C . GLU A 1 317 ? 172.93120 138.14888 126.37701 1.000 175.80748 317 GLU A C 1
ATOM 4987 O O . GLU A 1 317 ? 172.35540 137.09725 126.67959 1.000 174.52062 317 GLU A O 1
ATOM 4999 N N . LEU A 1 318 ? 173.33842 138.40205 125.13019 1.000 174.94269 318 LEU A N 1
ATOM 5000 C CA . LEU A 1 318 ? 173.12776 137.41514 124.07574 1.000 171.77755 318 LEU A CA 1
ATOM 5001 C C . LEU A 1 318 ? 173.86434 136.11779 124.38118 1.000 175.92310 318 LEU A C 1
ATOM 5002 O O . LEU A 1 318 ? 173.31395 135.02546 124.19947 1.000 170.11101 318 LEU A O 1
ATOM 5018 N N . GLN A 1 319 ? 175.11294 136.21381 124.84315 1.000 180.57801 319 GLN A N 1
ATOM 5019 C CA . GLN A 1 319 ? 175.85367 135.00189 125.18143 1.000 180.59380 319 GLN A CA 1
ATOM 5020 C C . GLN A 1 319 ? 175.30407 134.33295 126.43665 1.000 182.96019 319 GLN A C 1
ATOM 5021 O O . GLN A 1 319 ? 175.42836 133.11244 126.58971 1.000 181.67651 319 GLN A O 1
ATOM 5035 N N . ASP A 1 320 ? 174.69657 135.10562 127.34020 1.000 184.18334 320 ASP A N 1
ATOM 5036 C CA . ASP A 1 320 ? 174.19363 134.53328 128.58583 1.000 182.61814 320 ASP A CA 1
ATOM 5037 C C . ASP A 1 320 ? 173.08581 133.51879 128.32834 1.000 180.71328 320 ASP A C 1
ATOM 5038 O O . ASP A 1 320 ? 173.03663 132.46569 128.97472 1.000 175.15502 320 ASP A O 1
ATOM 5047 N N . LEU A 1 321 ? 172.18750 133.81634 127.39326 1.000 183.29568 321 LEU A N 1
ATOM 5048 C CA . LEU A 1 321 ? 171.03379 132.96846 127.12251 1.000 181.23065 321 LEU A CA 1
ATOM 5049 C C . LEU A 1 321 ? 171.32857 131.85512 126.12621 1.000 179.59975 321 LEU A C 1
ATOM 5050 O O . LEU A 1 321 ? 170.41328 131.10415 125.77281 1.000 175.58645 321 LEU A O 1
ATOM 5066 N N . SER A 1 322 ? 172.57385 131.72696 125.66393 1.000 182.31256 322 SER A N 1
ATOM 5067 C CA . SER A 1 322 ? 172.90184 130.64570 124.74113 1.000 178.98926 322 SER A CA 1
ATOM 5068 C C . SER A 1 322 ? 172.64910 129.28659 125.38108 1.000 180.25356 322 SER A C 1
ATOM 5069 O O . SER A 1 322 ? 172.11754 128.37612 124.73499 1.000 173.67360 322 SER A O 1
ATOM 5077 N N . SER A 1 323 ? 173.02078 129.13120 126.65385 1.000 184.88046 323 SER A N 1
ATOM 5078 C CA . SER A 1 323 ? 172.78333 127.86810 127.34352 1.000 181.20243 323 SER A CA 1
ATOM 5079 C C . SER A 1 323 ? 171.29754 127.62208 127.57184 1.000 180.35738 323 SER A C 1
ATOM 5080 O O . SER A 1 323 ? 170.85307 126.46846 127.55438 1.000 175.01874 323 SER A O 1
ATOM 5088 N N . LYS A 1 324 ? 170.51801 128.68179 127.78397 1.000 181.40794 324 LYS A N 1
ATOM 5089 C CA . LYS A 1 324 ? 169.08791 128.54999 128.03593 1.000 177.99677 324 LYS A CA 1
ATOM 5090 C C . LYS A 1 324 ? 168.26697 128.41991 126.75997 1.000 174.92237 324 LYS A C 1
ATOM 5091 O O . LYS A 1 324 ? 167.03852 128.31892 126.84183 1.000 170.12956 324 LYS A O 1
ATOM 5110 N N . LYS A 1 325 ? 168.90397 128.43613 125.59110 1.000 172.45434 325 LYS A N 1
ATOM 5111 C CA . LYS A 1 325 ? 168.20934 128.15554 124.34301 1.000 163.16360 325 LYS A CA 1
ATOM 5112 C C . LYS A 1 325 ? 167.99525 126.66231 124.12272 1.000 167.24966 325 LYS A C 1
ATOM 5113 O O . LYS A 1 325 ? 167.21853 126.28650 123.23819 1.000 165.85302 325 LYS A O 1
ATOM 5132 N N . GLN A 1 326 ? 168.63893 125.80809 124.91953 1.000 171.96673 326 GLN A N 1
ATOM 5133 C CA . GLN A 1 326 ? 168.60897 124.36732 124.69830 1.000 170.15115 326 GLN A CA 1
ATOM 5134 C C . GLN A 1 326 ? 167.52703 123.66501 125.51150 1.000 167.98785 326 GLN A C 1
ATOM 5135 O O . GLN A 1 326 ? 166.83641 122.78446 124.98741 1.000 164.97515 326 GLN A O 1
ATOM 5149 N N . GLN A 1 327 ? 167.36224 124.03311 126.77952 1.000 164.73607 327 GLN A N 1
ATOM 5150 C CA . GLN A 1 327 ? 166.46519 123.30168 127.66041 1.000 162.72402 327 GLN A CA 1
ATOM 5151 C C . GLN A 1 327 ? 165.00410 123.54301 127.27634 1.000 154.60005 327 GLN A C 1
ATOM 5152 O O . GLN A 1 327 ? 164.66753 124.45511 126.51653 1.000 154.11391 327 GLN A O 1
ATOM 5166 N N . SER A 1 328 ? 164.13005 122.69411 127.81388 1.000 142.16503 328 SER A N 1
ATOM 5167 C CA . SER A 1 328 ? 162.70063 122.77224 127.55486 1.000 135.72205 328 SER A CA 1
ATOM 5168 C C . SER A 1 328 ? 161.94421 122.44987 128.83554 1.000 128.25968 328 SER A C 1
ATOM 5169 O O . SER A 1 328 ? 162.48481 121.84583 129.76476 1.000 127.81300 328 SER A O 1
ATOM 5177 N N . HIS A 1 329 ? 160.67889 122.86378 128.87385 1.000 119.24154 329 HIS A N 1
ATOM 5178 C CA . HIS A 1 329 ? 159.82679 122.68571 130.04003 1.000 112.33574 329 HIS A CA 1
ATOM 5179 C C . HIS A 1 329 ? 158.54246 121.97813 129.63432 1.000 105.65701 329 HIS A C 1
ATOM 5180 O O . HIS A 1 329 ? 158.08842 122.08815 128.49233 1.000 111.08115 329 HIS A O 1
ATOM 5194 N N . ASN A 1 330 ? 157.96125 121.24764 130.58276 1.000 96.21430 330 ASN A N 1
ATOM 5195 C CA . ASN A 1 330 ? 156.73505 120.49848 130.34491 1.000 93.04428 330 ASN A CA 1
ATOM 5196 C C . ASN A 1 330 ? 155.87706 120.55768 131.60605 1.000 95.82466 330 ASN A C 1
ATOM 5197 O O . ASN A 1 330 ? 156.17956 121.28421 132.55734 1.000 100.15774 330 ASN A O 1
ATOM 5208 N N . ILE A 1 331 ? 154.79135 119.78142 131.60753 1.000 92.64392 331 ILE A N 1
ATOM 5209 C CA . ILE A 1 331 ? 153.85137 119.80381 132.72592 1.000 90.48226 331 ILE A CA 1
ATOM 5210 C C . ILE A 1 331 ? 154.53641 119.39276 134.02241 1.000 97.16534 331 ILE A C 1
ATOM 5211 O O . ILE A 1 331 ? 154.27228 119.96511 135.08614 1.000 96.93255 331 ILE A O 1
ATOM 5227 N N . LEU A 1 332 ? 155.42187 118.39645 133.96210 1.000 101.95548 332 LEU A N 1
ATOM 5228 C CA . LEU A 1 332 ? 156.01819 117.87057 135.18370 1.000 98.04716 332 LEU A CA 1
ATOM 5229 C C . LEU A 1 332 ? 156.86083 118.90839 135.90988 1.000 99.06628 332 LEU A C 1
ATOM 5230 O O . LEU A 1 332 ? 157.18910 118.70957 137.08355 1.000 104.86344 332 LEU A O 1
ATOM 5246 N N . ASP A 1 333 ? 157.22375 120.00592 135.24460 1.000 96.30124 333 ASP A N 1
ATOM 5247 C CA . ASP A 1 333 ? 158.03026 121.02698 135.90226 1.000 95.86441 333 ASP A CA 1
ATOM 5248 C C . ASP A 1 333 ? 157.26903 121.70606 137.03163 1.000 98.94104 333 ASP A C 1
ATOM 5249 O O . ASP A 1 333 ? 157.87674 122.12198 138.02348 1.000 100.04098 333 ASP A O 1
ATOM 5258 N N . LEU A 1 334 ? 155.94604 121.83009 136.90611 1.000 95.92371 334 LEU A N 1
ATOM 5259 C CA . LEU A 1 334 ? 155.16152 122.46163 137.96079 1.000 88.97591 334 LEU A CA 1
ATOM 5260 C C . LEU A 1 334 ? 155.17003 121.65706 139.25255 1.000 86.89338 334 LEU A C 1
ATOM 5261 O O . LEU A 1 334 ? 154.76237 122.18099 140.29287 1.000 93.09182 334 LEU A O 1
ATOM 5277 N N . LEU A 1 335 ? 155.60614 120.39914 139.21238 1.000 91.53451 335 LEU A N 1
ATOM 5278 C CA . LEU A 1 335 ? 155.66390 119.56048 140.40028 1.000 90.29729 335 LEU A CA 1
ATOM 5279 C C . LEU A 1 335 ? 157.05934 119.03085 140.69414 1.000 93.77913 335 LEU A C 1
ATOM 5280 O O . LEU A 1 335 ? 157.22390 118.26436 141.64924 1.000 99.23619 335 LEU A O 1
ATOM 5296 N N . ARG A 1 336 ? 158.06642 119.41124 139.90771 1.000 95.87438 336 ARG A N 1
ATOM 5297 C CA . ARG A 1 336 ? 159.40897 118.88297 140.12228 1.000 103.12967 336 ARG A CA 1
ATOM 5298 C C . ARG A 1 336 ? 159.97657 119.32003 141.46707 1.000 106.52954 336 ARG A C 1
ATOM 5299 O O . ARG A 1 336 ? 160.53868 118.50279 142.20487 1.000 109.83057 336 ARG A O 1
ATOM 5320 N N . THR A 1 337 ? 159.83172 120.59586 141.80919 1.000 104.36139 337 THR A N 1
ATOM 5321 C CA . THR A 1 337 ? 160.42123 121.15997 143.01324 1.000 99.87419 337 THR A CA 1
ATOM 5322 C C . THR A 1 337 ? 159.34223 121.45974 144.04536 1.000 107.04177 337 THR A C 1
ATOM 5323 O O . THR A 1 337 ? 158.15350 121.55257 143.73016 1.000 108.17254 337 THR A O 1
ATOM 5334 N N . TRP A 1 338 ? 159.77943 121.61827 145.29547 1.000 103.77179 338 TRP A N 1
ATOM 5335 C CA . TRP A 1 338 ? 158.83567 121.76452 146.39847 1.000 97.96249 338 TRP A CA 1
ATOM 5336 C C . TRP A 1 338 ? 158.10197 123.09867 146.32761 1.000 97.36306 338 TRP A C 1
ATOM 5337 O O . TRP A 1 338 ? 156.87528 123.15203 146.47401 1.000 105.36022 338 TRP A O 1
ATOM 5358 N N . ASN A 1 339 ? 158.83568 124.18908 146.10129 1.000 93.76733 339 ASN A N 1
ATOM 5359 C CA . ASN A 1 339 ? 158.22385 125.51374 146.13988 1.000 100.67035 339 ASN A CA 1
ATOM 5360 C C . ASN A 1 339 ? 157.12643 125.64415 145.09174 1.000 101.51015 339 ASN A C 1
ATOM 5361 O O . ASN A 1 339 ? 155.99458 126.04613 145.39906 1.000 108.27797 339 ASN A O 1
ATOM 5372 N N . ILE A 1 340 ? 157.44519 125.30607 143.84196 1.000 94.50672 340 ILE A N 1
ATOM 5373 C CA . ILE A 1 340 ? 156.46194 125.42251 142.77366 1.000 88.96923 340 ILE A CA 1
ATOM 5374 C C . ILE A 1 340 ? 155.30527 124.46597 143.01019 1.000 89.63919 340 ILE A C 1
ATOM 5375 O O . ILE A 1 340 ? 154.15536 124.78176 142.68962 1.000 92.42652 340 ILE A O 1
ATOM 5391 N N . ARG A 1 341 ? 155.57993 123.28978 143.57511 1.000 85.11237 341 ARG A N 1
ATOM 5392 C CA . ARG A 1 341 ? 154.51008 122.33851 143.85696 1.000 88.34501 341 ARG A CA 1
ATOM 5393 C C . ARG A 1 341 ? 153.51490 122.91278 144.85897 1.000 90.58329 341 ARG A C 1
ATOM 5394 O O . ARG A 1 341 ? 152.29515 122.83572 144.65902 1.000 92.22861 341 ARG A O 1
ATOM 5415 N N . MET A 1 342 ? 154.01941 123.49385 145.95042 1.000 93.90502 342 MET A N 1
ATOM 5416 C CA . MET A 1 342 ? 153.12978 124.09033 146.94243 1.000 94.41894 342 MET A CA 1
ATOM 5417 C C . MET A 1 342 ? 152.34991 125.25389 146.34906 1.000 92.67847 342 MET A C 1
ATOM 5418 O O . MET A 1 342 ? 151.14389 125.39972 146.59769 1.000 94.73430 342 MET A O 1
ATOM 5432 N N . VAL A 1 343 ? 153.02289 126.09972 145.56812 1.000 86.84974 343 VAL A N 1
ATOM 5433 C CA . VAL A 1 343 ? 152.33072 127.21095 144.92345 1.000 81.80601 343 VAL A CA 1
ATOM 5434 C C . VAL A 1 343 ? 151.20229 126.68500 144.04785 1.000 85.47702 343 VAL A C 1
ATOM 5435 O O . VAL A 1 343 ? 150.09096 127.22436 144.04403 1.000 92.70420 343 VAL A O 1
ATOM 5448 N N . THR A 1 344 ? 151.47569 125.62546 143.28666 1.000 87.63733 344 THR A N 1
ATOM 5449 C CA . THR A 1 344 ? 150.46653 125.05990 142.39888 1.000 87.14963 344 THR A CA 1
ATOM 5450 C C . THR A 1 344 ? 149.27549 124.53269 143.18586 1.000 88.70373 344 THR A C 1
ATOM 5451 O O . THR A 1 344 ? 148.12050 124.75040 142.80644 1.000 92.46458 344 THR A O 1
ATOM 5462 N N . ILE A 1 345 ? 149.53704 123.82023 144.28062 1.000 88.27586 345 ILE A N 1
ATOM 5463 C CA . ILE A 1 345 ? 148.44221 123.27271 145.07973 1.000 84.52448 345 ILE A CA 1
ATOM 5464 C C . ILE A 1 345 ? 147.56436 124.39641 145.62099 1.000 92.10707 345 ILE A C 1
ATOM 5465 O O . ILE A 1 345 ? 146.32775 124.34585 145.53641 1.000 96.37427 345 ILE A O 1
ATOM 5481 N N . MET A 1 346 ? 148.18933 125.42778 146.19207 1.000 92.91841 346 MET A N 1
ATOM 5482 C CA . MET A 1 346 ? 147.41254 126.52577 146.76301 1.000 89.43551 346 MET A CA 1
ATOM 5483 C C . MET A 1 346 ? 146.62377 127.26210 145.68320 1.000 87.67119 346 MET A C 1
ATOM 5484 O O . MET A 1 346 ? 145.46140 127.63661 145.89091 1.000 89.92955 346 MET A O 1
ATOM 5498 N N . SER A 1 347 ? 147.24085 127.48100 144.52022 1.000 82.20891 347 SER A N 1
ATOM 5499 C CA . SER A 1 347 ? 146.53940 128.12532 143.41575 1.000 83.17666 347 SER A CA 1
ATOM 5500 C C . SER A 1 347 ? 145.33955 127.29941 142.97526 1.000 85.77399 347 SER A C 1
ATOM 5501 O O . SER A 1 347 ? 144.26920 127.84392 142.68297 1.000 90.78895 347 SER A O 1
ATOM 5509 N N . ILE A 1 348 ? 145.50959 125.97986 142.89366 1.000 86.18143 348 ILE A N 1
ATOM 5510 C CA . ILE A 1 348 ? 144.40337 125.10889 142.50955 1.000 86.06803 348 ILE A CA 1
ATOM 5511 C C . ILE A 1 348 ? 143.25684 125.23733 143.50201 1.000 87.97781 348 ILE A C 1
ATOM 5512 O O . ILE A 1 348 ? 142.08675 125.33640 143.11383 1.000 91.30457 348 ILE A O 1
ATOM 5528 N N . MET A 1 349 ? 143.56902 125.21356 144.79923 1.000 86.81491 349 MET A N 1
ATOM 5529 C CA . MET A 1 349 ? 142.51217 125.35291 145.79881 1.000 80.48504 349 MET A CA 1
ATOM 5530 C C . MET A 1 349 ? 141.77787 126.68180 145.64250 1.000 80.44070 349 MET A C 1
ATOM 5531 O O . MET A 1 349 ? 140.53911 126.72841 145.65105 1.000 85.90983 349 MET A O 1
ATOM 5545 N N . LEU A 1 350 ? 142.52948 127.77672 145.49701 1.000 82.26345 350 LEU A N 1
ATOM 5546 C CA . LEU A 1 350 ? 141.91027 129.08626 145.30669 1.000 79.77132 350 LEU A CA 1
ATOM 5547 C C . LEU A 1 350 ? 140.97912 129.08855 144.10106 1.000 79.58985 350 LEU A C 1
ATOM 5548 O O . LEU A 1 350 ? 139.82483 129.52495 144.18427 1.000 81.38691 350 LEU A O 1
ATOM 5564 N N . TRP A 1 351 ? 141.48122 128.62824 142.95508 1.000 80.49563 351 TRP A N 1
ATOM 5565 C CA . TRP A 1 351 ? 140.67735 128.66402 141.74018 1.000 75.79493 351 TRP A CA 1
ATOM 5566 C C . TRP A 1 351 ? 139.42671 127.81478 141.88482 1.000 80.65137 351 TRP A C 1
ATOM 5567 O O . TRP A 1 351 ? 138.33205 128.23971 141.49975 1.000 87.42376 351 TRP A O 1
ATOM 5578 N N . MET A 1 352 ? 139.56831 126.60955 142.43295 1.000 84.07013 352 MET A N 1
ATOM 5579 C CA . MET A 1 352 ? 138.42313 125.71911 142.55155 1.000 88.64708 352 MET A CA 1
ATOM 5580 C C . MET A 1 352 ? 137.34728 126.33997 143.42731 1.000 83.84082 352 MET A C 1
ATOM 5581 O O . MET A 1 352 ? 136.16943 126.39721 143.04606 1.000 83.23643 352 MET A O 1
ATOM 5595 N N . THR A 1 353 ? 137.73948 126.83760 144.60049 1.000 83.53697 353 THR A N 1
ATOM 5596 C CA . THR A 1 353 ? 136.74929 127.38951 145.51677 1.000 86.96204 353 THR A CA 1
ATOM 5597 C C . THR A 1 353 ? 136.10254 128.64948 144.95165 1.000 84.84897 353 THR A C 1
ATOM 5598 O O . THR A 1 353 ? 134.90270 128.87252 145.14856 1.000 86.17111 353 THR A O 1
ATOM 5609 N N . ILE A 1 354 ? 136.86770 129.49292 144.25487 1.000 87.13942 354 ILE A N 1
ATOM 5610 C CA . ILE A 1 354 ? 136.27516 130.69700 143.67641 1.000 85.03738 354 ILE A CA 1
ATOM 5611 C C . ILE A 1 354 ? 135.29257 130.33629 142.56734 1.000 86.51216 354 ILE A C 1
ATOM 5612 O O . ILE A 1 354 ? 134.15874 130.83173 142.53774 1.000 90.78224 354 ILE A O 1
ATOM 5628 N N . SER A 1 355 ? 135.71512 129.47894 141.63382 1.000 87.30918 355 SER A N 1
ATOM 5629 C CA . SER A 1 355 ? 134.86872 129.14465 140.49365 1.000 83.92535 355 SER A CA 1
ATOM 5630 C C . SER A 1 355 ? 133.59147 128.45118 140.93928 1.000 85.72107 355 SER A C 1
ATOM 5631 O O . SER A 1 355 ? 132.52748 128.65723 140.34214 1.000 84.33430 355 SER A O 1
ATOM 5639 N N . VAL A 1 356 ? 133.67435 127.61082 141.97306 1.000 93.07979 356 VAL A N 1
ATOM 5640 C CA . VAL A 1 356 ? 132.48156 126.96048 142.49976 1.000 89.25289 356 VAL A CA 1
ATOM 5641 C C . VAL A 1 356 ? 131.41804 128.02345 142.72411 1.000 87.37008 356 VAL A C 1
ATOM 5642 O O . VAL A 1 356 ? 130.33852 127.96828 142.12753 1.000 90.42327 356 VAL A O 1
ATOM 5655 N N . GLY A 1 357 ? 131.73336 129.01513 143.55844 1.000 89.43011 357 GLY A N 1
ATOM 5656 C CA . GLY A 1 357 ? 130.75225 130.03922 143.87921 1.000 88.71162 357 GLY A CA 1
ATOM 5657 C C . GLY A 1 357 ? 130.34907 130.86157 142.67166 1.000 83.92852 357 GLY A C 1
ATOM 5658 O O . GLY A 1 357 ? 129.16261 131.12460 142.44738 1.000 89.69008 357 GLY A O 1
ATOM 5662 N N . TYR A 1 358 ? 131.33362 131.28600 141.87772 1.000 84.67717 358 TYR A N 1
ATOM 5663 C CA . TYR A 1 358 ? 131.04022 132.14433 140.73657 1.000 82.20700 358 TYR A CA 1
ATOM 5664 C C . TYR A 1 358 ? 130.01141 131.50200 139.81870 1.000 84.34098 358 TYR A C 1
ATOM 5665 O O . TYR A 1 358 ? 128.98816 132.10944 139.48694 1.000 91.44505 358 TYR A O 1
ATOM 5683 N N . PHE A 1 359 ? 130.27087 130.26598 139.38919 1.000 85.08920 359 PHE A N 1
ATOM 5684 C CA . PHE A 1 359 ? 129.35492 129.63296 138.44894 1.000 85.24939 359 PHE A CA 1
ATOM 5685 C C . PHE A 1 359 ? 128.10908 129.09669 139.14047 1.000 92.58845 359 PHE A C 1
ATOM 5686 O O . PHE A 1 359 ? 127.09047 128.87571 138.47838 1.000 95.11462 359 PHE A O 1
ATOM 5703 N N . GLY A 1 360 ? 128.15424 128.87854 140.45598 1.000 93.97792 360 GLY A N 1
ATOM 5704 C CA . GLY A 1 360 ? 126.93195 128.54962 141.16586 1.000 91.29656 360 GLY A CA 1
ATOM 5705 C C . GLY A 1 360 ? 125.93425 129.68933 141.14486 1.000 92.13758 360 GLY A C 1
ATOM 5706 O O . GLY A 1 360 ? 124.74626 129.48460 140.88629 1.000 95.33314 360 GLY A O 1
ATOM 5710 N N . LEU A 1 361 ? 126.40463 130.90809 141.41489 1.000 94.49621 361 LEU A N 1
ATOM 5711 C CA . LEU A 1 361 ? 125.51220 132.06268 141.39828 1.000 91.52823 361 LEU A CA 1
ATOM 5712 C C . LEU A 1 361 ? 125.09998 132.42989 139.97705 1.000 97.94742 361 LEU A C 1
ATOM 5713 O O . LEU A 1 361 ? 123.93898 132.77552 139.73175 1.000 100.77039 361 LEU A O 1
ATOM 5729 N N . SER A 1 362 ? 126.03733 132.36983 139.02996 1.000 101.26918 362 SER A N 1
ATOM 5730 C CA . SER A 1 362 ? 125.75289 132.81524 137.66883 1.000 95.88874 362 SER A CA 1
ATOM 5731 C C . SER A 1 362 ? 124.62617 132.00375 137.04051 1.000 96.51152 362 SER A C 1
ATOM 5732 O O . SER A 1 362 ? 123.70707 132.56342 136.43342 1.000 101.89922 362 SER A O 1
ATOM 5740 N N . LEU A 1 363 ? 124.68267 130.67929 137.17068 1.000 95.03286 363 LEU A N 1
ATOM 5741 C CA . LEU A 1 363 ? 123.69685 129.80653 136.54499 1.000 96.41045 363 LEU A CA 1
ATOM 5742 C C . LEU A 1 363 ? 122.37628 129.75231 137.29946 1.000 99.05356 363 LEU A C 1
ATOM 5743 O O . LEU A 1 363 ? 121.41575 129.16883 136.78825 1.000 97.60256 363 LEU A O 1
ATOM 5759 N N . ASP A 1 364 ? 122.30201 130.33428 138.49386 1.000 103.26329 364 ASP A N 1
ATOM 5760 C CA . ASP A 1 364 ? 121.08477 130.27835 139.28945 1.000 104.33382 364 ASP A CA 1
ATOM 5761 C C . ASP A 1 364 ? 120.08212 131.36655 138.93230 1.000 107.31407 364 ASP A C 1
ATOM 5762 O O . ASP A 1 364 ? 118.97784 131.36388 139.48524 1.000 109.85252 364 ASP A O 1
ATOM 5771 N N . THR A 1 365 ? 120.43017 132.28902 138.03588 1.000 109.03581 365 THR A N 1
ATOM 5772 C CA . THR A 1 365 ? 119.53170 133.39617 137.71079 1.000 110.06229 365 THR A CA 1
ATOM 5773 C C . THR A 1 365 ? 118.13898 132.93852 137.29813 1.000 108.06436 365 THR A C 1
ATOM 5774 O O . THR A 1 365 ? 117.15879 133.55654 137.74270 1.000 109.61761 365 THR A O 1
ATOM 5785 N N . PRO A 1 366 ? 117.96756 131.89896 136.47425 1.000 107.47463 366 PRO A N 1
ATOM 5786 C CA . PRO A 1 366 ? 116.60448 131.53537 136.04967 1.000 108.76617 366 PRO A CA 1
ATOM 5787 C C . PRO A 1 366 ? 115.66460 131.26692 137.21133 1.000 114.93571 366 PRO A C 1
ATOM 5788 O O . PRO A 1 366 ? 114.47335 131.58925 137.12782 1.000 119.46184 366 PRO A O 1
ATOM 5799 N N . ASN A 1 367 ? 116.16964 130.68351 138.29891 1.000 116.31788 367 ASN A N 1
ATOM 5800 C CA . ASN A 1 367 ? 115.31166 130.34631 139.42733 1.000 113.93879 367 ASN A CA 1
ATOM 5801 C C . ASN A 1 367 ? 114.95618 131.56025 140.27744 1.000 113.89502 367 ASN A C 1
ATOM 5802 O O . ASN A 1 367 ? 114.04134 131.47234 141.10168 1.000 115.34414 367 ASN A O 1
ATOM 5813 N N . LEU A 1 368 ? 115.65047 132.68154 140.10518 1.000 115.45368 368 LEU A N 1
ATOM 5814 C CA . LEU A 1 368 ? 115.34594 133.87183 140.88591 1.000 117.59610 368 LEU A CA 1
ATOM 5815 C C . LEU A 1 368 ? 113.96502 134.41565 140.53662 1.000 120.77857 368 LEU A C 1
ATOM 5816 O O . LEU A 1 368 ? 113.47380 134.26451 139.41552 1.000 118.25580 368 LEU A O 1
ATOM 5832 N N . HIS A 1 369 ? 113.33434 135.04481 141.52478 1.000 127.83337 369 HIS A N 1
ATOM 5833 C CA . HIS A 1 369 ? 112.04146 135.67853 141.30941 1.000 128.94586 369 HIS A CA 1
ATOM 5834 C C . HIS A 1 369 ? 112.17165 136.82574 140.31474 1.000 128.68457 369 HIS A C 1
ATOM 5835 O O . HIS A 1 369 ? 113.14725 137.58103 140.33689 1.000 130.76702 369 HIS A O 1
ATOM 5849 N N . GLY A 1 370 ? 111.18602 136.95165 139.43848 1.000 123.70263 370 GLY A N 1
ATOM 5850 C CA . GLY A 1 370 ? 111.12719 138.03955 138.48417 1.000 114.46364 370 GLY A CA 1
ATOM 5851 C C . GLY A 1 370 ? 111.43159 137.57467 137.07186 1.000 109.83732 370 GLY A C 1
ATOM 5852 O O . GLY A 1 370 ? 111.61172 136.38630 136.79404 1.000 112.88800 370 GLY A O 1
ATOM 5856 N N . ASP A 1 371 ? 111.48355 138.54893 136.16783 1.000 107.01481 371 ASP A N 1
ATOM 5857 C CA . ASP A 1 371 ? 111.74287 138.25784 134.76570 1.000 98.13614 371 ASP A CA 1
ATOM 5858 C C . ASP A 1 371 ? 113.14359 137.68682 134.58781 1.000 98.52350 371 ASP A C 1
ATOM 5859 O O . ASP A 1 371 ? 114.09968 138.12935 135.22959 1.000 102.27087 371 ASP A O 1
ATOM 5868 N N . ILE A 1 372 ? 113.26129 136.68981 133.70966 1.000 93.38145 372 ILE A N 1
ATOM 5869 C CA . ILE A 1 372 ? 114.55407 136.04548 133.49121 1.000 92.15052 372 ILE A CA 1
ATOM 5870 C C . ILE A 1 372 ? 115.54018 137.01637 132.85133 1.000 93.98736 372 ILE A C 1
ATOM 5871 O O . ILE A 1 372 ? 116.70962 137.08436 133.24515 1.000 100.22658 372 ILE A O 1
ATOM 5887 N N . PHE A 1 373 ? 115.09556 137.76399 131.83940 1.000 89.61241 373 PHE A N 1
ATOM 5888 C CA . PHE A 1 373 ? 115.99847 138.68960 131.16061 1.000 86.59921 373 PHE A CA 1
ATOM 5889 C C . PHE A 1 373 ? 116.50948 139.76508 132.11107 1.000 93.91431 373 PHE A C 1
ATOM 5890 O O . PHE A 1 373 ? 117.70164 140.09047 132.11230 1.000 97.02372 373 PHE A O 1
ATOM 5907 N N . VAL A 1 374 ? 115.62104 140.33494 132.92559 1.000 92.59290 374 VAL A N 1
ATOM 5908 C CA . VAL A 1 374 ? 116.04277 141.37065 133.86384 1.000 90.29223 374 VAL A CA 1
ATOM 5909 C C . VAL A 1 374 ? 117.03054 140.80473 134.87499 1.000 90.65800 374 VAL A C 1
ATOM 5910 O O . VAL A 1 374 ? 118.03807 141.44195 135.20346 1.000 96.06316 374 VAL A O 1
ATOM 5923 N N . ASN A 1 375 ? 116.75113 139.61200 135.40061 1.000 86.71228 375 ASN A N 1
ATOM 5924 C CA . ASN A 1 375 ? 117.65676 139.00543 136.37062 1.000 90.42601 375 ASN A CA 1
ATOM 5925 C C . ASN A 1 375 ? 119.02258 138.73924 135.75166 1.000 94.11544 375 ASN A C 1
ATOM 5926 O O . ASN A 1 375 ? 120.05984 138.99409 136.37307 1.000 102.52747 375 ASN A O 1
ATOM 5937 N N . CYS A 1 376 ? 119.04111 138.20749 134.52903 1.000 90.79212 376 CYS A N 1
ATOM 5938 C CA . CYS A 1 376 ? 120.30494 137.95040 133.84694 1.000 88.77921 376 CYS A CA 1
ATOM 5939 C C . CYS A 1 376 ? 121.08057 139.24299 133.63094 1.000 88.94926 376 CYS A C 1
ATOM 5940 O O . CYS A 1 376 ? 122.29590 139.29785 133.85269 1.000 95.26713 376 CYS A O 1
ATOM 5948 N N . PHE A 1 377 ? 120.39277 140.29692 133.18963 1.000 83.39006 377 PHE A N 1
ATOM 5949 C CA . PHE A 1 377 ? 121.05452 141.58182 132.99713 1.000 78.15782 377 PHE A CA 1
ATOM 5950 C C . PHE A 1 377 ? 121.64979 142.09213 134.30233 1.000 83.84903 377 PHE A C 1
ATOM 5951 O O . PHE A 1 377 ? 122.80286 142.53629 134.34048 1.000 90.48357 377 PHE A O 1
ATOM 5968 N N . LEU A 1 378 ? 120.87688 142.03563 135.38808 1.000 85.97179 378 LEU A N 1
ATOM 5969 C CA . LEU A 1 378 ? 121.39027 142.48169 136.67856 1.000 84.18034 378 LEU A CA 1
ATOM 5970 C C . LEU A 1 378 ? 122.61586 141.67528 137.08067 1.000 86.84261 378 LEU A C 1
ATOM 5971 O O . LEU A 1 378 ? 123.60787 142.22943 137.56617 1.000 90.80099 378 LEU A O 1
ATOM 5987 N N . SER A 1 379 ? 122.56417 140.35822 136.88548 1.000 88.21195 379 SER A N 1
ATOM 5988 C CA . SER A 1 379 ? 123.71472 139.51935 137.19744 1.000 91.96535 379 SER A CA 1
ATOM 5989 C C . SER A 1 379 ? 124.93828 139.96162 136.40535 1.000 93.35792 379 SER A C 1
ATOM 5990 O O . SER A 1 379 ? 126.04651 140.04737 136.94560 1.000 95.51815 379 SER A O 1
ATOM 5998 N N . ALA A 1 380 ? 124.75744 140.23640 135.11282 1.000 94.77896 380 ALA A N 1
ATOM 5999 C CA . ALA A 1 380 ? 125.86977 140.71503 134.29810 1.000 86.03062 380 ALA A CA 1
ATOM 6000 C C . ALA A 1 380 ? 126.26773 142.13407 134.68152 1.000 84.47559 380 ALA A C 1
ATOM 6001 O O . ALA A 1 380 ? 127.45831 142.46109 134.72638 1.000 88.02214 380 ALA A O 1
ATOM 6008 N N . MET A 1 381 ? 125.28309 142.99034 134.95412 1.000 88.11924 381 MET A N 1
ATOM 6009 C CA . MET A 1 381 ? 125.56468 144.39097 135.25259 1.000 86.79279 381 MET A CA 1
ATOM 6010 C C . MET A 1 381 ? 126.44724 144.52624 136.48603 1.000 86.31120 381 MET A C 1
ATOM 6011 O O . MET A 1 381 ? 127.39104 145.32269 136.50258 1.000 93.33588 381 MET A O 1
ATOM 6025 N N . VAL A 1 382 ? 126.15442 143.75441 137.53412 1.000 84.24222 382 VAL A N 1
ATOM 6026 C CA . VAL A 1 382 ? 126.83749 143.93042 138.80930 1.000 84.27431 382 VAL A CA 1
ATOM 6027 C C . VAL A 1 382 ? 128.32564 143.62569 138.71531 1.000 84.40274 382 VAL A C 1
ATOM 6028 O O . VAL A 1 382 ? 129.07681 143.93765 139.64429 1.000 84.73972 382 VAL A O 1
ATOM 6041 N N . GLU A 1 383 ? 128.77602 143.00770 137.62309 1.000 80.75779 383 GLU A N 1
ATOM 6042 C CA . GLU A 1 383 ? 130.18502 142.64324 137.51857 1.000 80.40289 383 GLU A CA 1
ATOM 6043 C C . GLU A 1 383 ? 131.07986 143.86867 137.37192 1.000 81.52046 383 GLU A C 1
ATOM 6044 O O . GLU A 1 383 ? 132.17626 143.90937 137.93914 1.000 86.55500 383 GLU A O 1
ATOM 6056 N N . VAL A 1 384 ? 130.64338 144.86946 136.61515 1.000 79.02106 384 VAL A N 1
ATOM 6057 C CA . VAL A 1 384 ? 131.49239 146.01707 136.29752 1.000 83.49464 384 VAL A CA 1
ATOM 6058 C C . VAL A 1 384 ? 132.00856 146.67272 137.57579 1.000 86.10963 384 VAL A C 1
ATOM 6059 O O . VAL A 1 384 ? 133.22375 146.89720 137.69804 1.000 87.95904 384 VAL A O 1
ATOM 6072 N N . PRO A 1 385 ? 131.15218 146.99993 138.54869 1.000 77.68554 385 PRO A N 1
ATOM 6073 C CA . PRO A 1 385 ? 131.68466 147.50768 139.82405 1.000 71.78394 385 PRO A CA 1
ATOM 6074 C C . PRO A 1 385 ? 132.66255 146.54844 140.47601 1.000 76.40065 385 PRO A C 1
ATOM 6075 O O . PRO A 1 385 ? 133.63571 146.98662 141.10077 1.000 77.52196 385 PRO A O 1
ATOM 6086 N N . ALA A 1 386 ? 132.42469 145.24249 140.35313 1.000 76.40592 386 ALA A N 1
ATOM 6087 C CA . ALA A 1 386 ? 133.34864 144.26732 140.91893 1.000 72.71603 386 ALA A CA 1
ATOM 6088 C C . ALA A 1 386 ? 134.73188 144.40153 140.29729 1.000 73.65107 386 ALA A C 1
ATOM 6089 O O . ALA A 1 386 ? 135.74517 144.36680 141.00108 1.000 77.09760 386 ALA A O 1
ATOM 6096 N N . TYR A 1 387 ? 134.79616 144.54848 138.97322 1.000 75.94182 387 TYR A N 1
ATOM 6097 C CA . TYR A 1 387 ? 136.09045 144.69563 138.31277 1.000 75.40590 387 TYR A CA 1
ATOM 6098 C C . TYR A 1 387 ? 136.74456 146.03356 138.63346 1.000 76.39448 387 TYR A C 1
ATOM 6099 O O . TYR A 1 387 ? 137.97146 146.11172 138.74358 1.000 84.92366 387 TYR A O 1
ATOM 6117 N N . VAL A 1 388 ? 135.95942 147.09955 138.78181 1.000 73.10280 388 VAL A N 1
ATOM 6118 C CA . VAL A 1 388 ? 136.54330 148.36982 139.21176 1.000 74.13223 388 VAL A CA 1
ATOM 6119 C C . VAL A 1 388 ? 137.17092 148.22174 140.59524 1.000 77.45947 388 VAL A C 1
ATOM 6120 O O . VAL A 1 388 ? 138.29264 148.68500 140.84827 1.000 80.58826 388 VAL A O 1
ATOM 6133 N N . LEU A 1 389 ? 136.45174 147.57531 141.51444 1.000 76.78780 389 LEU A N 1
ATOM 6134 C CA . LEU A 1 389 ? 136.99164 147.34919 142.85038 1.000 71.85687 389 LEU A CA 1
ATOM 6135 C C . LEU A 1 389 ? 138.23880 146.47862 142.79780 1.000 73.13196 389 LEU A C 1
ATOM 6136 O O . LEU A 1 389 ? 139.20353 146.71897 143.53097 1.000 80.50139 389 LEU A O 1
ATOM 6152 N N . ALA A 1 390 ? 138.22814 145.44601 141.95573 1.000 71.98155 390 ALA A N 1
ATOM 6153 C CA . ALA A 1 390 ? 139.40415 144.59803 141.80422 1.000 69.51202 390 ALA A CA 1
ATOM 6154 C C . ALA A 1 390 ? 140.59463 145.40970 141.31607 1.000 72.02202 390 ALA A C 1
ATOM 6155 O O . ALA A 1 390 ? 141.71911 145.24352 141.80222 1.000 83.92800 390 ALA A O 1
ATOM 6162 N N . TRP A 1 391 ? 140.36726 146.28021 140.33272 1.000 73.98340 391 TRP A N 1
ATOM 6163 C CA . TRP A 1 391 ? 141.42086 147.16216 139.84930 1.000 75.77028 391 TRP A CA 1
ATOM 6164 C C . TRP A 1 391 ? 142.00409 147.98001 140.99060 1.000 72.26677 391 TRP A C 1
ATOM 6165 O O . TRP A 1 391 ? 143.22403 148.03104 141.18353 1.000 80.00467 391 TRP A O 1
ATOM 6186 N N . LEU A 1 392 ? 141.13352 148.63542 141.75856 1.000 72.60847 392 LEU A N 1
ATOM 6187 C CA . LEU A 1 392 ? 141.61693 149.48014 142.84602 1.000 71.64284 392 LEU A CA 1
ATOM 6188 C C . LEU A 1 392 ? 142.41312 148.66722 143.85841 1.000 73.47574 392 LEU A C 1
ATOM 6189 O O . LEU A 1 392 ? 143.48848 149.08993 144.30293 1.000 82.75000 392 LEU A O 1
ATOM 6205 N N . LEU A 1 393 ? 141.90360 147.49203 144.22937 1.000 74.90265 393 LEU A N 1
ATOM 6206 C CA . LEU A 1 393 ? 142.56803 146.68443 145.24494 1.000 75.23641 393 LEU A CA 1
ATOM 6207 C C . LEU A 1 393 ? 143.93142 146.20407 144.76744 1.000 77.97645 393 LEU A C 1
ATOM 6208 O O . LEU A 1 393 ? 144.91065 146.25050 145.51947 1.000 82.87795 393 LEU A O 1
ATOM 6224 N N . LEU A 1 394 ? 144.01861 145.73355 143.52216 1.000 79.39620 394 LEU A N 1
ATOM 6225 C CA . LEU A 1 394 ? 145.30722 145.29405 142.99958 1.000 78.12122 394 LEU A CA 1
ATOM 6226 C C . LEU A 1 394 ? 146.28083 146.45822 142.88760 1.000 81.52977 394 LEU A C 1
ATOM 6227 O O . LEU A 1 394 ? 147.48869 146.28849 143.08880 1.000 87.16839 394 LEU A O 1
ATOM 6243 N N . GLN A 1 395 ? 145.77935 147.64964 142.56036 1.000 83.54758 395 GLN A N 1
ATOM 6244 C CA . GLN A 1 395 ? 146.66909 148.79486 142.41306 1.000 82.06558 395 GLN A CA 1
ATOM 6245 C C . GLN A 1 395 ? 147.22612 149.25318 143.75468 1.000 86.20033 395 GLN A C 1
ATOM 6246 O O . GLN A 1 395 ? 148.42036 149.55168 143.86099 1.000 94.22503 395 GLN A O 1
ATOM 6260 N N . TYR A 1 396 ? 146.38901 149.31268 144.79285 1.000 86.99161 396 TYR A N 1
ATOM 6261 C CA . TYR A 1 396 ? 146.76280 150.00689 146.01884 1.000 88.45580 396 TYR A CA 1
ATOM 6262 C C . TYR A 1 396 ? 146.87430 149.12259 147.25353 1.000 86.42979 396 TYR A C 1
ATOM 6263 O O . TYR A 1 396 ? 147.21377 149.63887 148.32344 1.000 88.85794 396 TYR A O 1
ATOM 6281 N N . LEU A 1 397 ? 146.61340 147.82410 147.15394 1.000 88.60947 397 LEU A N 1
ATOM 6282 C CA . LEU A 1 397 ? 146.66823 146.96265 148.32420 1.000 88.56974 397 LEU A CA 1
ATOM 6283 C C . LEU A 1 397 ? 147.48758 145.71514 148.03200 1.000 91.06406 397 LEU A C 1
ATOM 6284 O O . LEU A 1 397 ? 147.57251 145.27833 146.88050 1.000 93.47542 397 LEU A O 1
ATOM 6300 N N . PRO A 1 398 ? 148.10076 145.11960 149.05497 1.000 92.87692 398 PRO A N 1
ATOM 6301 C CA . PRO A 1 398 ? 148.78074 143.83700 148.85113 1.000 93.22088 398 PRO A CA 1
ATOM 6302 C C . PRO A 1 398 ? 147.80303 142.76444 148.39793 1.000 98.12019 398 PRO A C 1
ATOM 6303 O O . PRO A 1 398 ? 146.62977 142.76355 148.77315 1.000 108.29118 398 PRO A O 1
ATOM 6314 N N . ARG A 1 399 ? 148.30476 141.83776 147.58104 1.000 93.86294 399 ARG A N 1
ATOM 6315 C CA . ARG A 1 399 ? 147.45158 140.78073 147.04644 1.000 95.49758 399 ARG A CA 1
ATOM 6316 C C . ARG A 1 399 ? 146.76017 140.00476 148.16049 1.000 92.88055 399 ARG A C 1
ATOM 6317 O O . ARG A 1 399 ? 145.54930 139.75971 148.10244 1.000 94.16672 399 ARG A O 1
ATOM 6338 N N . ARG A 1 400 ? 147.51535 139.60014 149.18206 1.000 88.22415 400 ARG A N 1
ATOM 6339 C CA . ARG A 1 400 ? 146.96163 138.70828 150.19543 1.000 92.61702 400 ARG A CA 1
ATOM 6340 C C . ARG A 1 400 ? 145.77709 139.34772 150.90823 1.000 93.98619 400 ARG A C 1
ATOM 6341 O O . ARG A 1 400 ? 144.69800 138.75111 151.00045 1.000 96.75380 400 ARG A O 1
ATOM 6362 N N . TYR A 1 401 ? 145.96099 140.56355 151.42572 1.000 92.45219 401 TYR A N 1
ATOM 6363 C CA . TYR A 1 401 ? 144.89999 141.19789 152.20043 1.000 93.56811 401 TYR A CA 1
ATOM 6364 C C . TYR A 1 401 ? 143.67457 141.47625 151.34105 1.000 88.61047 401 TYR A C 1
ATOM 6365 O O . TYR A 1 401 ? 142.53959 141.25048 151.77574 1.000 94.96829 401 TYR A O 1
ATOM 6383 N N . SER A 1 402 ? 143.87868 141.97627 150.12206 1.000 83.67017 402 SER A N 1
ATOM 6384 C CA . SER A 1 402 ? 142.74258 142.28065 149.25955 1.000 86.47249 402 SER A CA 1
ATOM 6385 C C . SER A 1 402 ? 141.96301 141.02133 148.90889 1.000 86.37311 402 SER A C 1
ATOM 6386 O O . SER A 1 402 ? 140.72646 141.01420 148.95392 1.000 95.61844 402 SER A O 1
ATOM 6394 N N . MET A 1 403 ? 142.66621 139.94792 148.54475 1.000 83.50323 403 MET A N 1
ATOM 6395 C CA . MET A 1 403 ? 141.98859 138.69507 148.23010 1.000 88.27770 403 MET A CA 1
ATOM 6396 C C . MET A 1 403 ? 141.23310 138.16376 149.43982 1.000 83.95772 403 MET A C 1
ATOM 6397 O O . MET A 1 403 ? 140.09592 137.69134 149.32008 1.000 84.31706 403 MET A O 1
ATOM 6411 N N . ALA A 1 404 ? 141.85913 138.21627 150.61720 1.000 85.89747 404 ALA A N 1
ATOM 6412 C CA . ALA A 1 404 ? 141.18898 137.74827 151.82256 1.000 83.86007 404 ALA A CA 1
ATOM 6413 C C . ALA A 1 404 ? 139.92228 138.54730 152.08810 1.000 89.36370 404 ALA A C 1
ATOM 6414 O O . ALA A 1 404 ? 138.87833 137.97365 152.41171 1.000 97.44611 404 ALA A O 1
ATOM 6421 N N . THR A 1 405 ? 139.98920 139.87325 151.94954 1.000 88.72627 405 THR A N 1
ATOM 6422 C CA . THR A 1 405 ? 138.80756 140.69598 152.19085 1.000 88.53650 405 THR A CA 1
ATOM 6423 C C . THR A 1 405 ? 137.70831 140.39717 151.18061 1.000 86.45202 405 THR A C 1
ATOM 6424 O O . THR A 1 405 ? 136.53234 140.29158 151.54657 1.000 94.77723 405 THR A O 1
ATOM 6435 N N . ALA A 1 406 ? 138.06608 140.26499 149.90273 1.000 84.34040 406 ALA A N 1
ATOM 6436 C CA . ALA A 1 406 ? 137.05806 139.98642 148.88518 1.000 83.16821 406 ALA A CA 1
ATOM 6437 C C . ALA A 1 406 ? 136.37532 138.65003 149.14746 1.000 88.64173 406 ALA A C 1
ATOM 6438 O O . ALA A 1 406 ? 135.14084 138.54578 149.10487 1.000 93.75353 406 ALA A O 1
ATOM 6445 N N . LEU A 1 407 ? 137.16607 137.61135 149.42470 1.000 89.83272 407 LEU A N 1
ATOM 6446 C CA . LEU A 1 407 ? 136.58695 136.30585 149.71545 1.000 84.69864 407 LEU A CA 1
ATOM 6447 C C . LEU A 1 407 ? 135.72363 136.35722 150.96781 1.000 86.76405 407 LEU A C 1
ATOM 6448 O O . LEU A 1 407 ? 134.63349 135.78086 151.00447 1.000 93.97875 407 LEU A O 1
ATOM 6464 N N . PHE A 1 408 ? 136.19713 137.03318 152.01481 1.000 87.72206 408 PHE A N 1
ATOM 6465 C CA . PHE A 1 408 ? 135.42034 137.09834 153.24499 1.000 94.86378 408 PHE A CA 1
ATOM 6466 C C . PHE A 1 408 ? 134.08508 137.78755 153.00802 1.000 101.13631 408 PHE A C 1
ATOM 6467 O O . PHE A 1 408 ? 133.04851 137.33123 153.50051 1.000 107.50900 408 PHE A O 1
ATOM 6484 N N . LEU A 1 409 ? 134.08726 138.88718 152.25424 1.000 96.18861 409 LEU A N 1
ATOM 6485 C CA . LEU A 1 409 ? 132.83550 139.56538 151.93913 1.000 92.71622 409 LEU A CA 1
ATOM 6486 C C . LEU A 1 409 ? 131.89638 138.64203 151.17556 1.000 98.04482 409 LEU A C 1
ATOM 6487 O O . LEU A 1 409 ? 130.72402 138.48186 151.54308 1.000 102.07695 409 LEU A O 1
ATOM 6503 N N . GLY A 1 410 ? 132.40113 138.00883 150.11522 1.000 93.91079 410 GLY A N 1
ATOM 6504 C CA . GLY A 1 410 ? 131.55057 137.13105 149.32809 1.000 90.62201 410 GLY A CA 1
ATOM 6505 C C . GLY A 1 410 ? 130.95533 136.00975 150.15667 1.000 99.86802 410 GLY A C 1
ATOM 6506 O O . GLY A 1 410 ? 129.76436 135.70811 150.05564 1.000 102.72434 410 GLY A O 1
ATOM 6510 N N . GLY A 1 411 ? 131.77972 135.37394 150.98848 1.000 100.78266 411 GLY A N 1
ATOM 6511 C CA . GLY A 1 411 ? 131.28718 134.27914 151.80605 1.000 98.34267 411 GLY A CA 1
ATOM 6512 C C . GLY A 1 411 ? 130.29226 134.72669 152.85789 1.000 101.63124 411 GLY A C 1
ATOM 6513 O O . GLY A 1 411 ? 129.24932 134.09523 153.04395 1.000 111.92633 411 GLY A O 1
ATOM 6517 N N . SER A 1 412 ? 130.59332 135.82214 153.55803 1.000 98.62599 412 SER A N 1
ATOM 6518 C CA . SER A 1 412 ? 129.72074 136.26719 154.63715 1.000 102.63919 412 SER A CA 1
ATOM 6519 C C . SER A 1 412 ? 128.37054 136.71778 154.10296 1.000 102.03830 412 SER A C 1
ATOM 6520 O O . SER A 1 412 ? 127.33741 136.48578 154.73986 1.000 104.57746 412 SER A O 1
ATOM 6528 N N . VAL A 1 413 ? 128.35371 137.36985 152.94070 1.000 102.72177 413 VAL A N 1
ATOM 6529 C CA . VAL A 1 413 ? 127.08407 137.83608 152.39384 1.000 102.18073 413 VAL A CA 1
ATOM 6530 C C . VAL A 1 413 ? 126.16788 136.65536 152.09706 1.000 103.31182 413 VAL A C 1
ATOM 6531 O O . VAL A 1 413 ? 124.97146 136.68690 152.40686 1.000 105.30060 413 VAL A O 1
ATOM 6544 N N . LEU A 1 414 ? 126.71170 135.59505 151.49543 1.000 103.54896 414 LEU A N 1
ATOM 6545 C CA . LEU A 1 414 ? 125.89465 134.42923 151.17150 1.000 104.37272 414 LEU A CA 1
ATOM 6546 C C . LEU A 1 414 ? 125.46953 133.68062 152.42731 1.000 107.95347 414 LEU A C 1
ATOM 6547 O O . LEU A 1 414 ? 124.34155 133.18219 152.50873 1.000 112.10987 414 LEU A O 1
ATOM 6563 N N . LEU A 1 415 ? 126.35808 133.59123 153.41655 1.000 107.97193 415 LEU A N 1
ATOM 6564 C CA . LEU A 1 415 ? 126.08877 132.77482 154.59304 1.000 99.32182 415 LEU A CA 1
ATOM 6565 C C . LEU A 1 415 ? 124.87549 133.25742 155.37530 1.000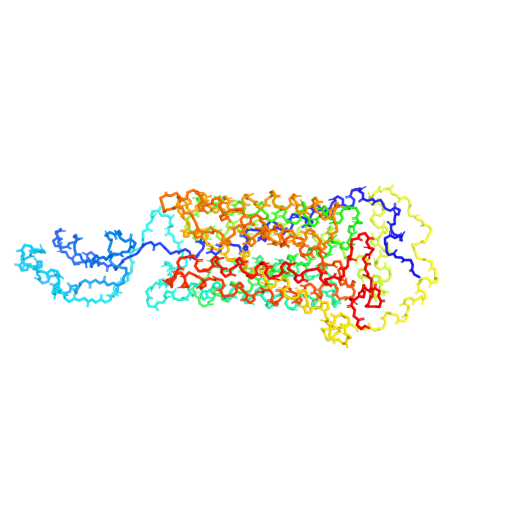 108.84360 415 LEU A C 1
ATOM 6566 O O . LEU A 1 415 ? 124.31942 132.48835 156.16552 1.000 107.14722 415 LEU A O 1
ATOM 6582 N N . PHE A 1 416 ? 124.45399 134.50429 155.17808 1.000 115.66084 416 PHE A N 1
ATOM 6583 C CA . PHE A 1 416 ? 123.32835 135.08154 155.89976 1.000 115.70808 416 PHE A CA 1
ATOM 6584 C C . PHE A 1 416 ? 122.01633 134.96789 155.13540 1.000 116.42659 416 PHE A C 1
ATOM 6585 O O . PHE A 1 416 ? 121.01156 135.54139 155.56662 1.000 118.11786 416 PHE A O 1
ATOM 6602 N N . MET A 1 417 ? 122.00012 134.24172 154.01620 1.000 118.15441 417 MET A N 1
ATOM 6603 C CA . MET A 1 417 ? 120.78250 134.13808 153.21998 1.000 122.90003 417 MET A CA 1
ATOM 6604 C C . MET A 1 417 ? 119.63022 133.55342 154.02472 1.000 130.83976 417 MET A C 1
ATOM 6605 O O . MET A 1 417 ? 118.46264 133.82232 153.72135 1.000 136.09316 417 MET A O 1
ATOM 6619 N N . GLN A 1 418 ? 119.93252 132.75460 155.04853 1.000 130.63562 418 GLN A N 1
ATOM 6620 C CA . GLN A 1 418 ? 118.88066 132.08497 155.80584 1.000 136.55289 418 GLN A CA 1
ATOM 6621 C C . GLN A 1 418 ? 118.06490 133.05170 156.65502 1.000 135.59064 418 GLN A C 1
ATOM 6622 O O . GLN A 1 418 ? 116.96301 132.69675 157.08564 1.000 136.39428 418 GLN A O 1
ATOM 6636 N N . LEU A 1 419 ? 118.57073 134.25611 156.90434 1.000 133.94271 419 LEU A N 1
ATOM 6637 C CA . LEU A 1 419 ? 117.90558 135.20951 157.78149 1.000 129.38230 419 LEU A CA 1
ATOM 6638 C C . LEU A 1 419 ? 116.90712 136.09872 157.05312 1.000 139.26636 419 LEU A C 1
ATOM 6639 O O . LEU A 1 419 ? 116.22993 136.90098 157.70332 1.000 143.48803 419 LEU A O 1
ATOM 6655 N N . VAL A 1 420 ? 116.79619 135.98307 155.73619 1.000 146.85947 420 VAL A N 1
ATOM 6656 C CA . VAL A 1 420 ? 115.87993 136.85609 154.99178 1.000 150.71432 420 VAL A CA 1
ATOM 6657 C C . VAL A 1 420 ? 114.44278 136.49925 155.35199 1.000 156.44925 420 VAL A C 1
ATOM 6658 O O . VAL A 1 420 ? 114.12643 135.30546 155.50178 1.000 154.65676 420 VAL A O 1
ATOM 6671 N N . PRO A 1 421 ? 113.54608 137.46960 155.50528 1.000 163.46542 421 PRO A N 1
ATOM 6672 C CA . PRO A 1 421 ? 112.13270 137.14333 155.71942 1.000 166.32511 421 PRO A CA 1
ATOM 6673 C C . PRO A 1 421 ? 111.54564 136.44985 154.50393 1.000 170.14679 421 PRO A C 1
ATOM 6674 O O . PRO A 1 421 ? 112.12048 136.50637 153.40652 1.000 164.95504 421 PRO A O 1
ATOM 6685 N N . PRO A 1 422 ? 110.39994 135.78025 154.65695 1.000 180.73853 422 PRO A N 1
ATOM 6686 C CA . PRO A 1 422 ? 109.86882 134.99798 153.52825 1.000 183.26348 422 PRO A CA 1
ATOM 6687 C C . PRO A 1 422 ? 109.34295 135.85249 152.39093 1.000 183.49062 422 PRO A C 1
ATOM 6688 O O . PRO A 1 422 ? 109.62310 135.55834 151.22219 1.000 174.13887 422 PRO A O 1
ATOM 6699 N N . ASP A 1 423 ? 108.58242 136.90293 152.69627 1.000 186.76892 423 ASP A N 1
ATOM 6700 C CA . ASP A 1 423 ? 107.93693 137.70020 151.66186 1.000 184.77513 423 ASP A CA 1
ATOM 6701 C C . ASP A 1 423 ? 108.86350 138.73447 151.03670 1.000 176.24113 423 ASP A C 1
ATOM 6702 O O . ASP A 1 423 ? 108.51039 139.30784 150.00066 1.000 171.80868 423 ASP A O 1
ATOM 6711 N N . LEU A 1 424 ? 110.03079 138.98784 151.63039 1.000 173.69894 424 LEU A N 1
ATOM 6712 C CA . LEU A 1 424 ? 110.95873 139.99471 151.11554 1.000 164.82782 424 LEU A CA 1
ATOM 6713 C C . LEU A 1 424 ? 111.91244 139.32866 150.12793 1.000 158.11067 424 LEU A C 1
ATOM 6714 O O . LEU A 1 424 ? 113.07880 139.05767 150.41997 1.000 151.49017 424 LEU A O 1
ATOM 6730 N N . TYR A 1 425 ? 111.39577 139.06574 148.92466 1.000 156.58710 425 TYR A N 1
ATOM 6731 C CA . TYR A 1 425 ? 112.24537 138.53096 147.86497 1.000 152.81521 425 TYR A CA 1
ATOM 6732 C C . TYR A 1 425 ? 113.38795 139.48088 147.53853 1.000 146.65189 425 TYR A C 1
ATOM 6733 O O . TYR A 1 425 ? 114.52621 139.04383 147.33049 1.000 138.90620 425 TYR A O 1
ATOM 6751 N N . TYR A 1 426 ? 113.10706 140.78367 147.47962 1.000 148.32924 426 TYR A N 1
ATOM 6752 C CA . TYR A 1 426 ? 114.13947 141.72010 147.05631 1.000 144.86061 426 TYR A CA 1
ATOM 6753 C C . TYR A 1 426 ? 115.34628 141.67322 147.98342 1.000 138.73845 426 TYR A C 1
ATOM 6754 O O . TYR A 1 426 ? 116.47876 141.86555 147.53131 1.000 132.40510 426 TYR A O 1
ATOM 6772 N N . LEU A 1 427 ? 115.13722 141.40466 149.27261 1.000 135.50180 427 LEU A N 1
ATOM 6773 C CA . LEU A 1 427 ? 116.27358 141.27493 150.17863 1.000 130.50221 427 LEU A CA 1
ATOM 6774 C C . LEU A 1 427 ? 117.17617 140.12481 149.74933 1.000 128.06386 427 LEU A C 1
ATOM 6775 O O . LEU A 1 427 ? 118.40495 140.26468 149.69600 1.000 125.04962 427 LEU A O 1
ATOM 6791 N N . ALA A 1 428 ? 116.57809 138.97955 149.41867 1.000 128.53545 428 ALA A N 1
ATOM 6792 C CA . ALA A 1 428 ? 117.36434 137.85521 148.92733 1.000 122.85108 428 ALA A CA 1
ATOM 6793 C C . ALA A 1 428 ? 118.05575 138.20652 147.61855 1.000 121.40483 428 ALA A C 1
ATOM 6794 O O . ALA A 1 428 ? 119.20230 137.80722 147.38490 1.000 122.34562 428 ALA A O 1
ATOM 6801 N N . THR A 1 429 ? 117.37059 138.94690 146.74694 1.000 121.54076 429 THR A N 1
ATOM 6802 C CA . THR A 1 429 ? 117.96366 139.30811 145.46416 1.000 119.18159 429 THR A CA 1
ATOM 6803 C C . THR A 1 429 ? 119.20665 140.16912 145.65740 1.000 116.25107 429 THR A C 1
ATOM 6804 O O . THR A 1 429 ? 120.24356 139.92842 145.02961 1.000 115.98419 429 THR A O 1
ATOM 6815 N N . VAL A 1 430 ? 119.12698 141.17869 146.52752 1.000 112.26780 430 VAL A N 1
ATOM 6816 C CA . VAL A 1 430 ? 120.29626 142.02763 146.75429 1.000 111.85855 430 VAL A CA 1
ATOM 6817 C C . VAL A 1 430 ? 121.39893 141.25342 147.46672 1.000 107.34609 430 VAL A C 1
ATOM 6818 O O . VAL A 1 430 ? 122.58583 141.46471 147.19715 1.000 102.61315 430 VAL A O 1
ATOM 6831 N N . LEU A 1 431 ? 121.04441 140.35060 148.38373 1.000 105.68383 431 LEU A N 1
ATOM 6832 C CA . LEU A 1 431 ? 122.08275 139.53947 149.01447 1.000 100.81941 431 LEU A CA 1
ATOM 6833 C C . LEU A 1 431 ? 122.81977 138.69502 147.98058 1.000 100.77378 431 LEU A C 1
ATOM 6834 O O . LEU A 1 431 ? 124.05586 138.61519 147.99375 1.000 108.04297 431 LEU A O 1
ATOM 6850 N N . VAL A 1 432 ? 122.07810 138.06860 147.06633 1.000 99.21916 432 VAL A N 1
ATOM 6851 C CA . VAL A 1 432 ? 122.70623 137.25628 146.02932 1.000 100.46137 432 VAL A CA 1
ATOM 6852 C C . VAL A 1 432 ? 123.55589 138.12688 145.11337 1.000 99.74502 432 VAL A C 1
ATOM 6853 O O . VAL A 1 432 ? 124.64880 137.72925 144.69443 1.000 98.18095 432 VAL A O 1
ATOM 6866 N N . MET A 1 433 ? 123.06339 139.31867 144.77225 1.000 96.61465 433 MET A N 1
ATOM 6867 C CA . MET A 1 433 ? 123.83124 140.21701 143.91596 1.000 93.79443 433 MET A CA 1
ATOM 6868 C C . MET A 1 433 ? 125.13654 140.63429 144.58070 1.000 93.03038 433 MET A C 1
ATOM 6869 O O . MET A 1 433 ? 126.17968 140.70819 143.92572 1.000 96.92035 433 MET A O 1
ATOM 6883 N N . VAL A 1 434 ? 125.10066 140.92731 145.88008 1.000 89.64007 434 VAL A N 1
ATOM 6884 C CA . VAL A 1 434 ? 126.32348 141.33199 146.56685 1.000 86.83368 434 VAL A CA 1
ATOM 6885 C C . VAL A 1 434 ? 127.29598 140.16116 146.65760 1.000 85.76495 434 VAL A C 1
ATOM 6886 O O . VAL A 1 434 ? 128.51484 140.33437 146.51819 1.000 86.34774 434 VAL A O 1
ATOM 6899 N N . GLY A 1 435 ? 126.78327 138.95494 146.90642 1.000 88.69625 435 GLY A N 1
ATOM 6900 C CA . GLY A 1 435 ? 127.64854 137.78633 146.87414 1.000 84.65682 435 GLY A CA 1
ATOM 6901 C C . GLY A 1 435 ? 128.30294 137.59450 145.51903 1.000 84.65018 435 GLY A C 1
ATOM 6902 O O . GLY A 1 435 ? 129.49728 137.29583 145.42868 1.000 90.86667 435 GLY A O 1
ATOM 6906 N N . LYS A 1 436 ? 127.52759 137.76465 144.44707 1.000 83.73710 436 LYS A N 1
ATOM 6907 C CA . LYS A 1 436 ? 128.08162 137.69838 143.09876 1.000 83.51060 436 LYS A CA 1
ATOM 6908 C C . LYS A 1 436 ? 129.14746 138.76559 142.89560 1.000 86.48443 436 LYS A C 1
ATOM 6909 O O . LYS A 1 436 ? 130.18568 138.51304 142.28127 1.000 88.98159 436 LYS A O 1
ATOM 6928 N N . PHE A 1 437 ? 128.89033 139.97767 143.38110 1.000 85.12624 437 PHE A N 1
ATOM 6929 C CA . PHE A 1 437 ? 129.85912 141.05969 143.24947 1.000 80.63043 437 PHE A CA 1
ATOM 6930 C C . PHE A 1 437 ? 131.18229 140.68235 143.90474 1.000 82.30536 437 PHE A C 1
ATOM 6931 O O . PHE A 1 437 ? 132.25530 140.80362 143.29615 1.000 87.80012 437 PHE A O 1
ATOM 6948 N N . GLY A 1 438 ? 131.11959 140.19391 145.14308 1.000 81.70824 438 GLY A N 1
ATOM 6949 C CA . GLY A 1 438 ? 132.34042 139.81315 145.83643 1.000 78.74564 438 GLY A CA 1
ATOM 6950 C C . GLY A 1 438 ? 133.07418 138.68000 145.14472 1.000 77.41708 438 GLY A C 1
ATOM 6951 O O . GLY A 1 438 ? 134.29692 138.72488 144.96993 1.000 77.75094 438 GLY A O 1
ATOM 6955 N N . VAL A 1 439 ? 132.33872 137.64092 144.74394 1.000 79.92609 439 VAL A N 1
ATOM 6956 C CA . VAL A 1 439 ? 132.98519 136.49009 144.12031 1.000 82.06026 439 VAL A CA 1
ATOM 6957 C C . VAL A 1 439 ? 133.58887 136.88324 142.77837 1.000 80.22590 439 VAL A C 1
ATOM 6958 O O . VAL A 1 439 ? 134.64902 136.38385 142.39058 1.000 81.42841 439 VAL A O 1
ATOM 6971 N N . THR A 1 440 ? 132.92294 137.77382 142.04300 1.000 76.83254 440 THR A N 1
ATOM 69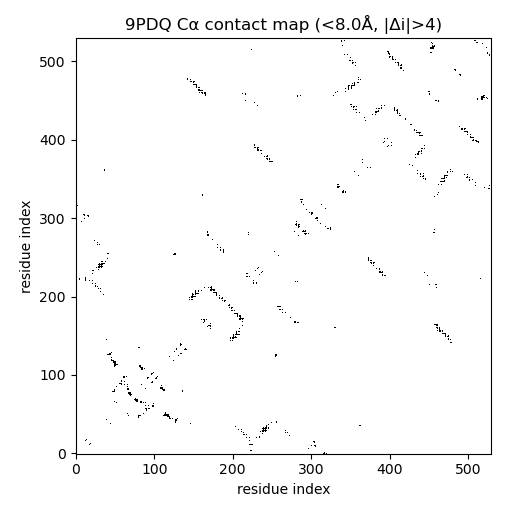72 C CA . THR A 1 440 ? 133.46232 138.24736 140.77424 1.000 74.52502 440 THR A CA 1
ATOM 6973 C C . THR A 1 440 ? 134.75036 139.03112 140.98662 1.000 75.16619 440 THR A C 1
ATOM 6974 O O . THR A 1 440 ? 135.71774 138.87725 140.23163 1.000 78.78376 440 THR A O 1
ATOM 6985 N N . ALA A 1 441 ? 134.77674 139.89447 142.00314 1.000 79.08461 441 ALA A N 1
ATOM 6986 C CA . ALA A 1 441 ? 136.01195 140.60285 142.32389 1.000 72.30727 441 ALA A CA 1
ATOM 6987 C C . ALA A 1 441 ? 137.13459 139.61856 142.62657 1.000 72.82285 441 ALA A C 1
ATOM 6988 O O . ALA A 1 441 ? 138.25935 139.75727 142.12570 1.000 76.77305 441 ALA A O 1
ATOM 6995 N N . ALA A 1 442 ? 136.84378 138.61386 143.45338 1.000 76.98670 442 ALA A N 1
ATOM 6996 C CA . ALA A 1 442 ? 137.85607 137.61934 143.79210 1.000 74.93960 442 ALA A CA 1
ATOM 6997 C C . ALA A 1 442 ? 138.34487 136.88817 142.54753 1.000 72.87930 442 ALA A C 1
ATOM 6998 O O . ALA A 1 442 ? 139.54468 136.63711 142.39115 1.000 77.43430 442 ALA A O 1
ATOM 7005 N N . PHE A 1 443 ? 137.42055 136.50894 141.66430 1.000 75.46801 443 PHE A N 1
ATOM 7006 C CA . PHE A 1 443 ? 137.79450 135.79267 140.44917 1.000 76.32685 443 PHE A CA 1
ATOM 7007 C C . PHE A 1 443 ? 138.69321 136.64787 139.56929 1.000 75.56042 443 PHE A C 1
ATOM 7008 O O . PHE A 1 443 ? 139.67383 136.16008 138.99769 1.000 81.03967 443 PHE A O 1
ATOM 7025 N N . SER A 1 444 ? 138.36016 137.92949 139.43261 1.000 75.65788 444 SER A N 1
ATOM 7026 C CA . SER A 1 444 ? 139.19949 138.82645 138.64842 1.000 76.43785 444 SER A CA 1
ATOM 7027 C C . SER A 1 444 ? 140.59813 138.92151 139.24371 1.000 74.85491 444 SER A C 1
ATOM 7028 O O . SER A 1 444 ? 141.59855 138.89209 138.51913 1.000 76.01854 444 SER A O 1
ATOM 7036 N N . MET A 1 445 ? 140.68699 139.04173 140.56970 1.000 76.31165 445 MET A N 1
ATOM 7037 C CA . MET A 1 445 ? 141.99166 139.20798 141.20731 1.000 68.31856 445 MET A CA 1
ATOM 7038 C C . MET A 1 445 ? 142.83523 137.93828 141.12096 1.000 71.57453 445 MET A C 1
ATOM 7039 O O . MET A 1 445 ? 144.06475 138.01049 140.98696 1.000 79.24876 445 MET A O 1
ATOM 7044 N N . VAL A 1 446 ? 142.20097 136.76892 141.22678 1.000 75.71303 446 VAL A N 1
ATOM 7045 C CA . VAL A 1 446 ? 142.95387 135.51688 141.26576 1.000 74.21741 446 VAL A CA 1
ATOM 7046 C C . VAL A 1 446 ? 143.69081 135.29675 139.95274 1.000 72.64637 446 VAL A C 1
ATOM 7047 O O . VAL A 1 446 ? 144.79241 134.73595 139.92901 1.000 74.87082 446 VAL A O 1
ATOM 7060 N N . TYR A 1 447 ? 143.08952 135.71507 138.83870 1.000 75.52828 447 TYR A N 1
ATOM 7061 C CA . TYR A 1 447 ? 143.75573 135.59265 137.54718 1.000 72.85404 447 TYR A CA 1
ATOM 7062 C C . TYR A 1 447 ? 145.09084 136.32429 137.56063 1.000 75.13623 447 TYR A C 1
ATOM 7063 O O . TYR A 1 447 ? 146.13005 135.76234 137.19273 1.000 78.55374 447 TYR A O 1
ATOM 7072 N N . VAL A 1 448 ? 145.07722 137.58288 138.00261 1.000 75.80384 448 VAL A N 1
ATOM 7073 C CA . VAL A 1 448 ? 146.29742 138.38182 138.05508 1.000 72.11693 448 VAL A CA 1
ATOM 7074 C C . VAL A 1 448 ? 147.30064 137.75108 139.00811 1.000 76.27895 448 VAL A C 1
ATOM 7075 O O . VAL A 1 448 ? 148.50061 137.67824 138.71801 1.000 78.80954 448 VAL A O 1
ATOM 7088 N N . TYR A 1 449 ? 146.82848 137.31141 140.17464 1.000 80.51152 449 TYR A N 1
ATOM 7089 C CA . TYR A 1 449 ? 147.73092 136.69900 141.14495 1.000 78.66537 449 TYR A CA 1
ATOM 7090 C C . TYR A 1 449 ? 148.45009 135.49766 140.54358 1.000 79.39609 449 TYR A C 1
ATOM 7091 O O . TYR A 1 449 ? 149.68145 135.39227 140.61002 1.000 80.84877 449 TYR A O 1
ATOM 7109 N N . THR A 1 450 ? 147.69048 134.57732 139.95095 1.000 80.72826 450 THR A N 1
ATOM 7110 C CA . THR A 1 450 ? 148.28609 133.38037 139.37024 1.000 73.58323 450 THR A CA 1
ATOM 7111 C C . THR A 1 450 ? 149.24903 133.74014 138.24805 1.000 79.14597 450 THR A C 1
ATOM 7112 O O . THR A 1 450 ? 150.34073 133.17042 138.14477 1.000 79.52612 450 THR A O 1
ATOM 7123 N N . ALA A 1 451 ? 148.85966 134.68426 137.38964 1.000 83.53355 451 ALA A N 1
ATOM 7124 C CA . ALA A 1 451 ? 149.74067 135.09356 136.30199 1.000 75.85601 451 ALA A CA 1
ATOM 7125 C C . ALA A 1 451 ? 151.06529 135.61540 136.84120 1.000 79.20729 451 ALA A C 1
ATOM 7126 O O . ALA A 1 451 ? 152.13530 135.28515 136.31954 1.000 83.29798 451 ALA A O 1
ATOM 7133 N N . GLU A 1 452 ? 151.01116 136.44765 137.88142 1.000 84.15415 452 GLU A N 1
ATOM 7134 C CA . GLU A 1 452 ? 152.23429 137.00848 138.44608 1.000 80.19691 452 GLU A CA 1
ATOM 7135 C C . GLU A 1 452 ? 153.10456 135.92669 139.07387 1.000 81.91068 452 GLU A C 1
ATOM 7136 O O . GLU A 1 452 ? 154.32936 135.92829 138.90825 1.000 83.88469 452 GLU A O 1
ATOM 7148 N N . LEU A 1 453 ? 152.49183 135.00191 139.81667 1.000 85.33581 453 LEU A N 1
ATOM 7149 C CA . LEU A 1 453 ? 153.27695 134.03021 140.57438 1.000 79.77509 453 LEU A CA 1
ATOM 7150 C C . LEU A 1 453 ? 154.16005 133.18344 139.66273 1.000 81.81328 453 LEU A C 1
ATOM 7151 O O . LEU A 1 453 ? 155.35091 132.99711 139.93669 1.000 84.70924 453 LEU A O 1
ATOM 7167 N N . TYR A 1 454 ? 153.59814 132.65493 138.58126 1.000 82.53414 454 TYR A N 1
ATOM 7168 C CA . TYR A 1 454 ? 154.36272 131.73955 137.74649 1.000 80.32921 454 TYR A CA 1
ATOM 7169 C C . TYR A 1 454 ? 155.33189 132.47493 136.82156 1.000 83.62359 454 TYR A C 1
ATOM 7170 O O . TYR A 1 454 ? 155.06361 133.59875 136.39045 1.000 85.36491 454 TYR A O 1
ATOM 7188 N N . PRO A 1 455 ? 156.46613 131.85231 136.50493 1.000 85.74651 455 PRO A N 1
ATOM 7189 C CA . PRO A 1 455 ? 157.41391 132.46345 135.57120 1.000 83.87954 455 PRO A CA 1
ATOM 7190 C C . PRO A 1 455 ? 156.95769 132.31547 134.12846 1.000 85.97577 455 PRO A C 1
ATOM 7191 O O . PRO A 1 455 ? 156.12003 131.47819 133.78853 1.000 87.84027 455 PRO A O 1
ATOM 7202 N N . THR A 1 456 ? 157.54005 133.15217 133.26735 1.000 86.68065 456 THR A N 1
ATOM 7203 C CA . THR A 1 456 ? 157.12653 133.17838 131.86866 1.000 87.05847 456 THR A CA 1
ATOM 7204 C C . THR A 1 456 ? 157.31147 131.82564 131.19567 1.000 86.63870 456 THR A C 1
ATOM 7205 O O . THR A 1 456 ? 156.55983 131.48653 130.27550 1.000 94.58142 456 THR A O 1
ATOM 7216 N N . VAL A 1 457 ? 158.30073 131.04198 131.62846 1.000 81.11774 457 VAL A N 1
ATOM 7217 C CA . VAL A 1 457 ? 158.54884 129.75244 130.98883 1.000 83.20317 457 VAL A CA 1
ATOM 7218 C C . VAL A 1 457 ? 157.33122 128.84831 131.11785 1.000 88.79559 457 VAL A C 1
ATOM 7219 O O . VAL A 1 457 ? 157.00138 128.09497 130.19470 1.000 90.43299 457 VAL A O 1
ATOM 7232 N N . VAL A 1 458 ? 156.64976 128.89987 132.26134 1.000 88.77948 458 VAL A N 1
ATOM 7233 C CA . VAL A 1 458 ? 155.49890 128.03986 132.51373 1.000 80.27541 458 VAL A CA 1
ATOM 7234 C C . VAL A 1 458 ? 154.28930 128.86580 132.93384 1.000 82.38003 458 VAL A C 1
ATOM 7235 O O . VAL A 1 458 ? 153.36973 128.34633 133.57554 1.000 89.41213 458 VAL A O 1
ATOM 7248 N N . ARG A 1 459 ? 154.27981 130.15530 132.58988 1.000 77.90256 459 ARG A N 1
ATOM 7249 C CA . ARG A 1 459 ? 153.16067 131.01076 132.97350 1.000 81.26675 459 ARG A CA 1
ATOM 7250 C C . ARG A 1 459 ? 151.84273 130.49293 132.41120 1.000 87.89421 459 ARG A C 1
ATOM 7251 O O . ARG A 1 459 ? 150.87314 130.28769 133.15279 1.000 90.26312 459 ARG A O 1
ATOM 7272 N N . ASN A 1 460 ? 151.78267 130.27411 131.09555 1.000 88.32011 460 ASN A N 1
ATOM 7273 C CA . ASN A 1 460 ? 150.53224 129.80770 130.51193 1.000 85.67415 460 ASN A CA 1
ATOM 7274 C C . ASN A 1 460 ? 150.19099 128.41192 131.00755 1.000 84.02663 460 ASN A C 1
ATOM 7275 O O . ASN A 1 460 ? 149.02236 128.12590 131.28198 1.000 79.21831 460 ASN A O 1
ATOM 7286 N N . MET A 1 461 ? 151.19167 127.53972 131.14543 1.000 88.81473 461 MET A N 1
ATOM 7287 C CA . MET A 1 461 ? 150.93949 126.20726 131.68216 1.000 87.82523 461 MET A CA 1
ATOM 7288 C C . MET A 1 461 ? 150.40985 126.28972 133.10630 1.000 83.70565 461 MET A C 1
ATOM 7289 O O . MET A 1 461 ? 149.47465 125.57436 133.47427 1.000 85.65717 461 MET A O 1
ATOM 7303 N N . GLY A 1 462 ? 151.01358 127.14427 133.93246 1.000 79.75464 462 GLY A N 1
ATOM 7304 C CA . GLY A 1 462 ? 150.55219 127.27305 135.30546 1.000 79.02531 462 GLY A CA 1
ATOM 7305 C C . GLY A 1 462 ? 149.12088 127.76662 135.39187 1.000 79.21497 462 GLY A C 1
ATOM 7306 O O . GLY A 1 462 ? 148.29844 127.21385 136.13119 1.000 83.05412 462 GLY A O 1
ATOM 7310 N N . VAL A 1 463 ? 148.80239 128.81947 134.63558 1.000 78.16337 463 VAL A N 1
ATOM 7311 C CA . VAL A 1 463 ? 147.44524 129.35628 134.65892 1.000 80.26105 463 VAL A CA 1
ATOM 7312 C C . VAL A 1 463 ? 146.45927 128.31941 134.13978 1.000 78.86278 463 VAL A C 1
ATOM 7313 O O . VAL A 1 463 ? 145.36368 128.15634 134.68807 1.000 83.63375 463 VAL A O 1
ATOM 7326 N N . GLY A 1 464 ? 146.82531 127.60684 133.07272 1.000 77.12173 464 GLY A N 1
ATOM 7327 C CA . GLY A 1 464 ? 145.94925 126.57328 132.55150 1.000 79.31039 464 GLY A CA 1
ATOM 7328 C C . GLY A 1 464 ? 145.70844 125.45301 133.54416 1.000 79.25154 464 GLY A C 1
ATOM 7329 O O . GLY A 1 464 ? 144.58783 124.96046 133.67646 1.000 85.20660 464 GLY A O 1
ATOM 7333 N N . VAL A 1 465 ? 146.75961 125.01720 134.23814 1.000 73.12732 465 VAL A N 1
ATOM 7334 C CA . VAL A 1 465 ? 146.60133 123.96642 135.23908 1.000 71.30245 465 VAL A CA 1
ATOM 7335 C C . VAL A 1 465 ? 145.67045 124.43387 136.34814 1.000 77.82468 465 VAL A C 1
ATOM 7336 O O . VAL A 1 465 ? 144.76866 123.70390 136.77450 1.000 79.88877 465 VAL A O 1
ATOM 7349 N N . SER A 1 466 ? 145.87575 125.65843 136.83661 1.000 87.28023 466 SER A N 1
ATOM 7350 C CA . SER A 1 466 ? 144.98621 126.18940 137.86568 1.000 82.94259 466 SER A CA 1
ATOM 7351 C C . SER A 1 466 ? 143.54550 126.23356 137.37020 1.000 80.61623 466 SER A C 1
ATOM 7352 O O . SER A 1 466 ? 142.61242 125.89348 138.10534 1.000 86.28206 466 SER A O 1
ATOM 7360 N N . SER A 1 467 ? 143.34435 126.65673 136.12141 1.000 79.19184 467 SER A N 1
ATOM 7361 C CA . SER A 1 467 ? 141.99573 126.72228 135.56881 1.000 81.23979 467 SER A CA 1
ATOM 7362 C C . SER A 1 467 ? 141.39335 125.33643 135.36651 1.000 84.25210 467 SER A C 1
ATOM 7363 O O . SER A 1 467 ? 140.16660 125.19214 135.36413 1.000 87.86560 467 SER A O 1
ATOM 7371 N N . THR A 1 468 ? 142.22816 124.31375 135.17982 1.000 83.62054 468 THR A N 1
ATOM 7372 C CA . THR A 1 468 ? 141.71659 122.97013 134.93248 1.000 79.62215 468 THR A CA 1
ATOM 7373 C C . THR A 1 468 ? 140.97234 122.44081 136.15058 1.000 85.88577 468 THR A C 1
ATOM 7374 O O . THR A 1 468 ? 139.79497 122.07532 136.06973 1.000 93.08061 468 THR A O 1
ATOM 7385 N N . ALA A 1 469 ? 141.64929 122.39759 137.29869 1.000 86.11013 469 ALA A N 1
ATOM 7386 C CA . ALA A 1 469 ? 141.00465 121.94826 138.52577 1.000 84.62708 469 ALA A CA 1
ATOM 7387 C C . ALA A 1 469 ? 139.86303 122.86190 138.93592 1.000 81.32322 469 ALA A C 1
ATOM 7388 O O . ALA A 1 469 ? 139.00570 122.45188 139.72430 1.000 85.50451 469 ALA A O 1
ATOM 7395 N N . SER A 1 470 ? 139.83912 124.09251 138.42584 1.000 80.54164 470 SER A N 1
ATOM 7396 C CA . SER A 1 470 ? 138.76879 125.01688 138.77116 1.000 84.10227 470 SER A CA 1
ATOM 7397 C C . SER A 1 470 ? 137.41487 124.51672 138.29178 1.000 87.86608 470 SER A C 1
ATOM 7398 O O . SER A 1 470 ? 136.39378 124.77996 138.93581 1.000 92.18083 470 SER A O 1
ATOM 7406 N N . ARG A 1 471 ? 137.38335 123.79379 137.17352 1.000 90.69118 471 ARG A N 1
ATOM 7407 C CA . ARG A 1 471 ? 136.12469 123.44815 136.52898 1.000 91.41517 471 ARG A CA 1
ATOM 7408 C C . ARG A 1 471 ? 135.42754 122.25225 137.16032 1.000 93.59598 471 ARG A C 1
ATOM 7409 O O . ARG A 1 471 ? 134.30654 121.93354 136.75340 1.000 99.71054 471 ARG A O 1
ATOM 7430 N N . LEU A 1 472 ? 136.04653 121.57980 138.13120 1.000 94.86383 472 LEU A N 1
ATOM 7431 C CA . LEU A 1 472 ? 135.33921 120.52177 138.84404 1.000 95.52979 472 LEU A CA 1
ATOM 7432 C C . LEU A 1 472 ? 134.04619 121.05427 139.44779 1.000 98.63896 472 LEU A C 1
ATOM 7433 O O . LEU A 1 472 ? 132.98488 120.43543 139.32103 1.000 100.98345 472 LEU A O 1
ATOM 7449 N N . GLY A 1 473 ? 134.11657 122.21106 140.10702 1.000 96.33201 473 GLY A N 1
ATOM 7450 C CA . GLY A 1 473 ? 132.91005 122.81039 140.65174 1.000 97.74142 473 GLY A CA 1
ATOM 7451 C C . GLY A 1 473 ? 131.90392 123.17966 139.57831 1.000 102.48173 473 GLY A C 1
ATOM 7452 O O . GLY A 1 473 ? 130.70076 122.96510 139.74237 1.000 109.78769 473 GLY A O 1
ATOM 7456 N N . SER A 1 474 ? 132.37965 123.75011 138.46849 1.000 98.86693 474 SER A N 1
ATOM 7457 C CA . SER A 1 474 ? 131.47443 124.13827 137.39004 1.000 96.36604 474 SER A CA 1
ATOM 7458 C C . SER A 1 474 ? 130.74018 122.93025 136.82218 1.000 98.34093 474 SER A C 1
ATOM 7459 O O . SER A 1 474 ? 129.56220 123.02331 136.46156 1.000 95.14812 474 SER A O 1
ATOM 7467 N N . ILE A 1 475 ? 131.42502 121.79212 136.71354 1.000 98.29329 475 ILE A N 1
ATOM 7468 C CA . ILE A 1 475 ? 130.78853 120.58909 136.18225 1.000 94.84094 475 ILE A CA 1
ATOM 7469 C C . ILE A 1 475 ? 129.58230 120.20326 137.03004 1.000 100.96615 475 ILE A C 1
ATOM 7470 O O . ILE A 1 475 ? 128.52076 119.85156 136.50380 1.000 107.22504 475 ILE A O 1
ATOM 7486 N N . LEU A 1 476 ? 129.72873 120.24644 138.35454 1.000 99.92937 476 LEU A N 1
ATOM 7487 C CA . LEU A 1 476 ? 128.61795 119.92811 139.24370 1.000 100.50048 476 LEU A CA 1
ATOM 7488 C C . LEU A 1 476 ? 127.70955 121.11969 139.52167 1.000 100.33332 476 LEU A C 1
ATOM 7489 O O . LEU A 1 476 ? 126.64942 120.93417 140.12688 1.000 105.09387 476 LEU A O 1
ATOM 7505 N N . SER A 1 477 ? 128.08724 122.32617 139.10240 1.000 104.51437 477 SER A N 1
ATOM 7506 C CA . SER A 1 477 ? 127.24817 123.50121 139.33647 1.000 108.42420 477 SER A CA 1
ATOM 7507 C C . SER A 1 477 ? 125.81732 123.32346 138.84875 1.000 105.78662 477 SER A C 1
ATOM 7508 O O . SER A 1 477 ? 124.89002 123.67029 139.59645 1.000 113.73152 477 SER A O 1
ATOM 7516 N N . PRO A 1 478 ? 125.55986 122.80989 137.64492 1.000 105.21189 478 PRO A N 1
ATOM 7517 C CA . PRO A 1 478 ? 124.16455 122.67159 137.19704 1.000 109.83841 478 PRO A CA 1
ATOM 7518 C C . PRO A 1 478 ? 123.31023 121.83129 138.12656 1.000 112.95208 478 PRO A C 1
ATOM 7519 O O . PRO A 1 478 ? 122.09142 122.03376 138.18654 1.000 116.21393 478 PRO A O 1
ATOM 7530 N N . TYR A 1 479 ? 123.90748 120.89277 138.85551 1.000 110.84909 479 TYR A N 1
ATOM 7531 C CA . TYR A 1 479 ? 123.15045 120.00211 139.72399 1.000 112.96777 479 TYR A CA 1
ATOM 7532 C C . TYR A 1 479 ? 122.84660 120.60412 141.09003 1.000 125.79609 479 TYR A C 1
ATOM 7533 O O . TYR A 1 479 ? 122.21596 119.93153 141.91209 1.000 128.12037 479 TYR A O 1
ATOM 7551 N N . PHE A 1 480 ? 123.27737 121.83857 141.36235 1.000 129.77720 480 PHE A N 1
ATOM 7552 C CA . PHE A 1 480 ? 122.91835 122.47068 142.62841 1.000 129.71030 480 PHE A CA 1
ATOM 7553 C C . PHE 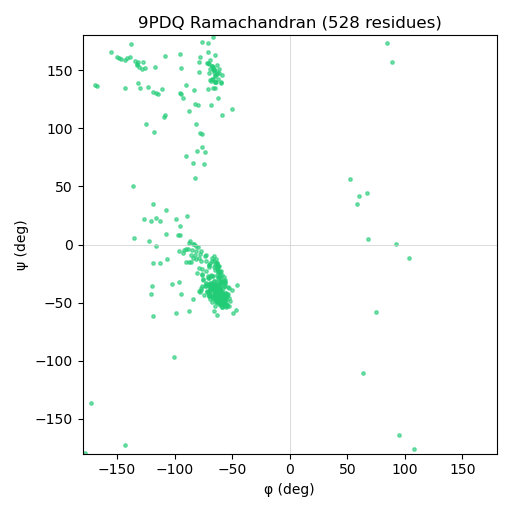A 1 480 ? 121.40956 122.61475 142.77758 1.000 135.50234 480 PHE A C 1
ATOM 7554 O O . PHE A 1 480 ? 120.90167 122.65361 143.90376 1.000 134.38575 480 PHE A O 1
ATOM 7571 N N . VAL A 1 481 ? 120.67516 122.68860 141.66536 1.000 137.05366 481 VAL A N 1
ATOM 7572 C CA . VAL A 1 481 ? 119.22207 122.79504 141.75909 1.000 138.56954 481 VAL A CA 1
ATOM 7573 C C . VAL A 1 481 ? 118.64535 121.54159 142.40424 1.000 142.35421 481 VAL A C 1
ATOM 7574 O O . VAL A 1 481 ? 117.66561 121.60822 143.15609 1.000 141.91577 481 VAL A O 1
ATOM 7587 N N . TYR A 1 482 ? 119.24115 120.38010 142.12477 1.000 139.83964 482 TYR A N 1
ATOM 7588 C CA . TYR A 1 482 ? 118.81528 119.15749 142.79646 1.000 137.78741 482 TYR A CA 1
ATOM 7589 C C . TYR A 1 482 ? 119.02842 119.26471 144.30006 1.000 143.14015 482 TYR A C 1
ATOM 7590 O O . TYR A 1 482 ? 118.17015 118.85420 145.08954 1.000 146.69752 482 TYR A O 1
ATOM 7608 N N . LEU A 1 483 ? 120.16958 119.82012 144.71413 1.000 143.35585 483 LEU A N 1
ATOM 7609 C CA . LEU A 1 483 ? 120.46671 119.93783 146.13700 1.000 144.29713 483 LEU A CA 1
ATOM 7610 C C . LEU A 1 483 ? 119.46058 120.83716 146.84189 1.000 146.53820 483 LEU A C 1
ATOM 7611 O O . LEU A 1 483 ? 119.22688 120.68392 148.04573 1.000 150.24776 483 LEU A O 1
ATOM 7627 N N . GLY A 1 484 ? 118.84914 121.77177 146.11242 1.000 143.92024 484 GLY A N 1
ATOM 7628 C CA . GLY A 1 484 ? 117.86463 122.65513 146.71109 1.000 146.22003 484 GLY A CA 1
ATOM 7629 C C . GLY A 1 484 ? 116.67524 121.93054 147.30493 1.000 152.31309 484 GLY A C 1
ATOM 7630 O O . GLY A 1 484 ? 116.00521 122.47611 148.18805 1.000 149.93930 484 GLY A O 1
ATOM 7634 N N . ALA A 1 485 ? 116.39502 120.71069 146.84094 1.000 154.93752 485 ALA A N 1
ATOM 7635 C CA . ALA A 1 485 ? 115.28225 119.94821 147.39627 1.000 151.54631 485 ALA A CA 1
ATOM 7636 C C . ALA A 1 485 ? 115.49194 119.67069 148.87868 1.000 151.27034 485 ALA A C 1
ATOM 7637 O O . ALA A 1 485 ? 114.54888 119.75715 149.67360 1.000 147.30200 485 ALA A O 1
ATOM 7644 N N . TYR A 1 486 ? 116.72174 119.33336 149.27044 1.000 155.11991 486 TYR A N 1
ATOM 7645 C CA . TYR A 1 486 ? 117.00688 119.08769 150.68018 1.000 158.88109 486 TYR A CA 1
ATOM 7646 C C . TYR A 1 486 ? 116.72107 120.32930 151.51568 1.000 160.06593 486 TYR A C 1
ATOM 7647 O O . TYR A 1 486 ? 116.11458 120.24534 152.58974 1.000 156.49594 486 TYR A O 1
ATOM 7665 N N . ASP A 1 487 ? 117.15432 121.49305 151.03690 1.000 156.22219 487 ASP A N 1
ATOM 7666 C CA . ASP A 1 487 ? 116.86252 122.75861 151.69367 1.000 149.80479 487 ASP A CA 1
ATOM 7667 C C . ASP A 1 487 ? 117.26624 123.88644 150.75878 1.000 149.77878 487 ASP A C 1
ATOM 7668 O O . ASP A 1 487 ? 118.32777 123.82732 150.13440 1.000 147.71320 487 ASP A O 1
ATOM 7677 N N . ARG A 1 488 ? 116.41366 124.90859 150.67084 1.000 150.73521 488 ARG A N 1
ATOM 7678 C CA . ARG A 1 488 ? 116.66368 126.00649 149.74260 1.000 150.36960 488 ARG A CA 1
ATOM 7679 C C . ARG A 1 488 ? 117.95865 126.73925 150.07982 1.000 144.41168 488 ARG A C 1
ATOM 7680 O O . ARG A 1 488 ? 118.72840 127.10424 149.18375 1.000 140.32796 488 ARG A O 1
ATOM 7701 N N . PHE A 1 489 ? 118.21769 126.96640 151.36702 1.000 142.12054 489 PHE A N 1
ATOM 7702 C CA . PHE A 1 489 ? 119.39174 127.72601 151.77728 1.000 139.97360 489 PHE A CA 1
ATOM 7703 C C . PHE A 1 489 ? 120.66333 126.89004 151.83351 1.000 135.00050 489 PHE A C 1
ATOM 7704 O O . PHE A 1 489 ? 121.74560 127.45843 152.00991 1.000 135.54907 489 PHE A O 1
ATOM 7721 N N . LEU A 1 490 ? 120.56887 125.57031 151.69061 1.000 130.26773 490 LEU A N 1
ATOM 7722 C CA . LEU A 1 490 ? 121.75757 124.73182 151.83009 1.000 128.61782 490 LEU A CA 1
ATOM 7723 C C . LEU A 1 490 ? 122.85111 125.08612 150.83261 1.000 128.61298 490 LEU A C 1
ATOM 7724 O O . LEU A 1 490 ? 124.01212 125.23955 151.25276 1.000 129.11282 490 LEU A O 1
ATOM 7740 N N . PRO A 1 491 ? 122.58219 125.20972 149.52844 1.000 126.51507 491 PRO A N 1
ATOM 7741 C CA . PRO A 1 491 ? 123.68100 125.54136 148.60582 1.000 126.55253 491 PRO A CA 1
ATOM 7742 C C . PRO A 1 491 ? 124.36277 126.85376 148.94134 1.000 125.97879 491 PRO A C 1
ATOM 7743 O O . PRO A 1 491 ? 125.59383 126.94719 148.85699 1.000 122.95891 491 PRO A O 1
ATOM 7754 N N . TYR A 1 492 ? 123.59606 127.87140 149.33789 1.000 125.41947 492 TYR A N 1
ATOM 7755 C CA . TYR A 1 492 ? 124.20723 129.12781 149.75303 1.000 121.69088 492 TYR A CA 1
ATOM 7756 C C . TYR A 1 492 ? 125.08227 128.92343 150.97972 1.000 120.13006 492 TYR A C 1
ATOM 7757 O O . TYR A 1 492 ? 126.17692 129.49048 151.07305 1.000 123.64704 492 TYR A O 1
ATOM 7775 N N . ILE A 1 493 ? 124.61639 128.11352 151.93145 1.000 115.60015 493 ILE A N 1
ATOM 7776 C CA . ILE A 1 493 ? 125.41256 127.83103 153.12104 1.000 109.32625 493 ILE A CA 1
ATOM 7777 C C . ILE A 1 493 ? 126.74548 127.21841 152.71797 1.000 105.37535 493 ILE A C 1
ATOM 7778 O O . ILE A 1 493 ? 127.80881 127.61298 153.21049 1.000 104.58312 493 ILE A O 1
ATOM 7794 N N . LEU A 1 494 ? 126.70534 126.24001 151.81238 1.000 109.95151 494 LEU A N 1
ATOM 7795 C CA . LEU A 1 494 ? 127.93266 125.56129 151.41075 1.000 116.45907 494 LEU A CA 1
ATOM 7796 C C . LEU A 1 494 ? 128.88017 126.50826 150.68661 1.000 113.01134 494 LEU A C 1
ATOM 7797 O O . LEU A 1 494 ? 130.08620 126.51959 150.96232 1.000 112.50922 494 LEU A O 1
ATOM 7813 N N . MET A 1 495 ? 128.36020 127.30072 149.74619 1.000 108.55580 495 MET A N 1
ATOM 7814 C CA . MET A 1 495 ? 129.21737 128.23716 149.02479 1.000 102.56012 495 MET A CA 1
ATOM 7815 C C . MET A 1 495 ? 129.85956 129.23139 149.98283 1.000 102.47617 495 MET A C 1
ATOM 7816 O O . MET A 1 495 ? 131.06705 129.49556 149.90946 1.000 104.30767 495 MET A O 1
ATOM 7830 N N . GLY A 1 496 ? 129.06572 129.79164 150.89578 1.000 107.66387 496 GLY A N 1
ATOM 7831 C CA . GLY A 1 496 ? 129.61519 130.73664 151.84954 1.000 105.87792 496 GLY A CA 1
ATOM 7832 C C . GLY A 1 496 ? 130.67261 130.11632 152.73948 1.000 101.80969 496 GLY A C 1
ATOM 7833 O O . GLY A 1 496 ? 131.71721 130.72077 152.98999 1.000 102.39334 496 GLY A O 1
ATOM 7837 N N . SER A 1 497 ? 130.41821 128.90376 153.23413 1.000 100.61659 497 SER A N 1
ATOM 7838 C CA . SER A 1 497 ? 131.39630 128.25147 154.09536 1.000 100.75755 497 SER A CA 1
ATOM 7839 C C . SER A 1 497 ? 132.69005 127.98131 153.34197 1.000 101.75147 497 SER A C 1
ATOM 7840 O O . SER A 1 497 ? 133.78568 128.21786 153.86618 1.000 99.19185 497 SER A O 1
ATOM 7848 N N . LEU A 1 498 ? 132.58514 127.48949 152.10666 1.000 107.62303 498 LEU A N 1
ATOM 7849 C CA . LEU A 1 498 ? 133.78038 127.24419 151.30907 1.000 105.56235 498 LEU A CA 1
ATOM 7850 C C . LEU A 1 498 ? 134.57205 128.52717 151.11517 1.000 101.48046 498 LEU A C 1
ATOM 7851 O O . LEU A 1 498 ? 135.79871 128.54711 151.26896 1.000 102.56441 498 LEU A O 1
ATOM 7867 N N . THR A 1 499 ? 133.88116 129.61444 150.77631 1.000 94.25361 499 THR A N 1
ATOM 7868 C CA . THR A 1 499 ? 134.57170 130.87350 150.53310 1.000 90.19421 499 THR A CA 1
ATOM 7869 C C . THR A 1 499 ? 135.24600 131.38730 151.80125 1.000 92.58134 499 THR A C 1
ATOM 7870 O O . THR A 1 499 ? 136.38653 131.86759 151.75720 1.000 93.40473 499 THR A O 1
ATOM 7881 N N . ILE A 1 500 ? 134.56312 131.28877 152.94184 1.000 94.74354 500 ILE A N 1
ATOM 7882 C CA . ILE A 1 500 ? 135.14080 131.76726 154.19302 1.000 93.84415 500 ILE A CA 1
ATOM 7883 C C . ILE A 1 500 ? 136.37637 130.95262 154.55108 1.000 94.70306 500 ILE A C 1
ATOM 7884 O O . ILE A 1 500 ? 137.40864 131.50621 154.94558 1.000 96.52848 500 ILE A O 1
ATOM 7900 N N . LEU A 1 501 ? 136.29549 129.62571 154.42311 1.000 97.30795 501 LEU A N 1
ATOM 7901 C CA . LEU A 1 501 ? 137.46550 128.80325 154.71464 1.000 96.34209 501 LEU A CA 1
ATOM 7902 C C . LEU A 1 501 ? 138.61197 129.13053 153.76731 1.000 93.64861 501 LEU A C 1
ATOM 7903 O O . LEU A 1 501 ? 139.77546 129.17062 154.18182 1.000 94.15474 501 LEU A O 1
ATOM 7919 N N . THR A 1 502 ? 138.30863 129.36374 152.48912 1.000 93.88064 502 THR A N 1
ATOM 7920 C CA . THR A 1 502 ? 139.35186 129.76885 151.55278 1.000 97.06813 502 THR A CA 1
ATOM 7921 C C . THR A 1 502 ? 140.03965 131.03973 152.02385 1.000 100.23803 502 THR A C 1
ATOM 7922 O O . THR A 1 502 ? 141.27220 131.13383 152.01409 1.000 101.05069 502 THR A O 1
ATOM 7933 N N . ALA A 1 503 ? 139.25058 132.03191 152.44235 1.000 99.77557 503 ALA A N 1
ATOM 7934 C CA . ALA A 1 503 ? 139.81387 133.33815 152.76631 1.000 98.29040 503 ALA A CA 1
ATOM 7935 C C . ALA A 1 503 ? 141.00053 133.20751 153.71138 1.000 100.50416 503 ALA A C 1
ATOM 7936 O O . ALA A 1 503 ? 141.99886 133.92202 153.57031 1.000 102.73716 503 ALA A O 1
ATOM 7943 N N . ILE A 1 504 ? 140.91466 132.29155 154.67728 1.000 98.59800 504 ILE A N 1
ATOM 7944 C CA . ILE A 1 504 ? 142.02656 132.07864 155.59899 1.000 100.87912 504 ILE A CA 1
ATOM 7945 C C . ILE A 1 504 ? 143.24055 131.53988 154.85363 1.000 103.43783 504 ILE A C 1
ATOM 7946 O O . ILE A 1 504 ? 144.37521 131.96893 155.09377 1.000 109.65515 504 ILE A O 1
ATOM 7962 N N . LEU A 1 505 ? 143.02600 130.58587 153.94489 1.000 106.93921 505 LEU A N 1
ATOM 7963 C CA . LEU A 1 505 ? 144.14649 129.97724 153.23389 1.000 112.61374 505 LEU A CA 1
ATOM 7964 C C . LEU A 1 505 ? 144.95257 131.00724 152.45798 1.000 108.38384 505 LEU A C 1
ATOM 7965 O O . LEU A 1 505 ? 146.17038 130.85885 152.31180 1.000 102.21808 505 LEU A O 1
ATOM 7981 N N . THR A 1 506 ? 144.29663 132.05233 151.95278 1.000 113.35133 506 THR A N 1
ATOM 7982 C CA . THR A 1 506 ? 144.97465 133.01639 151.09584 1.000 110.69086 506 THR A CA 1
ATOM 7983 C C . THR A 1 506 ? 146.12632 133.71490 151.80418 1.000 109.56628 506 THR A C 1
ATOM 7984 O O . THR A 1 506 ? 147.04377 134.20453 151.13756 1.000 106.25015 506 THR A O 1
ATOM 7995 N N . LEU A 1 507 ? 146.10503 133.77027 153.13570 1.000 111.31688 507 LEU A N 1
ATOM 7996 C CA . LEU A 1 507 ? 147.15121 134.47345 153.86656 1.000 109.92446 507 LEU A CA 1
ATOM 7997 C C . LEU A 1 507 ? 148.50898 133.79171 153.75022 1.000 108.56420 507 LEU A C 1
ATOM 7998 O O . LEU A 1 507 ? 149.52421 134.40710 154.09049 1.000 106.11716 507 LEU A O 1
ATOM 8014 N N . PHE A 1 508 ? 148.55623 132.54439 153.28677 1.000 110.15350 508 PHE A N 1
ATOM 8015 C CA . PHE A 1 508 ? 149.81484 131.81904 153.17378 1.000 114.23520 508 PHE A CA 1
ATOM 8016 C C . PHE A 1 508 ? 150.47056 131.95573 151.80560 1.000 106.81444 508 PHE A C 1
ATOM 8017 O O . PHE A 1 508 ? 151.60609 131.50172 151.63530 1.000 102.15914 508 PHE A O 1
ATOM 8034 N N . LEU A 1 509 ? 149.79603 132.56120 150.83618 1.000 105.05973 509 LEU A N 1
ATOM 8035 C CA . LEU A 1 509 ? 150.40757 132.77539 149.53393 1.000 101.98434 509 LEU A CA 1
ATOM 8036 C C . LEU A 1 509 ? 151.57811 133.74829 149.65772 1.000 104.02291 509 LEU A C 1
ATOM 8037 O O . LEU A 1 509 ? 151.55753 134.63756 150.51595 1.000 111.13957 509 LEU A O 1
ATOM 8053 N N . PRO A 1 510 ? 152.61529 133.60672 148.83571 1.000 99.97721 510 PRO A N 1
ATOM 8054 C CA . PRO A 1 510 ? 153.67997 134.61297 148.82773 1.000 99.48770 510 PRO A CA 1
ATOM 8055 C C . PRO A 1 510 ? 153.16506 135.94874 148.32047 1.000 102.12679 510 PRO A C 1
ATOM 8056 O O . PRO A 1 510 ? 152.22629 136.01887 147.52451 1.000 105.62441 510 PRO A O 1
ATOM 8067 N N . GLU A 1 511 ? 153.78949 137.02015 148.79921 1.000 102.44438 511 GLU A N 1
ATOM 8068 C CA . GLU A 1 511 ? 153.37994 138.37728 148.45439 1.000 104.33309 511 GLU A CA 1
ATOM 8069 C C . GLU A 1 511 ? 154.09657 138.79971 147.17717 1.000 101.30977 511 GLU A C 1
ATOM 8070 O O . GLU A 1 511 ? 155.32394 138.93333 147.16062 1.000 103.13147 511 GLU A O 1
ATOM 8082 N N . SER A 1 512 ? 153.32950 139.01703 146.10968 1.000 100.79388 512 SER A N 1
ATOM 8083 C CA . SER A 1 512 ? 153.87347 139.41418 144.81811 1.000 103.66665 512 SER A CA 1
ATOM 8084 C C . SER A 1 512 ? 153.59295 140.87342 144.48431 1.000 106.23133 512 SER A C 1
ATOM 8085 O O . SER A 1 512 ? 153.83983 141.29599 143.35083 1.000 108.54484 512 SER A O 1
ATOM 8093 N N . PHE A 1 513 ? 153.08141 141.65167 145.43353 1.000 104.75487 513 PHE A N 1
ATOM 8094 C CA . PHE A 1 513 ? 152.79255 143.05431 145.17046 1.000 99.28554 513 PHE A CA 1
ATOM 8095 C C . PHE A 1 513 ? 154.08762 143.82256 144.94309 1.000 98.19947 513 PHE A C 1
ATOM 8096 O O . PHE A 1 513 ? 155.05768 143.66030 145.68882 1.000 100.84395 513 PHE A O 1
ATOM 8113 N N . GLY A 1 514 ? 154.10212 144.65994 143.91149 1.000 95.07845 514 GLY A N 1
ATOM 8114 C CA . GLY A 1 514 ? 155.28518 145.45386 143.61953 1.000 96.40067 514 GLY A CA 1
ATOM 8115 C C . GLY A 1 514 ? 156.51382 144.62320 143.32226 1.000 100.61634 514 GLY A C 1
ATOM 8116 O O . GLY A 1 514 ? 157.61093 144.95231 143.78988 1.000 92.54916 514 GLY A O 1
ATOM 8120 N N . THR A 1 515 ? 156.35608 143.54770 142.55251 1.000 112.54810 515 THR A N 1
ATOM 8121 C CA . THR A 1 515 ? 157.45715 142.65979 142.21687 1.000 109.81416 515 THR A CA 1
ATOM 8122 C C . THR A 1 515 ? 157.46707 142.43677 140.70894 1.000 103.91453 515 THR A C 1
ATOM 8123 O O . THR A 1 515 ? 156.40299 142.18980 140.11498 1.000 105.21387 515 THR A O 1
ATOM 8134 N N . PRO A 1 516 ? 158.62298 142.51231 140.05230 1.000 95.37315 516 PRO A N 1
ATOM 8135 C CA . PRO A 1 516 ? 158.65702 142.25653 138.60979 1.000 100.17242 516 PRO A CA 1
ATOM 8136 C C . PRO A 1 516 ? 158.31063 140.81099 138.29434 1.000 101.27059 516 PRO A C 1
ATOM 8137 O O . PRO A 1 516 ? 158.56560 139.89911 139.08385 1.000 102.56563 516 PRO A O 1
ATOM 8148 N N . LEU A 1 517 ? 157.72106 140.60996 137.12335 1.000 96.46207 517 LEU A N 1
ATOM 8149 C CA . LEU A 1 517 ? 157.32200 139.27631 136.70179 1.000 93.35345 517 LEU A CA 1
ATOM 8150 C C . LEU A 1 517 ? 158.54463 138.37362 136.58611 1.000 97.99048 517 LEU A C 1
ATOM 8151 O O . LEU A 1 517 ? 159.50603 138.73642 135.89204 1.000 104.58641 517 LEU A O 1
ATOM 8167 N N . PRO A 1 518 ? 158.56245 137.21267 137.23666 1.000 94.96742 518 PRO A N 1
ATOM 8168 C CA . PRO A 1 518 ? 159.70009 136.30565 137.07089 1.000 95.19641 518 PRO A CA 1
ATOM 8169 C C . PRO A 1 518 ? 159.75244 135.74399 135.66095 1.000 96.47025 518 PRO A C 1
ATOM 8170 O O . PRO A 1 518 ? 158.73880 135.65065 134.96538 1.000 98.37066 518 PRO A O 1
ATOM 8181 N N . ASP A 1 519 ? 160.96402 135.38358 135.23668 1.000 96.32363 519 ASP A N 1
ATOM 8182 C CA . ASP A 1 519 ? 161.18020 134.77917 133.93207 1.000 96.16651 519 ASP A CA 1
ATOM 8183 C C . ASP A 1 519 ? 161.63818 133.32992 133.99250 1.000 98.58272 519 ASP A C 1
ATOM 8184 O O . ASP A 1 519 ? 161.56180 132.63780 132.97387 1.000 104.75120 519 ASP A O 1
ATOM 8193 N N . THR A 1 520 ? 162.10917 132.85519 135.14329 1.000 98.01885 520 THR A N 1
ATOM 8194 C CA . THR A 1 520 ? 162.59182 131.48904 135.27891 1.000 97.21058 520 THR A CA 1
ATOM 8195 C C . THR A 1 520 ? 162.11615 130.91774 136.60654 1.000 100.24141 520 THR A C 1
ATOM 8196 O O . THR A 1 520 ? 161.72392 131.65017 137.51703 1.000 103.34913 520 THR A O 1
ATOM 8207 N N . ILE A 1 521 ? 162.14891 129.58614 136.70309 1.000 95.31731 521 ILE A N 1
ATOM 8208 C CA . ILE A 1 521 ? 161.65865 128.90612 137.89610 1.000 96.18057 521 ILE A CA 1
ATOM 8209 C C . ILE A 1 521 ? 162.50144 129.22638 139.12146 1.000 98.31554 521 ILE A C 1
ATOM 8210 O O . ILE A 1 521 ? 162.02772 129.07454 140.25173 1.000 101.44887 521 ILE A O 1
ATOM 8226 N N . ASP A 1 522 ? 163.74248 129.66353 138.93392 1.000 99.77380 522 ASP A N 1
ATOM 8227 C CA . ASP A 1 522 ? 164.60833 130.01117 140.05235 1.000 98.30079 522 ASP A CA 1
ATOM 8228 C C . ASP A 1 522 ? 164.45025 131.45940 140.49656 1.000 99.79262 522 ASP A C 1
ATOM 8229 O O . ASP A 1 522 ? 165.15498 131.88806 141.41528 1.000 107.00392 522 ASP A O 1
ATOM 8238 N N . GLN A 1 523 ? 163.55134 132.22078 139.87118 1.000 94.51818 523 GLN A N 1
ATOM 8239 C CA . GLN A 1 523 ? 163.31045 133.60694 140.24204 1.000 88.93528 523 GLN A CA 1
ATOM 8240 C C . GLN A 1 523 ? 161.99787 133.82045 140.98097 1.000 92.61631 523 GLN A C 1
ATOM 8241 O O . GLN A 1 523 ? 161.79378 134.90355 141.53846 1.000 96.67988 523 GLN A O 1
ATOM 8255 N N . MET A 1 524 ? 161.10739 132.83402 141.00029 1.000 92.53005 524 MET A N 1
ATOM 8256 C CA . MET A 1 524 ? 159.82089 133.02107 141.65356 1.000 95.55017 524 MET A CA 1
ATOM 8257 C C . MET A 1 524 ? 160.00237 133.12199 143.16531 1.000 96.39482 524 MET A C 1
ATOM 8258 O O . MET A 1 524 ? 161.00489 132.68167 143.73281 1.000 98.61487 524 MET A O 1
ATOM 8272 N N . LEU A 1 525 ? 159.00953 133.72077 143.81570 1.000 96.51734 525 LEU A N 1
ATOM 8273 C CA . LEU A 1 525 ? 159.07463 133.94358 145.25132 1.000 99.58886 525 LEU A CA 1
ATOM 8274 C C . LEU A 1 525 ? 159.01726 132.62140 146.00509 1.000 98.50893 525 LEU A C 1
ATOM 8275 O O . LEU A 1 525 ? 158.46276 131.62946 145.52673 1.000 99.28266 525 LEU A O 1
ATOM 8291 N N . ARG A 1 526 ? 159.59147 132.62052 147.20375 1.000 101.99144 526 ARG A N 1
ATOM 8292 C CA . ARG A 1 526 ? 159.69306 131.42511 148.02888 1.000 107.08755 526 ARG A CA 1
ATOM 8293 C C . ARG A 1 526 ? 158.54083 131.38724 149.02230 1.000 105.85562 526 ARG A C 1
ATOM 8294 O O . ARG A 1 526 ? 158.27826 132.37555 149.71386 1.000 108.84687 526 ARG A O 1
ATOM 8315 N N . VAL A 1 527 ? 157.85635 130.24573 149.08903 1.000 109.84657 527 VAL A N 1
ATOM 8316 C CA . VAL A 1 527 ? 156.81187 130.06285 150.08578 1.000 112.52294 527 VAL A CA 1
ATOM 8317 C C . VAL A 1 527 ? 157.44114 130.03268 151.47369 1.000 120.17754 527 VAL A C 1
ATOM 8318 O O . VAL A 1 527 ? 158.60065 129.63637 151.65011 1.000 125.76918 527 VAL A O 1
ATOM 8331 N N . LYS A 1 528 ? 156.66979 130.45688 152.47422 1.000 117.88018 528 LYS A N 1
ATOM 8332 C CA . LYS A 1 528 ? 157.15666 130.53663 153.85081 1.000 121.38547 528 LYS A CA 1
ATOM 8333 C C . LYS A 1 528 ? 157.25334 129.12265 154.41659 1.000 132.41130 528 LYS A C 1
ATOM 8334 O O . LYS A 1 528 ? 156.39165 128.64757 155.16002 1.000 129.20270 528 LYS A O 1
ATOM 8353 N N . GLY A 1 529 ? 158.33719 128.44060 154.05399 1.000 143.46316 529 GLY A N 1
ATOM 8354 C CA . GLY A 1 529 ? 158.55679 127.07070 154.47503 1.000 142.82273 529 GLY A CA 1
ATOM 8355 C C . GLY A 1 529 ? 159.92809 126.55739 154.08603 1.000 143.98268 529 GLY A C 1
ATOM 8356 O O . GLY A 1 529 ? 160.92869 127.26316 154.24307 1.000 142.60521 529 GLY A O 1
ATOM 8360 N N . MET A 1 530 ? 159.98780 125.32804 153.58266 1.000 145.83765 530 MET A N 1
ATOM 8361 C CA . MET A 1 530 ? 161.24909 124.73007 153.15356 1.000 145.27260 530 MET A CA 1
ATOM 8362 C C . MET A 1 530 ? 161.93007 125.58717 152.09177 1.000 145.54207 530 MET A C 1
ATOM 8363 O O . MET A 1 530 ? 163.11575 125.41662 151.80886 1.000 141.50570 530 MET A O 1
#

Organism: Homo sapiens (NCBI:txid9606)

Secondary structure (DSSP, 8-state):
---HHHHTGGG-SSSHHHHHHHHHHHHTTHHHHHHHTTHHHHT----EEE---TTS---HHHHHSSS-EEEETTEEEE-SSEEE-HHHHHHHHHHT--BTTTB-GGG--EEE-TT-EEE--SS-SB-HHHH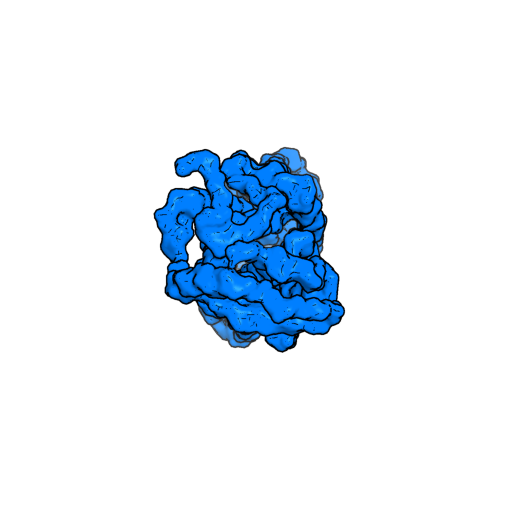HT-SGGGTTHHHHHHHHHHHHHHHHHHHHHHHHHHH-SHHHHHHHHHHHHHHHHHHHT--SHHHHHHHHHHHHHHHHHHHHHHHHHHHHHS-HHHHHHIIIIIIIHHHHHHHHHHHHHHHH--BHHHHHHHHHHHHHGGGGGGGTPPP-HHHHHHHT-HHHHHHHHHHHHHHHT----S-SS-HHHHHHTTGGGT----TTHHHHSHHHHHHHHHHHHHHHHHHHHHHHHHTTGGGSSS-HHHHHHHHHHTHHHHHHHHHHHHHHS-HHHHHHHHHHHHHHHHHTGGGS-SS-HHHHHHHHHHHHHHHHHHHHHHHHHHHHHS-TTTHHHHHHHHHHHHHHHHHHGGGHHHHTTT-TTHHHHHHHHHHHHHHHHGGGS---TT-PPP-STTTSPPPS--

InterPro domains:
  IPR004749 Organic cation transport protein/SVOP [TIGR00898] (12-520)
  IPR005828 Major facilitator, sugar transporter-like [PF00083] (144-517)
  IPR005829 Sugar transporter, conserved site [PS00216] (160-176)
  IPR020846 Major facilitator superfamily domain [PS50850] (88-514)
  IPR036259 MFS transporter superfamily [G3DSA:1.20.1250.20] (114-524)
  IPR036259 MFS transporter superfamily [SSF103473] (124-517)
  IPR045915 Solute carrier family 22 members 4/5 [cd17376] (106-510)

Radius of gyration: 27.22 Å; Cα contacts (8 Å, |Δi|>4): 823; chains: 1; bounding box: 99×51×47 Å

B-factor: mean 101.25, std 27.22, range [56.62, 199.11]

Solvent-accessible surface area: 23202 Å² total; per-residue (Å²): 95,100,62,20,32,88,8,17,66,57,16,39,74,117,9,70,30,10,110,78,1,11,98,34,0,0,42,2,0,37,14,0,0,8,16,9,1,4,8,12,8,0,12,9,79,8,98,30,86,0,100,14,44,128,98,21,142,17,39,89,27,0,102,110,69,16,9,11,92,101,125,95,127,53,157,101,34,62,44,39,25,98,8,16,86,31,57,24,3,36,90,40,22,93,115,49,64,41,14,61,172,68,21,89,50,67,144,18,98,86,34,51,10,122,56,17,42,72,29,41,104,130,58,25,101,23,1,0,0,26,70,58,61,6,3,27,153,47,71,125,49,10,20,58,0,26,7,55,6,4,49,0,5,36,74,1,3,86,76,11,2,51,77,0,10,139,113,0,0,34,72,12,0,29,96,12,14,43,53,9,27,34,51,7,94,83,1,14,120,5,161,70,30,110,55,0,16,84,15,5,26,49,2,0,32,0,16,8,4,2,24,5,0,0,2,0,0,0,3,0,17,2,18,137,55,10,12,12,52,0,3,0,49,0,2,11,42,50,24,0,104,0,1,37,24,0,4,98,56,3,110,152,44,64,44,4,59,96,5,10,50,25,9,9,80,46,7,74,136,13,95,47,17,117,177,105,1,22,26,0,4,5,2,0,14,15,52,4,88,22,127,73,0,48,82,19,2,87,129,3,1,173,59,26,68,55,140,54,58,107,83,5,7,64,84,56,4,75,134,75,15,68,74,87,107,148,87,82,46,72,43,100,16,2,90,143,67,66,6,1,88,58,1,1,66,14,4,39,95,4,0,66,10,0,0,19,3,7,18,8,5,0,27,35,2,57,97,28,121,56,75,22,21,86,6,0,86,73,2,0,80,28,0,40,62,0,11,55,55,0,61,70,29,1,59,151,74,35,9,59,112,2,0,16,79,5,3,111,67,3,0,27,26,6,57,119,5,79,128,23,53,118,116,59,123,142,62,25,30,72,40,8,23,59,0,2,37,0,9,0,0,0,22,4,0,1,18,4,3,3,1,13,11,0,0,0,8,0,0,3,5,0,0,2,23,0,0,17,23,0,8,80,9,0,25,90,5,12,69,53,87,126,63,25,98,198,57,165,47,45,16,29,51,91,10,0,40,76,8,39,113,11,4,96,51,0,73,132,5,10,64,6,82,72,53,82,7,17,34,26,42,114,106,9,60,147,19,192,57,175

Sequence (530 aa):
MRDYDEVTAFLGEWGPFQRLIFFLLSASIIPNGFTGLSSVFLIATPEHRCRVPDAANLSSAWRNHTVPLRLRDGREVPHSCRRYRLATIANFSALGLEPGRDVDLGQLEQESCLDGWEFSQDVYLSTIVTEWNLVCEDDWKAPLTISLFFVGVLLGSFISGQLSDRFGRKNVLFVTMGMQTGFSFLQIFSKNFEMFVVLFVLVGMGQISNYVAAFVLGTEILGKSVRIIFSTLGVCIFYAFGYMVLPLFAYFIRDWRMLLVALTMPGVLCVALWWFIPESPRWLISQGRFEEAEVIIRKAAKANGIVVPSTIFDPSELQDLSSKKQQSHNILDLLRTWNIRMVTIMSIMLWMTISVGYFGLSLDTPNLHGDIFVNCFLSAMVEVPAYVLAWLLLQYLPRRYSMATALFLGGSVLLFMQLVPPDLYYLATVLVMVGKFGVTAAFSMVYVYTAELYPTVVRNMGVGVSSTASRLGSILSPYFVYLGAYDRFLPYILMGSLTILTAILTLFLPESFGTPLPDTIDQMLRVKGM

GO terms:
  GO:0005783 endoplasmic reticulum (C, IDA)
  GO:0016324 apical plasma membrane (C, IDA)
  GO:0070715 sodium-dependent organic cation transport (P, IDA)
  GO:0022857 transmembrane transporter activity (F, IDA)
  GO:0015651 quaternary ammonium group transmembrane transporter activity (F, IDA)
  GO:0015697 quaternary ammonium group transport (P, IDA)
  GO:1902270 (R)-carnitine transmembrane transport (P, IMP)
  GO:1901235 (R)-carnitine transmembrane transporter activity (F, IMP)
  GO:0034341 response to type II interferon (P, IDA)
  GO:0034612 response to tumor necrosis factor (P, IDA)
  GO:0005886 plasma membrane (C, IDA)
  GO:0009925 basal plasma membrane (C, IDA)
  GO:0015199 amino-acid betaine transmembrane transporter activity (F, IDA)
  GO:0015226 carnitine transmembrane transporter activity (F, IDA)
  GO:1900749 (R)-carnitine transport (P, IDA)
  GO:1902270 (R)-carnitine transmembrane transport (P, IDA)
  GO:1901235 (R)-carnitine transmembrane transporter activity (F, IDA)
  GO:0005783 endoplasmic reticulum (C, EXP)
  GO:0005886 plasma membrane (C, EXP)
  GO:0016324 apical plasma membrane (C, EXP)